Protein 8D07 (pdb70)

Solvent-accessible surface area: 18877 Å² total; per-residue (Å²): 183,116,41,113,88,17,18,53,95,2,3,16,38,2,0,0,0,12,0,5,1,6,60,68,8,10,166,81,136,20,0,33,98,6,35,92,12,1,47,77,2,0,144,59,28,12,55,136,143,39,38,134,75,0,42,134,31,0,102,116,0,63,176,124,10,88,66,14,63,87,32,9,51,127,13,14,7,60,2,0,0,0,10,1,10,1,6,72,75,3,13,176,93,108,17,0,15,100,8,46,108,13,2,50,74,2,0,145,55,3,10,44,92,72,29,33,116,64,0,75,141,37,0,82,157,1,62,149,154,181,137,65,31,108,94,8,11,52,107,10,12,7,52,4,0,0,0,12,0,6,1,5,62,68,6,10,172,91,151,16,0,45,130,7,31,103,14,2,41,76,1,0,149,66,14,11,53,141,99,29,31,90,79,0,60,129,42,0,93,122,0,66,152,135,142,129,66,7,91,64,2,14,73,20,8,15,1,1,3,0,0,0,12,0,4,1,4,62,77,5,24,174,82,118,20,0,16,104,8,50,104,12,1,50,63,0,0,89,51,13,10,60,88,122,49,16,120,33,0,62,43,0,0,76,88,0,68,146,138,78,12,21,17,61,74,14,34,79,85,3,22,10,75,2,0,0,2,12,0,10,2,6,56,71,11,26,137,81,122,10,0,22,84,7,37,91,9,2,47,86,2,0,142,78,34,14,16,124,28,46,32,112,37,0,48,124,33,0,74,134,0,62,155,148,146,33,121,61,6,21,50,20,2,5,10,64,1,0,0,2,13,2,6,1,6,61,76,7,18,170,94,117,22,0,18,104,9,50,106,9,2,60,65,0,0,131,45,8,11,52,135,108,33,45,110,27,0,58,94,23,0,56,79,7,66,142,156

Structure (mmCIF, N/CA/C/O backbone):
data_8D07
#
_entry.id   8D07
#
_cell.length_a   136.825
_cell.length_b   35.638
_cell.length_c   94.417
_cell.angle_alpha   90.000
_cell.angle_beta   129.740
_cell.angle_gamma   90.000
#
_symmetry.space_group_name_H-M   'C 1 2 1'
#
loop_
_atom_site.group_PDB
_atom_site.id
_atom_site.type_symbol
_atom_site.label_atom_id
_atom_site.label_alt_id
_atom_site.label_comp_id
_atom_site.label_asym_id
_atom_site.label_entity_id
_atom_site.label_seq_id
_atom_site.pdbx_PDB_ins_code
_atom_site.Cartn_x
_atom_site.Cartn_y
_atom_site.Cartn_z
_atom_site.occupancy
_atom_site.B_iso_or_equiv
_atom_site.auth_seq_id
_atom_site.auth_comp_id
_atom_site.auth_asym_id
_atom_site.auth_atom_id
_atom_site.pdbx_PDB_model_num
ATOM 1 N N . GLU A 1 5 ? 10.78160 13.83460 29.38638 1.000 90.93092 5 GLU D N 1
ATOM 2 C CA . GLU A 1 5 ? 9.68646 14.03370 30.32721 1.000 92.47445 5 GLU D CA 1
ATOM 3 C C . GLU A 1 5 ? 10.27527 14.27084 31.71527 1.000 96.79606 5 GLU D C 1
ATOM 4 O O . GLU A 1 5 ? 11.21426 15.05784 31.85932 1.000 99.26223 5 GLU D O 1
ATOM 10 N N . GLU A 1 6 ? 9.73112 13.60094 32.73526 1.000 98.21224 6 GLU D N 1
ATOM 11 C CA . GLU A 1 6 ? 10.31693 13.62807 34.07834 1.000 95.95863 6 GLU D CA 1
ATOM 12 C C . GLU A 1 6 ? 11.19488 12.39609 34.31058 1.000 94.25974 6 GLU D C 1
ATOM 13 O O . GLU A 1 6 ? 10.97875 11.59618 35.22463 1.000 90.44514 6 GLU D O 1
ATOM 19 N N . ILE A 1 7 ? 12.20700 12.24599 33.45174 1.000 94.20495 7 ILE D N 1
ATOM 20 C CA . ILE A 1 7 ? 13.19196 11.19700 33.68399 1.000 89.87873 7 ILE D CA 1
ATOM 21 C C . ILE A 1 7 ? 14.01179 11.51812 34.92807 1.000 85.33812 7 ILE D C 1
ATOM 22 O O . ILE A 1 7 ? 14.27666 10.63520 35.75120 1.000 84.69407 7 ILE D O 1
ATOM 27 N N . GLU A 1 8 ? 14.39678 12.78713 35.10400 1.000 88.26208 8 GLU D N 1
ATOM 28 C CA . GLU A 1 8 ? 15.17261 13.17924 36.27707 1.000 85.11079 8 GLU D CA 1
ATOM 29 C C . GLU A 1 8 ? 14.47843 12.76338 37.56701 1.000 81.86824 8 GLU D C 1
ATOM 30 O O . GLU A 1 8 ? 15.12529 12.25146 38.48715 1.000 78.51777 8 GLU D O 1
ATOM 36 N N . GLU A 1 9 ? 13.15642 12.94740 37.64481 1.000 83.37413 9 GLU D N 1
ATOM 37 C CA . GLU A 1 9 ? 12.43524 12.56553 38.85474 1.000 79.54203 9 GLU D CA 1
ATOM 38 C C . GLU A 1 9 ? 12.47220 11.05655 39.05990 1.000 77.41509 9 GLU D C 1
ATOM 39 O O . GLU A 1 9 ? 12.77504 10.58266 40.15899 1.000 76.28735 9 GLU D O 1
ATOM 45 N N . ALA A 1 10 ? 12.16834 10.28745 38.00993 1.000 79.69795 10 ALA D N 1
ATOM 46 C CA . ALA A 1 10 ? 12.12231 8.83346 38.14707 1.000 75.54641 10 ALA D CA 1
ATOM 47 C C . ALA A 1 10 ? 13.49025 8.27248 38.51132 1.000 72.30058 10 ALA D C 1
ATOM 48 O O . ALA A 1 10 ? 13.59912 7.38057 39.36043 1.000 70.52278 10 ALA D O 1
ATOM 50 N N . VAL A 1 11 ? 14.54634 8.79341 37.88242 1.000 69.41816 11 VAL D N 1
ATOM 51 C CA . VAL A 1 11 ? 15.90729 8.41343 38.25265 1.000 66.31492 11 VAL D CA 1
ATOM 52 C C . VAL A 1 11 ? 16.15608 8.67958 39.73166 1.000 65.66448 11 VAL D C 1
ATOM 53 O O . VAL A 1 11 ? 16.78397 7.87164 40.42483 1.000 64.91275 11 VAL D O 1
ATOM 57 N N . LYS A 1 12 ? 15.64702 9.79963 40.24647 1.000 68.28134 12 LYS D N 1
ATOM 58 C CA . LYS A 1 12 ? 15.95583 10.17877 41.61948 1.000 63.24594 12 LYS D CA 1
ATOM 59 C C . LYS A 1 12 ? 15.25768 9.27488 42.63047 1.000 56.04801 12 LYS D C 1
ATOM 60 O O . LYS A 1 12 ? 15.85753 8.92197 43.65059 1.000 53.30999 12 LYS D O 1
ATOM 66 N N . GLU A 1 13 ? 14.00271 8.88086 42.37233 1.000 58.45020 13 GLU D N 1
ATOM 67 C CA . GLU A 1 13 ? 13.30857 7.99196 43.30832 1.000 60.79718 13 GLU D CA 1
ATOM 68 C C . GLU A 1 13 ? 14.07452 6.69098 43.52556 1.000 53.20742 13 GLU D C 1
ATOM 69 O O . GLU A 1 13 ? 14.09636 6.15609 44.63662 1.000 53.81027 13 GLU D O 1
ATOM 75 N N . ALA A 1 14 ? 14.68367 6.15087 42.46970 1.000 55.05033 14 ALA D N 1
ATOM 76 C CA . ALA A 1 14 ? 15.40864 4.88587 42.58793 1.000 53.48783 14 ALA D CA 1
ATOM 77 C C . ALA A 1 14 ? 16.67852 5.06194 43.40509 1.000 53.28533 14 ALA D C 1
ATOM 78 O O . ALA A 1 14 ? 16.96339 4.26803 44.31521 1.000 53.63166 14 ALA D O 1
ATOM 80 N N . GLU A 1 15 ? 17.45158 6.10790 43.09810 1.000 49.15958 15 GLU D N 1
ATOM 81 C CA . GLU A 1 15 ? 18.59847 6.48497 43.91322 1.000 48.25121 15 GLU D CA 1
ATOM 82 C C . GLU A 1 15 ? 18.21826 6.56012 45.38416 1.000 44.18824 15 GLU D C 1
ATOM 83 O O . GLU A 1 15 ? 18.81313 5.89120 46.22731 1.000 41.81177 15 GLU D O 1
ATOM 89 N N . LEU A 1 16 ? 17.21322 7.38116 45.70094 1.000 43.07799 16 LEU D N 1
ATOM 90 C CA . LEU A 1 16 ? 16.89003 7.65631 47.09486 1.000 45.31196 16 LEU D CA 1
ATOM 91 C C . LEU A 1 16 ? 16.42392 6.39538 47.81292 1.000 46.44108 16 LEU D C 1
ATOM 92 O O . LEU A 1 16 ? 16.72675 6.20150 48.99299 1.000 44.48972 16 LEU D O 1
ATOM 97 N N . LYS A 1 17 ? 15.73101 5.50332 47.10391 1.000 45.99930 17 LYS D N 1
ATOM 98 C CA . LYS A 1 17 ? 15.24190 4.28439 47.73897 1.000 46.21060 17 LYS D CA 1
ATOM 99 C C . LYS A 1 17 ? 16.37486 3.30040 48.01723 1.000 40.14433 17 LYS D C 1
ATOM 100 O O . LYS A 1 17 ? 16.40770 2.66651 49.07929 1.000 40.73741 17 LYS D O 1
ATOM 106 N N . VAL A 1 18 ? 17.31399 3.14830 47.08237 1.000 38.25838 18 VAL D N 1
ATOM 107 C CA . VAL A 1 18 ? 18.46194 2.28532 47.34962 1.000 41.70823 18 VAL D CA 1
ATOM 108 C C . VAL A 1 18 ? 19.27178 2.83142 48.51068 1.000 37.84620 18 VAL D C 1
ATOM 109 O O . VAL A 1 18 ? 19.6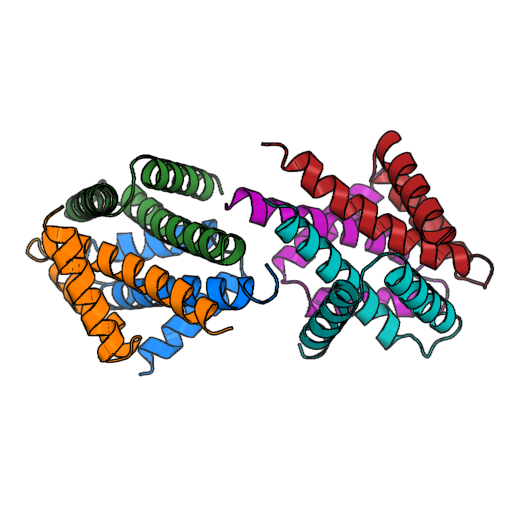9165 2.07951 49.39982 1.000 38.06263 18 VAL D O 1
ATOM 113 N N . LEU A 1 19 ? 19.50979 4.14442 48.51358 1.000 32.71208 19 LEU D N 1
ATOM 114 C CA . LEU A 1 19 ? 20.34365 4.75252 49.54564 1.000 36.04326 19 LEU D CA 1
ATOM 115 C C . LEU A 1 19 ? 19.67546 4.68066 50.91155 1.000 31.87215 19 LEU D C 1
ATOM 116 O O . LEU A 1 19 ? 20.36531 4.59675 51.93666 1.000 29.82626 19 LEU D O 1
ATOM 121 N N . ALA A 1 20 ? 18.33545 4.72868 50.94936 1.000 29.74308 20 ALA D N 1
ATOM 122 C CA . ALA A 1 20 ? 17.62627 4.57081 52.21828 1.000 35.11280 20 ALA D CA 1
ATOM 123 C C . ALA A 1 20 ? 17.73819 3.13886 52.73343 1.000 34.98788 20 ALA D C 1
ATOM 124 O O . ALA A 1 20 ? 17.78901 2.90098 53.94847 1.000 33.39027 20 ALA D O 1
ATOM 126 N N . ILE A 1 21 ? 17.77731 2.16777 51.82554 1.000 36.28486 21 ILE D N 1
ATOM 127 C CA . ILE A 1 21 ? 17.95823 0.78681 52.25070 1.000 34.04550 21 ILE D CA 1
ATOM 128 C C . ILE A 1 21 ? 19.34414 0.61486 52.84991 1.000 37.08480 21 ILE D C 1
ATOM 129 O O . ILE A 1 21 ? 19.50399 0.01096 53.92100 1.000 35.54539 21 ILE D O 1
ATOM 134 N N . VAL A 1 22 ? 20.36624 1.18278 52.19300 1.000 34.27676 22 VAL D N 1
ATOM 135 C CA . VAL A 1 22 ? 21.71816 1.12282 52.75020 1.000 33.69988 22 VAL D CA 1
ATOM 136 C C . VAL A 1 22 ? 21.76798 1.84696 54.08613 1.000 36.31898 22 VAL D C 1
ATOM 137 O O . VAL A 1 22 ? 22.40484 1.38404 55.04227 1.000 38.59002 22 VAL D O 1
ATOM 141 N N . LEU A 1 23 ? 21.09698 2.98997 54.18292 1.000 35.88007 23 LEU D N 1
ATOM 142 C CA . LEU A 1 23 ? 21.12081 3.72910 55.44285 1.000 35.30408 23 LEU D CA 1
ATOM 143 C C . LEU A 1 23 ? 20.50964 2.91422 56.57785 1.000 31.84692 23 LEU D C 1
ATOM 144 O O . LEU A 1 23 ? 21.08449 2.83432 57.66894 1.000 41.71603 23 LEU D O 1
ATOM 149 N N . VAL A 1 24 ? 19.33267 2.32221 56.35074 1.000 34.77442 24 VAL D N 1
ATOM 150 C CA . VAL A 1 24 ? 18.71051 1.46131 57.36674 1.000 44.01297 24 VAL D CA 1
ATOM 151 C C . VAL A 1 24 ? 19.68743 0.39735 57.85898 1.000 42.58429 24 VAL D C 1
ATOM 152 O O . VAL A 1 24 ? 19.83126 0.16947 59.06803 1.000 44.38717 24 VAL D O 1
ATOM 156 N N . ALA A 1 25 ? 20.37556 -0.27675 56.92515 1.000 34.98163 25 ALA D N 1
ATOM 157 C CA . ALA A 1 25 ? 21.25349 -1.38372 57.30238 1.000 39.93210 25 ALA D CA 1
ATOM 158 C C . ALA A 1 25 ? 22.43938 -0.89165 58.12250 1.000 39.56437 25 ALA D C 1
ATOM 159 O O . ALA A 1 25 ? 22.78123 -1.48355 59.15061 1.000 42.01561 25 ALA D O 1
ATOM 161 N N . LEU A 1 26 ? 23.08146 0.19230 57.68348 1.000 35.64627 26 LEU D N 1
ATOM 162 C CA . LEU A 1 26 ? 24.19135 0.74937 58.45559 1.000 38.31715 26 LEU D CA 1
ATOM 163 C C . LEU A 1 26 ? 23.72317 1.29650 59.78746 1.000 39.35966 26 LEU D C 1
ATOM 164 O O . LEU A 1 26 ? 24.45503 1.22360 60.78158 1.000 41.50361 26 LEU D O 1
ATOM 169 N N . ARG A 1 27 ? 22.51417 1.85352 59.83424 1.000 38.39778 27 ARG D N 1
ATOM 170 C CA . ARG A 1 27 ? 22.03499 2.36065 61.11212 1.000 47.92560 27 ARG D CA 1
ATOM 171 C C . ARG A 1 27 ? 21.89084 1.24476 62.13221 1.000 43.19218 27 ARG D C 1
ATOM 172 O O . ARG A 1 27 ? 22.35868 1.38687 63.26626 1.000 48.37002 27 ARG D O 1
ATOM 180 N N . SER A 1 28 ? 21.30288 0.10772 61.73424 1.000 43.55309 28 SER D N 1
ATOM 181 C CA . SER A 1 28 ? 21.07674 -0.98618 62.67932 1.000 45.66262 28 SER D CA 1
ATOM 182 C C . SER A 1 28 ? 22.37064 -1.41812 63.36154 1.000 38.71162 28 SER D C 1
ATOM 183 O O . SER A 1 28 ? 22.36547 -1.79801 64.53358 1.000 42.17675 28 SER D O 1
ATOM 186 N N . VAL A 1 29 ? 23.49174 -1.35921 62.65270 1.000 41.79488 29 VAL D N 1
ATOM 187 C CA . VAL A 1 29 ? 24.72366 -1.94517 63.15993 1.000 41.25579 29 VAL D CA 1
ATOM 188 C C . VAL A 1 29 ? 25.71461 -0.88814 63.58696 1.000 40.13323 29 VAL D C 1
ATOM 189 O O . VAL A 1 29 ? 26.88458 -1.21112 63.81716 1.000 41.19122 29 VAL D O 1
ATOM 193 N N . SER A 1 30 ? 25.27061 0.37488 63.71978 1.000 40.65394 30 SER D N 1
ATOM 194 C CA . SER A 1 30 ? 26.15460 1.53188 63.82379 1.000 51.28081 30 SER D CA 1
ATOM 195 C C . SER A 1 30 ? 26.87341 1.63201 65.15788 1.000 53.90866 30 SER D C 1
ATOM 196 O O . SER A 1 30 ? 27.66640 2.55602 65.32890 1.000 58.97456 30 SER D O 1
ATOM 199 N N . HIS A 1 31 ? 26.62527 0.74711 66.10893 1.000 46.24327 31 HIS D N 1
ATOM 200 C CA . HIS A 1 31 ? 27.35209 0.78022 67.36303 1.000 52.46398 31 HIS D CA 1
ATOM 201 C C . HIS A 1 31 ? 28.32706 -0.37777 67.51028 1.000 54.90236 31 HIS D C 1
ATOM 202 O O . HIS A 1 31 ? 28.98091 -0.48467 68.55239 1.000 60.36380 31 HIS D O 1
ATOM 209 N N . TYR A 1 32 ? 28.46720 -1.23487 66.49639 1.000 46.51325 32 TYR D N 1
ATOM 210 C CA . TYR A 1 32 ? 29.53618 -2.22488 66.50864 1.000 51.53134 32 TYR D CA 1
ATOM 211 C C . TYR A 1 32 ? 30.75829 -1.65096 65.80875 1.000 56.41283 32 TYR D C 1
ATOM 212 O O . TYR A 1 32 ? 30.67146 -1.18108 64.66569 1.000 55.93387 32 TYR D O 1
ATOM 221 N N . GLU A 1 33 ? 31.88219 -1.68291 66.51192 1.000 54.67654 33 GLU D N 1
ATOM 222 C CA . GLU A 1 33 ? 33.14727 -1.21297 65.97405 1.000 52.68265 33 GLU D CA 1
ATOM 223 C C . GLU A 1 33 ? 33.62942 -2.15109 64.86921 1.000 49.77377 33 GLU D C 1
ATOM 224 O O . GLU A 1 33 ? 33.57238 -3.37107 65.03332 1.000 55.84899 33 GLU D O 1
ATOM 230 N N . PRO A 1 34 ? 34.10458 -1.62721 63.73822 1.000 47.84414 34 PRO D N 1
ATOM 231 C CA . PRO A 1 34 ? 34.16565 -0.20424 63.38309 1.000 47.70630 34 PRO D CA 1
ATOM 232 C C . PRO A 1 34 ? 33.02278 0.22968 62.47189 1.000 46.16046 34 PRO D C 1
ATOM 233 O O . PRO A 1 34 ? 33.16689 1.21861 61.75881 1.000 47.20847 34 PRO D O 1
ATOM 237 N N . LEU A 1 35 ? 31.87377 -0.45331 62.47079 1.000 43.28373 35 LEU D N 1
ATOM 238 C CA . LEU A 1 35 ? 30.80791 -0.07039 61.54960 1.000 41.28595 35 LEU D CA 1
ATOM 239 C C . LEU A 1 35 ? 30.33189 1.35964 61.79939 1.000 49.77569 35 LEU D C 1
ATOM 240 O O . LEU A 1 35 ? 29.84702 2.01955 60.87226 1.000 47.82764 35 LEU D O 1
ATOM 245 N N . SER A 1 36 ? 30.53472 1.89276 63.01437 1.000 45.04709 36 SER D N 1
ATOM 246 C CA . SER A 1 36 ? 30.16270 3.27979 63.27118 1.000 46.43422 36 SER D CA 1
ATOM 247 C C . SER A 1 36 ? 30.96783 4.23069 62.39420 1.000 51.86163 36 SER D C 1
ATOM 248 O O . SER A 1 36 ? 30.47590 5.30166 62.01802 1.000 49.84109 36 SER D O 1
ATOM 251 N N . ARG A 1 37 ? 32.20587 3.85865 62.06141 1.000 46.76479 37 ARG D N 1
ATOM 252 C CA . ARG A 1 37 ? 32.98201 4.66855 61.13044 1.000 51.64729 37 ARG D CA 1
ATOM 253 C C . ARG A 1 37 ? 32.38121 4.64441 59.72635 1.000 43.84854 37 ARG D C 1
ATOM 254 O O . ARG A 1 37 ? 32.39532 5.66134 59.02426 1.000 43.85446 37 ARG D O 1
ATOM 262 N N . LEU A 1 38 ? 31.84226 3.50837 59.30539 1.000 40.21796 38 LEU D N 1
ATOM 263 C CA . LEU A 1 38 ? 31.22545 3.43625 57.98731 1.000 41.23118 38 LEU D CA 1
ATOM 264 C C . LEU A 1 38 ? 29.87346 4.14926 57.96405 1.000 44.88122 38 LEU D C 1
ATOM 265 O O . LEU A 1 38 ? 29.53260 4.80917 56.97294 1.000 35.18868 38 LEU D O 1
ATOM 270 N N . TYR A 1 39 ? 29.08930 4.02538 59.03895 1.000 38.81554 39 TYR D N 1
ATOM 271 C CA . TYR A 1 39 ? 27.87929 4.83740 59.17570 1.000 43.64428 39 TYR D CA 1
ATOM 272 C C . TYR A 1 39 ? 28.16734 6.32038 58.94059 1.000 40.84114 39 TYR D C 1
ATOM 273 O O . TYR A 1 39 ? 27.51646 6.97230 58.11643 1.000 38.85738 39 TYR D O 1
ATOM 282 N N . GLU A 1 40 ? 29.13624 6.87744 59.67467 1.000 37.89285 40 GLU D N 1
ATOM 283 C CA . GLU A 1 40 ? 29.40028 8.30442 59.53157 1.000 44.11406 40 GLU D CA 1
ATOM 284 C C . GLU A 1 40 ? 29.99047 8.61528 58.15762 1.000 40.91391 40 GLU D C 1
ATOM 285 O O . GLU A 1 40 ? 29.70257 9.66622 57.58547 1.000 36.36562 40 GLU D O 1
ATOM 291 N N . SER A 1 41 ? 30.79954 7.70222 57.61383 1.000 37.11669 41 SER D N 1
ATOM 292 C CA . SER A 1 41 ? 31.31274 7.86208 56.25788 1.000 37.33300 41 SER D CA 1
ATOM 293 C C . SER A 1 41 ? 30.17088 7.91799 55.24772 1.000 41.51119 41 SER D C 1
ATOM 294 O O . SER A 1 41 ? 30.12701 8.80790 54.38462 1.000 37.01876 41 SER D O 1
ATOM 297 N N . PHE A 1 42 ? 29.22886 6.96800 55.33668 1.000 36.77547 42 PHE D N 1
ATOM 298 C CA . PHE A 1 42 ? 28.10699 6.94992 54.40452 1.000 35.12087 42 PHE D CA 1
ATOM 299 C C . PHE A 1 42 ? 27.31699 8.24894 54.48928 1.000 35.80970 42 PHE D C 1
ATOM 300 O O . PHE A 1 42 ? 26.98414 8.85384 53.46417 1.000 35.81554 42 PHE D O 1
ATOM 308 N N . LEU A 1 43 ? 27.05582 8.71906 55.71219 1.000 40.76884 43 LEU D N 1
ATOM 309 C CA . LEU A 1 43 ? 26.29981 9.95109 55.90196 1.000 36.40028 43 LEU D CA 1
ATOM 310 C C . LEU A 1 43 ? 27.03290 11.14402 55.31495 1.000 39.89642 43 LEU D C 1
ATOM 311 O O . LEU A 1 43 ? 26.41901 11.98896 54.64778 1.000 37.80290 43 LEU D O 1
ATOM 316 N N . ASP A 1 44 ? 28.34687 11.23004 55.55113 1.000 36.70866 44 ASP D N 1
ATOM 317 C CA . ASP A 1 44 ? 29.14497 12.27496 54.92313 1.000 45.14524 44 ASP D CA 1
ATOM 318 C C . ASP A 1 44 ? 29.03618 12.21881 53.40313 1.000 41.53748 44 ASP D C 1
ATOM 319 O O . ASP A 1 44 ? 28.89029 13.26075 52.74800 1.000 38.62619 44 ASP D O 1
ATOM 324 N N . ALA A 1 45 ? 29.11925 11.01276 52.82426 1.000 35.16918 45 ALA D N 1
ATOM 325 C CA . ALA A 1 45 ? 29.03746 10.87961 51.36826 1.000 34.41034 45 ALA D CA 1
ATOM 326 C C . ALA A 1 45 ? 27.64954 11.25257 50.83903 1.000 34.43256 45 ALA D C 1
ATOM 327 O O . ALA A 1 45 ? 27.53970 11.78846 49.73196 1.000 36.29271 45 ALA D O 1
ATOM 329 N N . LEU A 1 46 ? 26.58942 1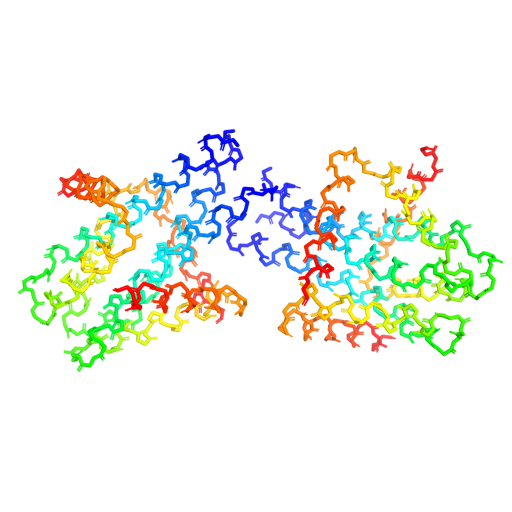0.99466 51.61190 1.000 32.38466 46 LEU D N 1
ATOM 330 C CA . LEU A 1 46 ? 25.23949 11.40163 51.20267 1.000 36.31095 46 LEU D CA 1
ATOM 331 C C . LEU A 1 46 ? 25.10450 12.92063 51.20350 1.000 41.48481 46 LEU D C 1
ATOM 332 O O . LEU A 1 46 ? 24.45463 13.50255 50.32935 1.000 41.38996 46 LEU D O 1
ATOM 337 N N . LYS A 1 47 ? 25.67937 13.57173 52.20952 1.000 40.75693 47 LYS D N 1
ATOM 338 C CA . LYS A 1 47 ? 25.57236 15.01774 52.33436 1.000 45.57233 47 LYS D CA 1
ATOM 339 C C . LYS A 1 47 ? 26.26053 15.72462 51.17238 1.000 42.01578 47 LYS D C 1
ATOM 340 O O . LYS A 1 47 ? 25.72562 16.69957 50.63521 1.000 48.15285 47 LYS D O 1
ATOM 346 N N . LYS A 1 48 ? 27.41859 15.21457 50.75060 1.000 44.22231 48 LYS D N 1
ATOM 347 C CA . LYS A 1 48 ? 28.13476 15.76744 49.60564 1.000 46.60880 48 LYS D CA 1
ATOM 348 C C . LYS A 1 48 ? 27.42994 15.50832 48.27857 1.000 44.25661 48 LYS D C 1
ATOM 349 O O . LYS A 1 48 ? 27.41207 16.39423 47.41948 1.000 43.62951 48 LYS D O 1
ATOM 355 N N . ALA A 1 49 ? 26.85096 14.31630 48.08661 1.000 39.48647 49 ALA D N 1
ATOM 356 C CA . ALA A 1 49 ? 26.33414 13.89618 46.78058 1.000 43.69723 49 ALA D CA 1
ATOM 357 C C . ALA A 1 49 ? 24.88918 14.29917 46.53433 1.000 41.24143 49 ALA D C 1
ATOM 358 O O . ALA A 1 49 ? 24.46434 14.36706 45.37526 1.000 40.89732 49 ALA D O 1
ATOM 360 N N . LEU A 1 50 ? 24.10303 14.49528 47.58520 1.000 36.63226 50 LEU D N 1
ATOM 361 C CA . LEU A 1 50 ? 22.68405 14.75728 47.43197 1.000 39.70229 50 LEU D CA 1
ATOM 362 C C . LEU A 1 50 ? 22.38701 16.18633 47.86079 1.000 46.12284 50 LEU D C 1
ATOM 363 O O . LEU A 1 50 ? 23.09490 16.76940 48.69383 1.000 39.82636 50 LEU D O 1
ATOM 368 N N . SER A 1 51 ? 21.32709 16.74028 47.29558 1.000 37.05578 51 SER D N 1
ATOM 369 C CA . SER A 1 51 ? 20.89204 18.03433 47.77939 1.000 46.67448 51 SER D CA 1
ATOM 370 C C . SER A 1 51 ? 20.32384 17.86848 49.18633 1.000 47.31912 51 SER D C 1
ATOM 371 O O . SER A 1 51 ? 20.15875 16.75253 49.69942 1.000 35.87048 51 SER D O 1
ATOM 374 N N . GLU A 1 52 ? 20.01876 19.00155 49.81817 1.000 37.57868 52 GLU D N 1
ATOM 375 C CA . GLU A 1 52 ? 19.50057 18.95769 51.18010 1.000 38.77009 52 GLU D CA 1
ATOM 376 C C . GLU A 1 52 ? 18.12255 18.31371 51.22497 1.000 43.83431 52 GLU D C 1
ATOM 377 O O . GLU A 1 52 ? 17.84242 17.50580 52.11801 1.000 48.00470 52 GLU D O 1
ATOM 383 N N . GLU A 1 53 ? 17.24169 18.66462 50.27581 1.000 38.90060 53 GLU D N 1
ATOM 384 C CA . GLU A 1 53 ? 15.89868 18.08763 50.28568 1.000 42.29791 53 GLU D CA 1
ATOM 385 C C . GLU A 1 53 ? 15.93571 16.58860 49.97884 1.000 41.62018 53 GLU D C 1
ATOM 386 O O . GLU A 1 53 ? 15.17362 15.81867 50.56481 1.000 40.90862 53 GLU D O 1
ATOM 392 N N . GLU A 1 54 ? 16.80184 16.16150 49.05300 1.000 41.40088 54 GLU D N 1
ATOM 393 C CA . GLU A 1 54 ? 16.95986 14.73047 48.76517 1.000 48.22467 54 GLU D CA 1
ATOM 394 C C . GLU A 1 54 ? 17.40768 13.95459 50.00731 1.000 42.26893 54 GLU D C 1
ATOM 395 O O . GLU A 1 54 ? 16.80862 12.94363 50.37332 1.000 50.72799 54 GLU D O 1
ATOM 401 N N . LEU A 1 55 ? 18.45359 14.43865 50.68141 1.000 41.85038 55 LEU D N 1
ATOM 402 C CA . LEU A 1 55 ? 18.91041 13.85177 51.93953 1.000 45.55825 55 LEU D CA 1
ATOM 403 C C . LEU A 1 55 ? 17.76726 13.68688 52.93639 1.000 50.50913 55 LEU D C 1
ATOM 404 O O . LEU A 1 55 ? 17.67515 12.67095 53.63647 1.000 47.62907 55 LEU D O 1
ATOM 409 N N . LYS A 1 56 ? 16.89326 14.68990 53.04616 1.000 48.26442 56 LYS D N 1
ATOM 410 C CA . LYS A 1 56 ? 15.76813 14.53200 53.95902 1.000 51.41217 56 LYS D CA 1
ATOM 411 C C . LYS A 1 56 ? 14.80619 13.46696 53.45099 1.000 52.21472 56 LYS D C 1
ATOM 412 O O . LYS A 1 56 ? 14.18607 12.75905 54.25597 1.000 47.95893 56 LYS D O 1
ATOM 418 N N . GLU A 1 57 ? 14.68538 13.32383 52.12399 1.000 48.00169 57 GLU D N 1
ATOM 419 C CA . GLU A 1 57 ? 13.83544 12.27778 51.56297 1.000 56.00392 57 GLU D CA 1
ATOM 420 C C . GLU A 1 57 ? 14.43040 10.88980 51.77819 1.000 50.80466 57 GLU D C 1
ATOM 421 O O . GLU A 1 57 ? 13.68936 9.92483 51.98918 1.000 49.19900 57 GLU D O 1
ATOM 427 N N . VAL A 1 58 ? 15.75941 10.75878 51.69939 1.000 47.60241 58 VAL D N 1
ATOM 428 C CA . VAL A 1 58 ? 16.37835 9.48781 52.05761 1.000 44.67442 58 VAL D CA 1
ATOM 429 C C . VAL A 1 58 ? 16.08814 9.15896 53.51760 1.000 49.14735 58 VAL D C 1
ATOM 430 O O . VAL A 1 58 ? 15.68908 8.03799 53.84566 1.000 43.68522 58 VAL D O 1
ATOM 434 N N . GLU A 1 59 ? 16.27102 10.13204 54.40953 1.000 44.27307 59 GLU D N 1
ATOM 435 C CA . GLU A 1 59 ? 16.08282 9.87919 55.83553 1.000 53.15851 59 GLU D CA 1
ATOM 436 C C . GLU A 1 59 ? 14.63377 9.54123 56.16536 1.000 53.71010 59 GLU D C 1
ATOM 437 O O . GLU A 1 59 ? 14.37563 8.74933 57.08340 1.000 55.61537 59 GLU D O 1
ATOM 443 N N . LYS A 1 60 ? 13.67988 10.11617 55.42716 1.000 54.33934 60 LYS D N 1
ATOM 444 C CA . LYS A 1 60 ? 12.27984 9.78421 55.66200 1.000 55.42391 60 LYS D CA 1
ATOM 445 C C . LYS A 1 60 ? 11.96689 8.37916 55.17210 1.000 54.78321 60 LYS D C 1
ATOM 446 O O . LYS A 1 60 ? 11.29879 7.60724 55.87108 1.000 53.26949 60 LYS D O 1
ATOM 452 N N . GLU A 1 61 ? 12.46706 8.01704 53.98620 1.000 45.68508 61 GLU D N 1
ATOM 453 C CA . GLU A 1 61 ? 12.25411 6.66199 53.49331 1.000 56.41453 61 GLU D CA 1
ATOM 454 C C . GLU A 1 61 ? 12.91498 5.63508 54.40250 1.000 51.58904 61 GLU D C 1
ATOM 455 O O . GLU A 1 61 ? 12.36994 4.54110 54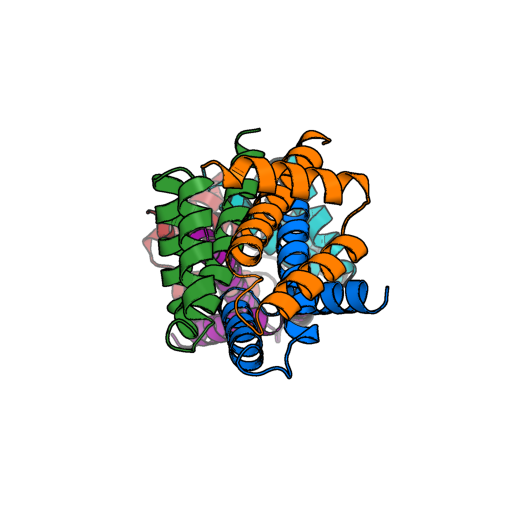.59454 1.000 53.31178 61 GLU D O 1
ATOM 461 N N . ALA A 1 62 ? 14.06990 5.97212 54.98863 1.000 43.92894 62 ALA D N 1
ATOM 462 C CA . ALA A 1 62 ? 14.69875 5.06821 55.95081 1.000 50.65145 62 ALA D CA 1
ATOM 463 C C . ALA A 1 62 ? 13.80258 4.82834 57.16971 1.000 54.32227 62 ALA D C 1
ATOM 464 O O . ALA A 1 62 ? 13.57651 3.67538 57.55879 1.000 47.93479 62 ALA D O 1
ATOM 466 N N . GLU A 1 63 ? 13.28050 5.90141 57.78353 1.000 52.04452 63 GLU D N 1
ATOM 467 C CA . GLU A 1 63 ? 12.38534 5.74053 58.93042 1.000 54.51743 63 GLU D CA 1
ATOM 468 C C . GLU A 1 63 ? 11.15038 4.91751 58.57333 1.000 54.84521 63 GLU D C 1
ATOM 469 O O . GLU A 1 63 ? 10.68626 4.10660 59.38034 1.000 64.28454 63 GLU D O 1
ATOM 475 N N . ARG A 1 64 ? 10.60055 5.11940 57.37723 1.000 57.74700 64 ARG D N 1
ATOM 476 C CA . ARG A 1 64 ? 9.48161 4.30136 56.91815 1.000 59.32364 64 ARG D CA 1
ATOM 477 C C . ARG A 1 64 ? 9.84559 2.82036 56.93435 1.000 64.77476 64 ARG D C 1
ATOM 478 O O . ARG A 1 64 ? 9.08451 1.97842 57.43133 1.000 61.36162 64 ARG D O 1
ATOM 486 N N . ILE A 1 65 ? 11.01466 2.48229 56.38555 1.000 58.19199 65 ILE D N 1
ATOM 487 C CA . ILE A 1 65 ? 11.48765 1.10029 56.39775 1.000 60.10199 65 ILE D CA 1
ATOM 488 C C . ILE A 1 65 ? 11.69344 0.61243 57.82583 1.000 58.90756 65 ILE D C 1
ATOM 489 O O . ILE A 1 65 ? 11.36638 -0.53253 58.15690 1.000 68.43587 65 ILE D O 1
ATOM 494 N N . GLU A 1 66 ? 12.22333 1.47451 58.69782 1.000 52.99855 66 GLU D N 1
ATOM 495 C CA . GLU A 1 66 ? 12.61313 1.04864 60.03892 1.000 64.98417 66 GLU D CA 1
ATOM 496 C C . GLU A 1 66 ? 11.42500 0.82175 60.96777 1.000 68.04648 66 GLU D C 1
ATOM 497 O O . GLU A 1 66 ? 11.57185 0.12585 61.98086 1.000 67.72139 66 GLU D O 1
ATOM 503 N N . LYS A 1 67 ? 10.26305 1.39373 60.66255 1.000 68.85332 67 LYS D N 1
ATOM 504 C CA . LYS A 1 67 ? 9.05394 1.10182 61.42141 1.000 74.18638 67 LYS D CA 1
ATOM 505 C C . LYS A 1 67 ? 8.33100 -0.14323 60.92043 1.000 75.56134 67 LYS D C 1
ATOM 506 O O . LYS A 1 67 ? 7.49089 -0.69115 61.64537 1.000 80.79936 67 LYS D O 1
ATOM 512 N N . LYS A 1 68 ? 8.65616 -0.61635 59.71653 1.000 72.24429 68 LYS D N 1
ATOM 513 C CA . LYS A 1 68 ? 8.00123 -1.78240 59.12355 1.000 74.07413 68 LYS D CA 1
ATOM 514 C C . LYS A 1 68 ? 8.33912 -3.08933 59.84973 1.000 78.09222 68 LYS D C 1
ATOM 515 O O . LYS A 1 68 ? 8.82996 -3.08423 60.98480 1.000 79.17497 68 LYS D O 1
ATOM 521 N N . ARG B 1 4 ? 10.33887 -4.98361 32.35074 1.000 96.09054 4 ARG A N 1
ATOM 522 C CA . ARG B 1 4 ? 11.76180 -5.26803 32.50257 1.000 90.90977 4 ARG A CA 1
ATOM 523 C C . ARG B 1 4 ? 11.97844 -6.74222 32.80592 1.000 85.26780 4 ARG A C 1
ATOM 524 O O . ARG B 1 4 ? 11.98421 -7.55182 31.89056 1.000 83.67775 4 ARG A O 1
ATOM 532 N N . GLU B 1 5 ? 12.16240 -7.08482 34.08176 1.000 89.98753 5 GLU A N 1
ATOM 533 C CA . GLU B 1 5 ? 12.30707 -8.48003 34.47714 1.000 87.38936 5 GLU A CA 1
ATOM 534 C C . GLU B 1 5 ? 13.38387 -9.15794 33.63881 1.000 87.79130 5 GLU A C 1
ATOM 535 O O . GLU B 1 5 ? 14.44001 -8.57109 33.38503 1.000 86.99006 5 GLU A O 1
ATOM 541 N N . GLU B 1 6 ? 13.12055 -10.38267 33.19128 1.000 86.38238 6 GLU A N 1
ATOM 542 C CA . GLU B 1 6 ? 13.92835 -11.02743 32.16497 1.000 83.94659 6 GLU A CA 1
ATOM 543 C C . GLU B 1 6 ? 13.31634 -10.85167 30.77707 1.000 82.15997 6 GLU A C 1
ATOM 544 O O . GLU B 1 6 ? 13.68013 -11.57235 29.84174 1.000 75.10143 6 GLU A O 1
ATOM 550 N N . ILE B 1 7 ? 12.36957 -9.91837 30.63851 1.000 76.76772 7 ILE A N 1
ATOM 551 C CA . ILE B 1 7 ? 11.91863 -9.49868 29.31971 1.000 78.61473 7 ILE A CA 1
ATOM 552 C C . ILE B 1 7 ? 12.99981 -8.66965 28.64504 1.000 70.31238 7 ILE A C 1
ATOM 553 O O . ILE B 1 7 ? 13.16076 -8.72616 27.42101 1.000 62.77747 7 ILE A O 1
ATOM 558 N N . GLU B 1 8 ? 13.75704 -7.89219 29.42435 1.000 68.88140 8 GLU A N 1
ATOM 559 C CA . GLU B 1 8 ? 14.85721 -7.11921 28.85865 1.000 73.91233 8 GLU A CA 1
ATOM 560 C C . GLU B 1 8 ? 15.88196 -8.03418 28.20421 1.000 69.55248 8 GLU A C 1
ATOM 561 O O . GLU B 1 8 ? 16.46101 -7.68988 27.16834 1.000 62.18497 8 GLU A O 1
ATOM 567 N N . GLU B 1 9 ? 16.10168 -9.21749 28.78069 1.000 68.12324 9 GLU A N 1
ATOM 568 C CA . GLU B 1 9 ? 17.05943 -10.14848 28.19725 1.000 67.82220 9 GLU A CA 1
ATOM 569 C C . GLU B 1 9 ? 16.58825 -10.64676 26.83304 1.000 62.22623 9 GLU A C 1
ATOM 570 O O . GLU B 1 9 ? 17.33624 -10.57652 25.85205 1.000 56.37115 9 GLU A O 1
ATOM 576 N N . ALA B 1 10 ? 15.34613 -11.14841 26.74487 1.000 53.57020 10 ALA A N 1
ATOM 577 C CA . ALA B 1 10 ? 14.83696 -11.61872 25.45668 1.000 64.40791 10 ALA A CA 1
ATOM 578 C C . ALA B 1 10 ? 14.83121 -10.50027 24.42217 1.000 56.47538 10 ALA A C 1
ATOM 579 O O . ALA B 1 10 ? 15.17911 -10.71984 23.25506 1.000 55.15103 10 ALA A O 1
ATOM 581 N N . VAL B 1 11 ? 14.42352 -9.30034 24.82971 1.000 55.60543 11 VAL A N 1
ATOM 582 C CA . VAL B 1 11 ? 14.38477 -8.15693 23.92021 1.000 56.45995 11 VAL A CA 1
ATOM 583 C C . VAL B 1 11 ? 15.78784 -7.82707 23.42831 1.000 59.39035 11 VAL A C 1
ATOM 584 O O . VAL B 1 11 ? 16.02384 -7.65760 22.22437 1.000 53.12620 11 VAL A O 1
ATOM 588 N N . LYS B 1 12 ? 16.74290 -7.73372 24.35931 1.000 56.87737 12 LYS A N 1
ATOM 589 C CA . LYS B 1 12 ? 18.08898 -7.32889 23.98344 1.000 57.96658 12 LYS A CA 1
ATOM 590 C C . LYS B 1 12 ? 18.75769 -8.37667 23.10996 1.000 55.89873 12 LYS A C 1
ATOM 591 O O . LYS B 1 12 ? 19.52675 -8.02348 22.21409 1.000 51.52464 12 LYS A O 1
ATOM 597 N N . GLU B 1 13 ? 18.44238 -9.65768 23.31241 1.000 50.68729 13 GLU A N 1
ATOM 598 C CA . GLU B 1 13 ? 19.03109 -10.69046 22.46694 1.000 50.74671 13 GLU A CA 1
ATOM 599 C C . GLU B 1 13 ? 18.55907 -10.55871 21.02201 1.000 57.41253 13 GLU A C 1
ATOM 600 O O . GLU B 1 13 ? 19.36201 -10.66650 20.08494 1.000 54.70709 13 GLU A O 1
ATOM 606 N N . ALA B 1 14 ? 17.26012 -10.32530 20.81616 1.000 49.47823 14 ALA A N 1
ATOM 607 C CA . ALA B 1 14 ? 16.75811 -10.19658 19.45523 1.000 56.27004 14 ALA A CA 1
ATOM 608 C C . ALA B 1 14 ? 17.24741 -8.90942 18.81478 1.000 49.31867 14 ALA A C 1
ATOM 609 O O . ALA B 1 14 ? 17.54037 -8.88397 17.61478 1.000 49.51776 14 ALA A O 1
ATOM 611 N N . GLU B 1 15 ? 17.34370 -7.83279 19.60425 1.000 46.06565 15 GLU A N 1
ATOM 612 C CA . GLU B 1 15 ? 17.88200 -6.58570 19.08577 1.000 50.87609 15 GLU A CA 1
ATOM 613 C C . GLU B 1 15 ? 19.32294 -6.76286 18.63465 1.000 46.97362 15 GLU A C 1
ATOM 614 O O . GLU B 1 15 ? 19.70302 -6.28149 17.56384 1.000 42.36009 15 GLU A O 1
ATOM 620 N N . LEU B 1 16 ? 20.12278 -7.48740 19.40730 1.000 43.45499 16 LEU A N 1
ATOM 621 C CA . LEU B 1 16 ? 21.51172 -7.68858 19.03916 1.000 47.75228 16 LEU A CA 1
ATOM 622 C C . LEU B 1 16 ? 21.67842 -8.72214 17.93171 1.000 42.41442 16 LEU A C 1
ATOM 623 O O . LEU B 1 16 ? 22.59743 -8.58701 17.11673 1.000 43.36272 16 LEU A O 1
ATOM 628 N N . LYS B 1 17 ? 20.79717 -9.71988 17.84230 1.000 41.53160 17 LYS A N 1
ATOM 629 C CA . LYS B 1 17 ? 20.86590 -10.62840 16.70190 1.000 43.72066 17 LYS A CA 1
ATOM 630 C C . LYS B 1 17 ? 20.51004 -9.90774 15.40523 1.000 43.86281 17 LYS A C 1
ATOM 631 O O . LYS B 1 17 ? 21.17195 -10.11046 14.37812 1.000 41.06175 17 LYS A O 1
ATOM 637 N N . VAL B 1 18 ? 19.47125 -9.06049 15.42364 1.000 39.40982 18 VAL A N 1
ATOM 638 C CA . VAL B 1 18 ? 19.16040 -8.29189 14.22098 1.000 42.75707 18 VAL A CA 1
ATOM 639 C C . VAL B 1 18 ? 20.35360 -7.42901 13.82532 1.000 36.96723 18 VAL A C 1
ATOM 640 O O . VAL B 1 18 ? 20.76357 -7.39661 12.66032 1.000 38.43486 18 VAL A O 1
ATOM 644 N N . LEU B 1 19 ? 20.95581 -6.74159 14.79660 1.000 36.79169 19 LEU A N 1
ATOM 645 C CA . LEU B 1 19 ? 22.11100 -5.91973 14.46192 1.000 37.85099 19 LEU A CA 1
ATOM 646 C C . LEU B 1 19 ? 23.25177 -6.75878 13.91651 1.000 34.39408 19 LEU A C 1
ATOM 647 O O . LEU B 1 19 ? 23.97785 -6.29857 13.02568 1.000 37.32101 19 LEU A O 1
ATOM 652 N N . ALA B 1 20 ? 23.40648 -7.99103 14.40596 1.000 33.90708 20 ALA A N 1
ATOM 653 C CA . ALA B 1 20 ? 24.49425 -8.84710 13.93455 1.000 35.13854 20 ALA A CA 1
ATOM 654 C C . ALA B 1 20 ? 24.23107 -9.35842 12.53434 1.000 36.97663 20 ALA A C 1
ATOM 655 O O . ALA B 1 20 ? 25.17000 -9.51530 11.73324 1.000 36.95659 20 ALA A O 1
ATOM 657 N N . ILE B 1 21 ? 22.96599 -9.65196 12.20825 1.000 37.55359 21 ILE A N 1
ATOM 658 C CA . ILE B 1 21 ? 22.65983 -10.07529 10.84108 1.000 32.12357 21 ILE A CA 1
ATOM 659 C C . ILE B 1 21 ? 23.05707 -8.98595 9.84954 1.000 35.94134 21 ILE A C 1
ATOM 660 O O . ILE B 1 21 ? 23.66697 -9.24864 8.80141 1.000 34.92336 21 ILE A O 1
ATOM 665 N N . VAL B 1 22 ? 22.69839 -7.74199 10.15610 1.000 32.25572 22 VAL A N 1
ATOM 666 C CA . VAL B 1 22 ? 23.04164 -6.62170 9.28158 1.000 33.06997 22 VAL A CA 1
ATOM 667 C C . VAL B 1 22 ? 24.55868 -6.47104 9.18859 1.000 34.84289 22 VAL A C 1
ATOM 668 O O . VAL B 1 22 ? 25.13266 -6.35970 8.09262 1.000 33.93694 22 VAL A O 1
ATOM 672 N N . LEU B 1 23 ? 25.22972 -6.46871 10.33857 1.000 26.94918 23 LEU A N 1
ATOM 673 C CA . LEU B 1 23 ? 26.69274 -6.38608 10.35555 1.000 27.86153 23 LEU A CA 1
ATOM 674 C C . LEU B 1 23 ? 27.33844 -7.45286 9.47206 1.000 37.42677 23 LEU A C 1
ATOM 675 O O . LEU B 1 23 ? 28.28149 -7.15976 8.71816 1.000 34.28414 23 LEU A O 1
ATOM 680 N N . VAL B 1 24 ? 26.87713 -8.70979 9.58553 1.000 32.98270 24 VAL A N 1
ATOM 681 C CA . VAL B 1 24 ? 27.43283 -9.78857 8.76404 1.000 36.67554 24 VAL A CA 1
ATOM 682 C C . VAL B 1 24 ? 27.21485 -9.49787 7.28917 1.000 33.05582 24 VAL A C 1
ATOM 683 O O . VAL B 1 24 ? 28.11878 -9.66174 6.46507 1.000 38.60604 24 VAL A O 1
ATOM 687 N N . ALA B 1 25 ? 25.98994 -9.10741 6.92438 1.000 29.91159 25 ALA A N 1
ATOM 688 C CA . ALA B 1 25 ? 25.70796 -8.79772 5.53053 1.000 35.15632 25 ALA A CA 1
ATOM 689 C C . ALA B 1 25 ? 26.59823 -7.65673 5.02900 1.000 37.52409 25 ALA A C 1
ATOM 690 O O . ALA B 1 25 ? 27.11718 -7.71237 3.90995 1.000 36.25393 25 ALA A O 1
ATOM 692 N N . LEU B 1 26 ? 26.83352 -6.63915 5.86943 1.000 33.08798 26 LEU A N 1
ATOM 693 C CA . LEU B 1 26 ? 27.66479 -5.50418 5.45890 1.000 37.13719 26 LEU A CA 1
ATOM 694 C C . LEU B 1 26 ? 29.14470 -5.86255 5.45769 1.000 41.84841 26 LEU A C 1
ATOM 695 O O . LEU B 1 26 ? 29.91280 -5.34838 4.63389 1.000 37.54338 26 LEU A O 1
ATOM 700 N N . ARG B 1 27 ? 29.56851 -6.74006 6.37129 1.000 34.53918 27 ARG A N 1
ATOM 701 C CA . ARG B 1 27 ? 30.96240 -7.17240 6.36406 1.000 39.74960 27 ARG A CA 1
ATOM 702 C C . ARG B 1 27 ? 31.30217 -7.91993 5.08172 1.000 40.02611 27 ARG A C 1
ATOM 703 O O . ARG B 1 27 ? 32.42118 -7.81198 4.56772 1.000 38.24829 27 ARG A O 1
ATOM 711 N N . SER B 1 28 ? 30.36495 -8.70846 4.55640 1.000 39.68312 28 SER A N 1
ATOM 712 C CA . SER B 1 28 ? 30.72670 -9.53605 3.40803 1.000 47.08982 28 SER A CA 1
ATOM 713 C C . SER B 1 28 ? 30.75786 -8.73149 2.11038 1.000 42.45396 28 SER A C 1
ATOM 714 O O . SER B 1 28 ? 31.36771 -9.18022 1.13516 1.000 43.98947 28 SER A O 1
ATOM 717 N N . VAL B 1 29 ? 30.15216 -7.54533 2.08492 1.000 42.95703 29 VAL A N 1
ATOM 718 C CA . VAL B 1 29 ? 30.25134 -6.64385 0.94031 1.000 47.42715 29 VAL A CA 1
ATOM 719 C C . VAL B 1 29 ? 31.21564 -5.48921 1.20378 1.000 39.55872 29 VAL A C 1
ATOM 720 O O . VAL B 1 29 ? 31.27485 -4.54888 0.41719 1.000 45.22139 29 VAL A O 1
ATOM 724 N N . SER B 1 30 ? 32.01366 -5.57087 2.26572 1.000 42.38912 30 SER A N 1
ATOM 725 C CA . SER B 1 30 ? 32.74597 -4.40427 2.75020 1.000 45.55754 30 SER A CA 1
ATOM 726 C C . SER B 1 30 ? 33.82706 -3.90412 1.79638 1.000 51.00072 30 SER A C 1
ATOM 727 O O . SER B 1 30 ? 34.29835 -2.77431 1.96286 1.000 47.56770 30 SER A O 1
ATOM 730 N N . HIS B 1 31 ? 34.25182 -4.69980 0.82102 1.000 48.36224 31 HIS A N 1
ATOM 731 C CA . HIS B 1 31 ? 35.31190 -4.26568 -0.07583 1.000 49.27820 31 HIS A CA 1
ATOM 732 C C . HIS B 1 31 ? 34.80598 -3.77596 -1.42359 1.000 51.10916 31 HIS A C 1
ATOM 733 O O . HIS B 1 31 ? 35.61406 -3.31281 -2.23442 1.000 60.80339 31 HIS A O 1
ATOM 740 N N . TYR B 1 32 ? 33.50095 -3.84752 -1.67658 1.000 51.85781 32 TYR A N 1
ATOM 741 C CA . TYR B 1 32 ? 32.91507 -3.19687 -2.84027 1.000 46.64187 32 TYR A CA 1
ATOM 742 C C . TYR B 1 32 ? 32.68945 -1.71994 -2.53462 1.000 54.93778 32 TYR A C 1
ATOM 743 O O . TYR B 1 32 ? 32.03457 -1.37321 -1.54345 1.000 55.28064 32 TYR A O 1
ATOM 752 N N . GLU B 1 33 ? 33.21463 -0.87772 -3.35427 1.000 49.94741 33 GLU A N 1
ATOM 753 C CA . GLU B 1 33 ? 32.85699 0.49925 -3.06466 1.000 49.28934 33 GLU A CA 1
ATOM 754 C C . GLU B 1 33 ? 31.55406 0.87088 -3.76445 1.000 52.24603 33 GLU A C 1
ATOM 755 O O . GLU B 1 33 ? 31.27690 0.39343 -4.87065 1.000 50.81141 33 GLU A O 1
ATOM 761 N N . PRO B 1 34 ? 30.72529 1.72181 -3.13805 1.000 51.73568 34 PRO A N 1
ATOM 762 C CA . PRO B 1 34 ? 30.91750 2.38820 -1.83876 1.000 51.23076 34 PRO A CA 1
ATOM 763 C C . PRO B 1 34 ? 30.36636 1.63081 -0.63007 1.000 47.78516 34 PRO A C 1
ATOM 764 O O . PRO B 1 34 ? 30.14955 2.26141 0.40621 1.000 43.71353 34 PRO A O 1
ATOM 768 N N . LEU B 1 35 ? 30.13202 0.31490 -0.71364 1.000 41.23457 35 LEU A N 1
ATOM 769 C CA . LEU B 1 35 ? 29.54388 -0.40445 0.41407 1.000 42.53963 35 LEU A CA 1
ATOM 770 C C . LEU B 1 35 ? 30.46593 -0.40621 1.62203 1.000 40.72467 35 LEU A C 1
ATOM 771 O O . LEU B 1 35 ? 29.98694 -0.50258 2.76001 1.000 43.18217 35 LEU A O 1
ATOM 776 N N . SER B 1 36 ? 31.77895 -0.27344 1.41104 1.000 39.42548 36 SER A N 1
ATOM 777 C CA . SER B 1 36 ? 32.69304 -0.09516 2.53809 1.000 40.41307 36 SER A CA 1
ATOM 778 C C . SER B 1 36 ? 32.25235 1.04855 3.43661 1.000 41.73209 36 SER A C 1
ATOM 779 O O . SER B 1 36 ? 32.38138 0.96199 4.66356 1.000 39.05449 36 SER A O 1
ATOM 782 N N . ARG B 1 37 ? 31.77361 2.14994 2.83410 1.000 41.35028 37 ARG A N 1
ATOM 783 C CA . ARG B 1 37 ? 31.40793 3.33969 3.60464 1.000 39.05957 37 ARG A CA 1
ATOM 784 C C . ARG B 1 37 ? 30.18390 3.08062 4.47557 1.000 38.86232 37 ARG A C 1
ATOM 785 O O . ARG B 1 37 ? 30.08507 3.61316 5.58480 1.000 35.97498 37 ARG A O 1
ATOM 793 N N . LEU B 1 38 ? 29.22468 2.28508 3.97425 1.000 39.29035 38 LEU A N 1
ATOM 794 C CA . LEU B 1 38 ? 28.06063 1.94401 4.78415 1.000 38.41821 38 LEU A CA 1
ATOM 795 C C . LEU B 1 38 ? 28.44743 1.01042 5.91272 1.000 38.04286 38 LEU A C 1
ATOM 796 O O . LEU B 1 38 ? 27.93450 1.13706 7.02780 1.000 37.47600 38 LEU A O 1
ATOM 801 N N . TYR B 1 39 ? 29.33418 0.05832 5.63728 1.000 40.44403 39 TYR A N 1
ATOM 802 C CA . TYR B 1 39 ? 29.87401 -0.79327 6.69088 1.000 38.95767 39 TYR A CA 1
ATOM 803 C C . TYR B 1 39 ? 30.49626 0.04008 7.80723 1.000 39.03973 39 TYR A C 1
ATOM 804 O O . TYR B 1 39 ? 30.22624 -0.18237 8.99714 1.000 32.84688 39 TYR A O 1
ATOM 813 N N . GLU B 1 40 ? 31.32749 1.01903 7.44463 1.000 37.58134 40 GLU A N 1
ATOM 814 C CA . GLU B 1 40 ? 31.95873 1.84142 8.47296 1.000 39.49736 40 GLU A CA 1
ATOM 815 C C . GLU B 1 40 ? 30.94298 2.74438 9.15439 1.000 37.65342 40 GLU A C 1
ATOM 816 O O . GLU B 1 40 ? 31.04809 2.99983 10.35850 1.000 39.81209 40 GLU A O 1
ATOM 822 N N . SER B 1 41 ? 29.98009 3.26896 8.38966 1.000 35.12476 41 SER A N 1
ATOM 823 C CA . SER B 1 41 ? 28.89830 4.05897 8.97104 1.000 36.24588 41 SER A CA 1
ATOM 824 C C . SER B 1 41 ? 28.09414 3.24473 9.97771 1.000 36.94487 41 SER A C 1
ATOM 825 O O . SER B 1 41 ? 27.72930 3.74336 11.05295 1.000 30.56115 41 SER A O 1
ATOM 828 N N . PHE B 1 42 ? 27.76081 2.00397 9.62318 1.000 27.27863 42 PHE A N 1
ATOM 829 C CA . PHE B 1 42 ? 27.00163 1.16176 10.55184 1.000 33.68451 42 PHE A CA 1
ATOM 830 C C . PHE B 1 42 ? 27.78362 0.90800 11.82570 1.000 33.22094 42 PHE A C 1
ATOM 831 O O . PHE B 1 42 ? 27.22768 0.98966 12.93076 1.000 35.77597 42 PHE A O 1
ATOM 839 N N . LEU B 1 43 ? 29.07353 0.58474 11.69952 1.000 35.09900 43 LEU A N 1
ATOM 840 C CA . LEU B 1 43 ? 29.88151 0.32201 12.88837 1.000 37.45184 43 LEU A CA 1
ATOM 841 C C . LEU B 1 43 ? 29.89984 1.53661 13.80290 1.000 39.89875 43 LEU A C 1
ATOM 842 O O . LEU B 1 43 ? 29.73786 1.41211 15.02986 1.000 37.12029 43 LEU A O 1
ATOM 847 N N . ASP B 1 44 ? 30.07712 2.72382 13.22142 1.000 35.43986 44 ASP A N 1
ATOM 848 C CA . ASP B 1 44 ? 30.08945 3.93446 14.03495 1.000 41.47519 44 ASP A CA 1
ATOM 849 C C . ASP B 1 44 ? 28.72753 4.17452 14.67210 1.000 37.08803 44 ASP A C 1
ATOM 850 O O . ASP B 1 44 ? 28.64669 4.63104 15.81630 1.000 44.45244 44 ASP A O 1
ATOM 855 N N . ALA B 1 45 ? 27.64044 3.89011 13.94401 1.000 35.79565 45 ALA A N 1
ATOM 856 C CA . ALA B 1 45 ? 26.31649 4.02218 14.54012 1.000 31.82881 45 ALA A CA 1
ATOM 857 C C . ALA B 1 45 ? 26.16029 3.05371 15.70870 1.000 38.26284 45 ALA A C 1
ATOM 858 O O . ALA B 1 45 ? 25.65442 3.43237 16.76988 1.000 38.70393 45 ALA A O 1
ATOM 860 N N . LEU B 1 46 ? 26.61797 1.80567 15.53014 1.000 32.77281 46 LEU A N 1
ATOM 861 C CA . LEU B 1 46 ? 26.61176 0.80721 16.59770 1.000 38.29956 46 LEU A CA 1
ATOM 862 C C . LEU B 1 46 ? 27.40292 1.26648 17.81087 1.000 47.51612 46 LEU A C 1
ATOM 863 O O . LEU B 1 46 ? 27.02389 0.98307 18.95876 1.000 48.21958 46 LEU A O 1
ATOM 868 N N . LYS B 1 47 ? 28.54907 1.91430 17.57712 1.000 42.32751 47 LYS A N 1
ATOM 869 C CA . LYS B 1 47 ? 29.37022 2.34460 18.69928 1.000 48.89332 47 LYS A CA 1
ATOM 870 C C . LYS B 1 47 ? 28.70353 3.48844 19.44480 1.000 53.40493 47 LYS A C 1
ATOM 871 O O . LYS B 1 47 ? 28.78259 3.55088 20.67582 1.000 51.30568 47 LYS A O 1
ATOM 877 N N . LYS B 1 48 ? 28.03973 4.39392 18.72222 1.000 45.39749 48 LYS A N 1
ATOM 878 C CA . LYS B 1 48 ? 27.31702 5.46281 19.39171 1.000 49.61198 48 LYS A CA 1
ATOM 879 C C . LYS B 1 48 ? 26.07292 4.95181 20.10853 1.000 51.36601 48 LYS A C 1
ATOM 880 O O . LYS B 1 48 ? 25.71009 5.48044 21.16378 1.000 50.37249 48 LYS A O 1
ATOM 886 N N . ALA B 1 49 ? 25.42164 3.92421 19.57211 1.000 47.22048 49 ALA A N 1
ATOM 887 C CA . ALA B 1 49 ? 24.11656 3.51932 20.06498 1.000 49.42163 49 ALA A CA 1
ATOM 888 C C . ALA B 1 49 ? 24.18534 2.47882 21.17052 1.000 43.14195 49 ALA A C 1
ATOM 889 O O . ALA B 1 49 ? 23.25835 2.39770 21.97552 1.000 50.61850 49 ALA A O 1
ATOM 891 N N . LEU B 1 50 ? 25.23814 1.67453 21.22113 1.000 42.31566 50 LEU A N 1
ATOM 892 C CA . LEU B 1 50 ? 25.30789 0.54911 22.13963 1.000 49.08304 50 LEU A CA 1
ATOM 893 C C . LEU B 1 50 ? 26.39198 0.76438 23.19169 1.000 50.07771 50 LEU A C 1
ATOM 894 O O . LEU B 1 50 ? 27.43612 1.36724 22.92092 1.000 46.79818 50 LEU A O 1
ATOM 899 N N . SER B 1 51 ? 26.13590 0.24892 24.38647 1.000 50.09147 51 SER A N 1
ATOM 900 C CA . SER B 1 51 ? 27.18390 0.12522 25.38138 1.000 56.16035 51 SER A CA 1
ATOM 901 C C . SER B 1 51 ? 28.28665 -0.78882 24.85694 1.000 59.62771 51 SER A C 1
ATOM 902 O O . SER B 1 51 ? 28.12744 -1.50434 23.84964 1.000 48.52558 51 SER A O 1
ATOM 905 N N . GLU B 1 52 ? 29.42568 -0.76442 25.55891 1.000 56.33627 52 GLU A N 1
ATOM 906 C CA . GLU B 1 52 ? 30.56747 -1.56451 25.12952 1.000 54.41971 52 GLU A CA 1
ATOM 907 C C . GLU B 1 52 ? 30.28310 -3.04950 25.27089 1.000 57.30352 52 GLU A C 1
ATOM 908 O O . GLU B 1 52 ? 30.80287 -3.85429 24.48751 1.000 57.37915 52 GLU A O 1
ATOM 914 N N . GLU B 1 53 ? 29.43704 -3.42571 26.23475 1.000 60.26572 53 GLU A N 1
ATOM 915 C CA . GLU B 1 53 ? 29.08269 -4.83170 26.40115 1.000 55.92854 53 GLU A CA 1
ATOM 916 C C . GLU B 1 53 ? 28.13454 -5.30598 25.31197 1.000 53.18671 53 GLU A C 1
ATOM 917 O O . GLU B 1 53 ? 28.21323 -6.46482 24.88846 1.000 51.86235 53 GLU A O 1
ATOM 923 N N . GLU B 1 54 ? 27.21674 -4.44256 24.86838 1.000 50.97084 54 GLU A N 1
ATOM 924 C CA . GLU B 1 54 ? 26.30460 -4.82986 23.79625 1.000 56.14495 54 GLU A CA 1
ATOM 925 C C . GLU B 1 54 ? 27.03454 -4.90946 22.45819 1.000 49.35207 54 GLU A C 1
ATOM 926 O O . GLU B 1 54 ? 26.70930 -5.75001 21.61783 1.000 49.93238 54 GLU A O 1
ATOM 932 N N . LEU B 1 55 ? 28.02574 -4.04561 22.23753 1.000 51.14278 55 LEU A N 1
ATOM 933 C CA . LEU B 1 55 ? 28.82167 -4.18628 21.02544 1.000 50.80788 55 LEU A CA 1
ATOM 934 C C . LEU B 1 55 ? 29.51133 -5.54344 20.99082 1.000 51.99678 55 LEU A C 1
ATOM 935 O O . LEU B 1 55 ? 29.50712 -6.22199 19.95652 1.000 49.33689 55 LEU A O 1
ATOM 940 N N . LYS B 1 56 ? 30.07626 -5.97708 22.12361 1.000 54.05720 56 LYS A N 1
ATOM 941 C CA . LYS B 1 56 ? 30.79494 -7.24927 22.14503 1.000 54.25933 56 LYS A CA 1
ATOM 942 C C . LYS B 1 56 ? 29.86364 -8.41190 21.85055 1.000 48.27705 56 LYS A C 1
ATOM 943 O O . LYS B 1 56 ? 30.27537 -9.40173 21.22811 1.000 47.87190 56 LYS A O 1
ATOM 949 N N . GLU B 1 57 ? 28.61667 -8.33980 22.32663 1.000 49.27533 57 GLU A N 1
ATOM 950 C CA . GLU B 1 57 ? 27.67139 -9.41544 22.03819 1.000 49.75867 57 GLU A CA 1
ATOM 951 C C . GLU B 1 57 ? 27.22035 -9.36569 20.57623 1.000 44.95398 57 GLU A C 1
ATOM 952 O O . GLU B 1 57 ? 27.06407 -10.41337 19.93478 1.000 39.79800 57 GLU A O 1
ATOM 958 N N . VAL B 1 58 ? 27.05164 -8.16240 20.01576 1.000 39.16869 58 VAL A N 1
ATOM 959 C CA . VAL B 1 58 ? 26.75261 -8.06570 18.58181 1.000 39.03666 58 VAL A CA 1
ATOM 960 C C . VAL B 1 58 ? 27.84941 -8.74762 17.78148 1.000 37.91876 58 VAL A C 1
ATOM 961 O O . VAL B 1 58 ? 27.59217 -9.60218 16.92711 1.000 39.28251 58 VAL A O 1
ATOM 965 N N . GLU B 1 59 ? 29.10051 -8.39506 18.07859 1.000 47.05835 59 GLU A N 1
ATOM 966 C CA . GLU B 1 59 ? 30.23635 -8.93503 17.34431 1.000 50.81541 59 GLU A CA 1
ATOM 967 C C . GLU B 1 59 ? 30.39098 -10.42716 17.56365 1.000 43.46534 59 GLU A C 1
ATOM 968 O O . GLU B 1 59 ? 30.80477 -11.15086 16.64632 1.000 48.00172 59 GLU A O 1
ATOM 974 N N . LYS B 1 60 ? 30.02790 -10.91759 18.74945 1.000 47.07475 60 LYS A N 1
ATOM 975 C CA . LYS B 1 60 ? 30.08055 -12.35271 18.98482 1.000 45.99835 60 LYS A CA 1
ATOM 976 C C . LYS B 1 60 ? 28.97734 -13.08610 18.22454 1.000 40.30044 60 LYS A C 1
ATOM 977 O O . LYS B 1 60 ? 29.21405 -14.17092 17.68706 1.000 49.20528 60 LYS A O 1
ATOM 983 N N . GLU B 1 61 ? 27.76448 -12.51977 18.17383 1.000 41.98867 61 GLU A N 1
ATOM 984 C CA . GLU B 1 61 ? 26.69730 -13.12715 17.37160 1.000 40.11692 61 GLU A CA 1
ATOM 985 C C . GLU B 1 61 ? 27.04825 -13.10159 15.88660 1.000 42.55807 61 GLU A C 1
ATOM 986 O O . GLU B 1 61 ? 26.81298 -14.08122 15.16618 1.000 39.48866 61 GLU A O 1
ATOM 992 N N . ALA B 1 62 ? 27.63551 -12.00053 15.41706 1.000 35.56542 62 ALA A N 1
ATOM 993 C CA . ALA B 1 62 ? 28.07848 -11.95104 14.03007 1.000 40.74476 62 ALA A CA 1
ATOM 994 C C . ALA B 1 62 ? 29.09419 -13.04517 13.74455 1.000 43.99115 62 ALA A C 1
ATOM 995 O O . ALA B 1 62 ? 28.95897 -13.77270 12.76124 1.000 43.06071 62 ALA A O 1
ATOM 997 N N . GLU B 1 63 ? 30.10319 -13.18880 14.60746 1.000 44.61967 63 GLU A N 1
ATOM 998 C CA . GLU B 1 63 ? 31.03890 -14.29697 14.46594 1.000 49.28965 63 GLU A CA 1
ATOM 999 C C . GLU B 1 63 ? 30.30657 -15.63176 14.41838 1.000 48.08429 63 GLU A C 1
ATOM 1000 O O . GLU B 1 63 ? 30.62333 -16.48148 13.58400 1.000 51.30726 63 GLU A O 1
ATOM 1006 N N . ARG B 1 64 ? 29.32755 -15.82890 15.29933 1.000 48.77460 64 ARG A N 1
ATOM 1007 C CA . ARG B 1 64 ? 28.51525 -17.04369 15.28082 1.000 52.82538 64 ARG A CA 1
ATOM 1008 C C . ARG B 1 64 ? 27.92413 -17.28794 13.89874 1.000 57.62700 64 ARG A C 1
ATOM 1009 O O . ARG B 1 64 ? 28.09684 -18.36773 13.31826 1.000 51.41264 64 ARG A O 1
ATOM 1017 N N . ILE B 1 65 ? 27.22637 -16.28453 13.35320 1.000 47.34311 65 ILE A N 1
ATOM 1018 C CA . ILE B 1 65 ? 26.57828 -16.44980 12.05415 1.000 52.20065 65 ILE A CA 1
ATOM 1019 C C . ILE B 1 65 ? 27.60717 -16.74458 10.97299 1.000 57.16817 65 ILE A C 1
ATOM 1020 O O . ILE B 1 65 ? 27.36694 -17.54212 10.05765 1.000 57.49700 65 ILE A O 1
ATOM 1025 N N . GLU B 1 66 ? 28.76233 -16.08990 11.04423 1.000 56.48081 66 GLU A N 1
ATOM 1026 C CA . GLU B 1 66 ? 29.73625 -16.26168 9.97712 1.000 57.06798 66 GLU A CA 1
ATOM 1027 C C . GLU B 1 66 ? 30.40491 -17.62588 10.05350 1.000 57.66004 66 GLU A C 1
ATOM 1028 O O . GLU B 1 66 ? 30.77074 -18.19652 9.01924 1.000 56.20686 66 GLU A O 1
ATOM 1034 N N . LYS B 1 67 ? 30.57482 -18.17245 11.25826 1.000 57.42010 67 LYS A N 1
ATOM 1035 C CA . LYS B 1 67 ? 31.16649 -19.50064 11.34866 1.000 68.83635 67 LYS A CA 1
ATOM 1036 C C . LYS B 1 67 ? 30.23420 -20.58217 10.81522 1.000 67.39585 67 LYS A C 1
ATOM 1037 O O . LYS B 1 67 ? 30.70692 -21.67215 10.48772 1.000 72.52376 67 LYS A O 1
ATOM 1043 N N . LYS B 1 68 ? 28.93227 -20.30980 10.70938 1.000 66.67230 68 LYS A N 1
ATOM 1044 C CA . LYS B 1 68 ? 28.00000 -21.29532 10.15198 1.000 69.90369 68 LYS A CA 1
ATOM 1045 C C . LYS B 1 68 ? 28.40185 -21.68180 8.72880 1.000 75.50301 68 LYS A C 1
ATOM 1046 O O . LYS B 1 68 ? 28.41854 -22.86464 8.35828 1.000 74.82669 68 LYS A O 1
ATOM 1052 N N . ARG C 1 4 ? 6.68058 -15.75969 29.68557 1.000 92.44685 4 ARG B N 1
ATOM 1053 C CA . ARG C 1 4 ? 6.11290 -17.00920 29.20009 1.000 91.85708 4 ARG B CA 1
ATOM 1054 C C . ARG C 1 4 ? 6.32384 -17.15976 27.69704 1.000 89.44105 4 ARG B C 1
ATOM 1055 O O . ARG C 1 4 ? 7.37904 -16.79714 27.16319 1.000 84.46178 4 ARG B O 1
ATOM 1063 N N . GLU C 1 5 ? 5.30455 -17.69595 27.01983 1.000 92.94336 5 GLU B N 1
ATOM 1064 C CA . GLU C 1 5 ? 5.34947 -17.88944 25.57576 1.000 87.39147 5 GLU B CA 1
ATOM 1065 C C . GLU C 1 5 ? 4.98716 -16.63495 24.79622 1.000 84.38190 5 GLU B C 1
ATOM 1066 O O . GLU C 1 5 ? 5.38625 -16.50574 23.63527 1.000 80.44114 5 GLU B O 1
ATOM 1072 N N . GLU C 1 6 ? 4.24466 -15.70677 25.39855 1.000 86.60096 6 GLU B N 1
ATOM 1073 C CA . GLU C 1 6 ? 3.96336 -14.45136 24.71701 1.000 83.80054 6 GLU B CA 1
ATOM 1074 C C . GLU C 1 6 ? 5.21982 -13.61798 24.53034 1.000 76.14174 6 GLU B C 1
ATOM 1075 O O . GLU C 1 6 ? 5.24531 -12.74567 23.65766 1.000 72.16857 6 GLU B O 1
ATOM 1081 N N . ILE C 1 7 ? 6.26567 -13.87485 25.31926 1.000 75.36944 7 ILE B N 1
ATOM 1082 C CA . ILE C 1 7 ? 7.48211 -13.07648 25.21957 1.000 72.38333 7 ILE B CA 1
ATOM 1083 C C . ILE C 1 7 ? 8.23494 -13.41241 23.93846 1.000 73.56175 7 ILE B C 1
ATOM 1084 O O . ILE C 1 7 ? 8.45543 -12.54222 23.08478 1.000 65.39195 7 ILE B O 1
ATOM 1089 N N . GLU C 1 8 ? 8.65125 -14.67659 23.79299 1.000 71.27215 8 GLU B N 1
ATOM 1090 C CA . GLU C 1 8 ? 9.28803 -15.10048 22.55084 1.000 67.12033 8 GLU B CA 1
ATOM 1091 C C . GLU C 1 8 ? 8.42125 -14.74256 21.35096 1.000 67.69107 8 GLU B C 1
ATOM 1092 O O . GLU C 1 8 ? 8.92553 -14.24546 20.33616 1.000 64.73757 8 GLU B O 1
ATOM 1098 N N . GLU C 1 9 ? 7.10614 -14.94188 21.47387 1.000 63.91013 9 GLU B N 1
ATOM 1099 C CA . GLU C 1 9 ? 6.18733 -14.61998 20.38798 1.000 66.93298 9 GLU B CA 1
ATOM 1100 C C . GLU C 1 9 ? 6.26314 -13.14588 20.00753 1.000 63.59021 9 GLU B C 1
ATOM 1101 O O . GLU C 1 9 ? 6.46134 -12.80555 18.83466 1.000 63.53532 9 GLU B O 1
ATOM 1107 N N . ALA C 1 10 ? 6.08162 -12.25014 20.98186 1.000 58.41854 10 ALA B N 1
ATOM 1108 C CA . ALA C 1 10 ? 6.10540 -10.82803 20.66639 1.000 58.36940 10 ALA B CA 1
ATOM 1109 C C . ALA C 1 10 ? 7.49366 -10.37264 20.24057 1.000 55.42945 10 ALA B C 1
ATOM 1110 O O . ALA C 1 10 ? 7.61914 -9.50838 19.37090 1.000 59.14624 10 ALA B O 1
ATOM 1112 N N . VAL C 1 11 ? 8.54233 -10.94543 20.83037 1.000 53.18445 11 VAL B N 1
ATOM 1113 C CA . VAL C 1 11 ? 9.89754 -10.57203 20.44553 1.000 53.41366 11 VAL B CA 1
ATOM 1114 C C . VAL C 1 11 ? 10.20931 -11.03567 19.02636 1.000 58.37480 11 VAL B C 1
ATOM 1115 O O . VAL C 1 11 ? 10.80873 -10.29171 18.23565 1.000 53.80776 11 VAL B O 1
ATOM 1119 N N . LYS C 1 12 ? 9.78964 -12.25531 18.67090 1.000 57.67175 12 LYS B N 1
ATOM 1120 C CA . LYS C 1 12 ? 10.06637 -12.78797 17.33971 1.000 53.35123 12 LYS B CA 1
ATOM 1121 C C . LYS C 1 12 ? 9.30780 -12.02815 16.25898 1.000 55.32352 12 LYS B C 1
ATOM 1122 O O . LYS C 1 12 ? 9.83193 -11.81003 15.16107 1.000 52.26222 12 LYS B O 1
ATOM 1128 N N . GLU C 1 13 ? 8.07202 -11.61858 16.53012 1.000 52.85140 13 GLU B N 1
ATOM 1129 C CA . GLU C 1 13 ? 7.36745 -10.85681 15.50839 1.000 52.61187 13 GLU B CA 1
ATOM 1130 C C . GLU C 1 13 ? 7.99121 -9.47308 15.30191 1.000 54.85313 13 GLU B C 1
ATOM 1131 O O . GLU C 1 13 ? 7.95152 -8.94264 14.18511 1.000 50.59854 13 GLU B O 1
ATOM 1137 N N . ALA C 1 14 ? 8.60452 -8.89680 16.33913 1.000 46.72130 14 ALA B N 1
ATOM 1138 C CA . ALA C 1 14 ? 9.30021 -7.62511 16.15962 1.000 47.67139 14 ALA B CA 1
ATOM 1139 C C . ALA C 1 14 ? 10.60012 -7.81554 15.40056 1.000 52.34011 14 ALA B C 1
ATOM 1140 O O . ALA C 1 14 ? 10.94758 -7.00341 14.53287 1.000 48.13070 14 ALA B O 1
ATOM 1142 N N . GLU C 1 15 ? 11.34754 -8.86708 15.73718 1.000 44.59262 15 GLU B N 1
ATOM 1143 C CA . GLU C 1 15 ? 12.61042 -9.10752 15.05611 1.000 46.63783 15 GLU B CA 1
ATOM 1144 C C . GLU C 1 15 ? 12.38429 -9.37484 13.57501 1.000 44.74475 15 GLU B C 1
ATOM 1145 O O . GLU C 1 15 ? 13.12458 -8.85994 12.73121 1.000 41.62405 15 GLU B O 1
ATOM 1151 N N . LEU C 1 16 ? 11.34387 -10.14015 13.22871 1.000 44.02624 16 LEU B N 1
ATOM 1152 C CA . LEU C 1 16 ? 11.10774 -10.42049 11.81560 1.000 47.91609 16 LEU B CA 1
ATOM 1153 C C . LEU C 1 16 ? 10.53041 -9.21191 11.08604 1.000 48.18712 16 LEU B C 1
ATOM 1154 O O . LEU C 1 16 ? 10.79252 -9.03661 9.89111 1.000 46.74140 16 LEU B O 1
ATOM 1159 N N . LYS C 1 17 ? 9.77787 -8.35675 11.78235 1.000 45.43209 17 LYS B N 1
ATOM 1160 C CA . LYS C 1 17 ? 9.30756 -7.11726 11.16680 1.000 49.46581 17 LYS B CA 1
ATOM 1161 C C . LYS C 1 17 ? 10.47007 -6.19377 10.80516 1.000 44.05655 17 LYS B C 1
ATOM 1162 O O . LYS C 1 17 ? 10.48441 -5.59437 9.72338 1.000 42.69097 17 LYS B O 1
ATOM 1168 N N . VAL C 1 18 ? 11.44813 -6.05464 11.70423 1.000 38.89995 18 VAL B N 1
ATOM 1169 C CA . VAL C 1 18 ? 12.61859 -5.23317 11.40255 1.000 38.93677 18 VAL B CA 1
ATOM 1170 C C . VAL C 1 18 ? 13.39028 -5.82615 10.22434 1.000 40.15069 18 VAL B C 1
ATOM 1171 O O . VAL C 1 18 ? 13.79868 -5.11203 9.29661 1.000 34.82004 18 VAL B O 1
ATOM 1175 N N . LEU C 1 19 ? 13.58855 -7.14726 10.23185 1.000 32.70543 19 LEU B N 1
ATOM 1176 C CA . LEU C 1 19 ? 14.33723 -7.76027 9.14163 1.000 38.29934 19 LEU B CA 1
ATOM 1177 C C . LEU C 1 19 ? 13.59933 -7.61038 7.82468 1.000 32.56265 19 LEU B C 1
ATOM 1178 O O . LEU C 1 19 ? 14.22943 -7.45633 6.77174 1.000 37.49282 19 LEU B O 1
ATOM 1183 N N . ALA C 1 20 ? 12.26430 -7.66466 7.85764 1.000 31.13831 20 ALA B N 1
ATOM 1184 C CA . ALA C 1 20 ? 11.49542 -7.48278 6.63170 1.000 39.56569 20 ALA B CA 1
ATOM 1185 C C . ALA C 1 20 ? 11.62420 -6.05966 6.10923 1.000 37.85153 20 ALA B C 1
ATOM 1186 O O . ALA C 1 20 ? 11.69234 -5.84324 4.89231 1.000 35.38754 20 ALA B O 1
ATOM 1188 N N . ILE C 1 21 ? 11.65673 -5.07801 7.01559 1.000 38.42315 21 ILE B N 1
ATOM 1189 C CA . ILE C 1 21 ? 11.83650 -3.68296 6.60211 1.000 36.01894 21 ILE B CA 1
ATOM 1190 C C . ILE C 1 21 ? 13.16061 -3.50141 5.87819 1.000 36.27989 21 ILE B C 1
ATOM 1191 O O . ILE C 1 21 ? 13.25001 -2.78809 4.87346 1.000 35.24320 21 ILE B O 1
ATOM 1196 N N . VAL C 1 22 ? 14.22928 -4.08920 6.42299 1.000 40.45942 22 VAL B N 1
ATOM 1197 C CA . VAL C 1 22 ? 15.52233 -4.00867 5.76004 1.000 36.12189 22 VAL B CA 1
ATOM 1198 C C . VAL C 1 22 ? 15.48993 -4.76916 4.44275 1.000 39.45457 22 VAL B C 1
ATOM 1199 O O . VAL C 1 22 ? 16.04620 -4.31209 3.43193 1.000 38.58126 22 VAL B O 1
ATOM 1203 N N . LEU C 1 23 ? 14.81630 -5.92078 4.41432 1.000 39.77835 23 LEU B N 1
ATOM 1204 C CA . LEU C 1 23 ? 14.72890 -6.68227 3.17003 1.000 41.23322 23 LEU B CA 1
ATOM 1205 C C . LEU C 1 23 ? 13.99835 -5.89347 2.09132 1.000 41.86433 23 LEU B C 1
ATOM 1206 O O . LEU C 1 23 ? 14.43338 -5.85928 0.93034 1.000 42.60363 23 LEU B O 1
ATOM 1211 N N . VAL C 1 24 ? 12.91972 -5.20702 2.46556 1.000 39.88917 24 VAL B N 1
ATOM 1212 C CA . VAL C 1 24 ? 12.19017 -4.39825 1.48985 1.000 47.99507 24 VAL B CA 1
ATOM 1213 C C . VAL C 1 24 ? 13.07679 -3.28354 0.94527 1.000 48.21100 24 VAL B C 1
ATOM 1214 O O . VAL C 1 24 ? 13.14793 -3.06313 -0.27364 1.000 47.21388 24 VAL B O 1
ATOM 1218 N N . ALA C 1 25 ? 13.74818 -2.54724 1.83856 1.000 38.53184 25 ALA B N 1
ATOM 1219 C CA . ALA C 1 25 ? 14.58879 -1.44453 1.38098 1.000 41.10578 25 ALA B CA 1
ATOM 1220 C C . ALA C 1 25 ? 15.61154 -1.92671 0.36081 1.000 41.52262 25 ALA B C 1
ATOM 1221 O O . ALA C 1 25 ? 15.81391 -1.28944 -0.68195 1.000 39.95309 25 ALA B O 1
ATOM 1223 N N . LEU C 1 26 ? 16.24391 -3.06916 0.62839 1.000 34.91225 26 LEU B N 1
ATOM 1224 C CA . LEU C 1 26 ? 17.26764 -3.59639 -0.26979 1.000 40.09065 26 LEU B CA 1
ATOM 1225 C C . LEU C 1 26 ? 16.67632 -4.20459 -1.53602 1.000 45.10358 26 LEU B C 1
ATOM 1226 O O . LEU C 1 26 ? 17.33134 -4.19156 -2.59301 1.000 47.09974 26 LEU B O 1
ATOM 1231 N N . ARG C 1 27 ? 15.47600 -4.78997 -1.43625 1.000 43.83833 27 ARG B N 1
ATOM 1232 C CA . ARG C 1 27 ? 14.77874 -5.29115 -2.61845 1.000 50.33861 27 ARG B CA 1
ATOM 1233 C C . ARG C 1 27 ? 14.58136 -4.18266 -3.63704 1.000 44.37843 27 ARG B C 1
ATOM 1234 O O . ARG C 1 27 ? 14.80726 -4.38134 -4.83211 1.000 45.41553 27 ARG B O 1
ATOM 1242 N N . SER C 1 28 ? 14.15000 -3.00460 -3.18061 1.000 40.04755 28 SER B N 1
ATOM 1243 C CA . SER C 1 28 ? 13.77458 -1.96204 -4.12923 1.000 47.42362 28 SER B CA 1
ATOM 1244 C C . SER C 1 28 ? 14.97689 -1.41942 -4.89101 1.000 45.83724 28 SER B C 1
ATOM 1245 O O . SER C 1 28 ? 14.82515 -0.96591 -6.02484 1.000 41.99590 28 SER B O 1
ATOM 1248 N N . VAL C 1 29 ? 16.17584 -1.48629 -4.31702 1.000 41.16103 29 VAL B N 1
ATOM 1249 C CA . VAL C 1 29 ? 17.36315 -0.94369 -4.96880 1.000 39.71844 29 VAL B CA 1
ATOM 1250 C C . VAL C 1 29 ? 18.33456 -2.03406 -5.41319 1.000 35.60388 29 VAL B C 1
ATOM 1251 O O . VAL C 1 29 ? 19.46873 -1.72655 -5.78007 1.000 45.10985 29 VAL B O 1
ATOM 1255 N N . SER C 1 30 ? 17.91586 -3.29983 -5.42267 1.000 39.86892 30 SER B N 1
ATOM 1256 C CA . SER C 1 30 ? 18.87228 -4.36925 -5.69305 1.000 49.38495 30 SER B CA 1
ATOM 1257 C C . SER C 1 30 ? 19.35329 -4.38998 -7.13806 1.000 50.73485 30 SER B C 1
ATOM 1258 O O . SER C 1 30 ? 20.26087 -5.16236 -7.45433 1.000 55.38367 30 SER B O 1
ATOM 1261 N N . HIS C 1 31 ? 18.78474 -3.58134 -8.02476 1.000 50.77161 31 HIS B N 1
ATOM 1262 C CA . HIS C 1 31 ? 19.28079 -3.53211 -9.38974 1.000 55.68880 31 HIS B CA 1
ATOM 1263 C C . HIS C 1 31 ? 20.20644 -2.35252 -9.63629 1.000 54.98452 31 HIS B C 1
ATOM 1264 O O . HIS C 1 31 ? 20.72053 -2.21539 -10.74723 1.000 62.49321 31 HIS B O 1
ATOM 1271 N N . TYR C 1 32 ? 20.46188 -1.52003 -8.63098 1.000 49.42612 32 TYR B N 1
ATOM 1272 C CA . TYR C 1 32 ? 21.48745 -0.48656 -8.73758 1.000 51.62917 32 TYR B CA 1
ATOM 1273 C C . TYR C 1 32 ? 22.79213 -1.06347 -8.19278 1.000 55.26413 32 TYR B C 1
ATOM 1274 O O . TYR C 1 32 ? 22.91898 -1.29999 -6.98686 1.000 51.17339 32 TYR B O 1
ATOM 1283 N N . GLU C 1 33 ? 23.76603 -1.26468 -9.07384 1.000 44.54150 33 GLU B N 1
ATOM 1284 C CA . GLU C 1 33 ? 25.03871 -1.84253 -8.67204 1.000 47.50166 33 GLU B CA 1
ATOM 1285 C C . GLU C 1 33 ? 25.82923 -0.86428 -7.80166 1.000 55.38389 33 GLU B C 1
ATOM 1286 O O . GLU C 1 33 ? 25.85289 0.33981 -8.08122 1.000 49.73196 33 GLU B O 1
ATOM 1292 N N . PRO C 1 34 ? 26.51495 -1.35105 -6.74683 1.000 51.92575 34 PRO B N 1
ATOM 1293 C CA . PRO C 1 34 ? 26.68018 -2.74929 -6.33835 1.000 48.99455 34 PRO B CA 1
ATOM 1294 C C . PRO C 1 34 ? 25.70191 -3.21616 -5.25854 1.000 50.15187 34 PRO B C 1
ATOM 1295 O O . PRO C 1 34 ? 25.97135 -4.21456 -4.58890 1.000 42.97513 34 PRO B O 1
ATOM 1299 N N . LEU C 1 35 ? 24.56928 -2.53461 -5.07630 1.000 45.46190 35 LEU B N 1
ATOM 1300 C CA . LEU C 1 35 ? 23.65407 -2.89650 -4.00444 1.000 49.58162 35 LEU B CA 1
ATOM 1301 C C . LEU C 1 35 ? 23.06531 -4.29112 -4.16897 1.000 49.27011 35 LEU B C 1
ATOM 1302 O O . LEU C 1 35 ? 22.52200 -4.83218 -3.20018 1.000 45.43396 35 LEU B O 1
ATOM 1307 N N . SER C 1 36 ? 23.15499 -4.89373 -5.35919 1.000 41.41097 36 SER B N 1
ATOM 1308 C CA . SER C 1 36 ? 22.68124 -6.26741 -5.49971 1.000 43.45717 36 SER B CA 1
ATOM 1309 C C . SER C 1 36 ? 23.51471 -7.21619 -4.64705 1.000 41.61460 36 SER B C 1
ATOM 1310 O O . SER C 1 36 ? 23.00914 -8.23409 -4.16343 1.000 46.26075 36 SER B O 1
ATOM 1313 N N . ARG C 1 37 ? 24.80688 -6.90796 -4.47592 1.000 38.64770 37 ARG B N 1
ATOM 1314 C CA . ARG C 1 37 ? 25.65643 -7.70475 -3.59220 1.000 42.89730 37 ARG B CA 1
ATOM 1315 C C . ARG C 1 37 ? 25.19545 -7.62004 -2.14018 1.000 41.56177 37 ARG B C 1
ATOM 1316 O O . ARG C 1 37 ? 25.25590 -8.61234 -1.40754 1.000 43.57377 37 ARG B O 1
ATOM 1324 N N . LEU C 1 38 ? 24.77510 -6.43398 -1.68974 1.000 39.20794 38 LEU B N 1
ATOM 1325 C CA . LEU C 1 38 ? 24.29715 -6.31322 -0.31570 1.000 41.34971 38 LEU B CA 1
ATOM 1326 C C . LEU C 1 38 ? 22.96076 -7.01855 -0.15898 1.000 42.53164 38 LEU B C 1
ATOM 1327 O O . LEU C 1 38 ? 22.72736 -7.71579 0.84076 1.000 36.74368 38 LEU B O 1
ATOM 1332 N N . TYR C 1 39 ? 22.09784 -6.90170 -1.17295 1.000 39.77389 39 TYR B N 1
ATOM 1333 C CA . TYR C 1 39 ? 20.85142 -7.66001 -1.18425 1.000 43.67509 39 TYR B CA 1
ATOM 1334 C C . TYR C 1 39 ? 21.10460 -9.15622 -1.00480 1.000 44.52689 39 TYR B C 1
ATOM 1335 O O . TYR C 1 39 ? 20.48023 -9.81419 -0.15905 1.000 41.48309 39 TYR B O 1
ATOM 1344 N N . GLU C 1 40 ? 22.03530 -9.71644 -1.78300 1.000 39.43333 40 GLU B N 1
ATOM 1345 C CA . GLU C 1 40 ? 22.29752 -11.14463 -1.65552 1.000 39.59957 40 GLU B CA 1
ATOM 1346 C C . GLU C 1 40 ? 23.05032 -11.46852 -0.36063 1.000 41.24533 40 GLU B C 1
ATOM 1347 O O . GLU C 1 40 ? 22.82173 -12.52862 0.23697 1.000 34.01152 40 GLU B O 1
ATOM 1353 N N . SER C 1 41 ? 23.93881 -10.57618 0.10471 1.000 34.16181 41 SER B N 1
ATOM 1354 C CA . SER C 1 41 ? 24.61163 -10.87102 1.36761 1.000 34.21506 41 SER B CA 1
ATOM 1355 C C . SER C 1 41 ? 23.64066 -10.78692 2.54363 1.000 37.38421 41 SER B C 1
ATOM 1356 O O . SER C 1 41 ? 23.73221 -11.58632 3.48633 1.000 38.22223 41 SER B O 1
ATOM 1359 N N . PHE C 1 42 ? 22.68817 -9.85039 2.50196 1.000 35.74438 42 PHE B N 1
ATOM 1360 C CA . PHE C 1 42 ? 21.65417 -9.83820 3.53095 1.000 35.56442 42 PHE B CA 1
ATOM 1361 C C . PHE C 1 42 ? 20.77448 -11.08269 3.43848 1.000 40.73692 42 PHE B C 1
ATOM 1362 O O . PHE C 1 42 ? 20.37317 -11.63584 4.46227 1.000 37.45375 42 PHE B O 1
ATOM 1370 N N . LEU C 1 43 ? 20.45824 -11.54906 2.22330 1.000 40.47044 43 LEU B N 1
ATOM 1371 C CA . LEU C 1 43 ? 19.69956 -12.79562 2.15583 1.000 42.95669 43 LEU B CA 1
ATOM 1372 C C . LEU C 1 43 ? 20.50092 -13.96127 2.71441 1.000 39.75329 43 LEU B C 1
ATOM 1373 O O . LEU C 1 43 ? 19.94844 -14.80523 3.42709 1.000 39.38297 43 LEU B O 1
ATOM 1378 N N . ASP C 1 44 ? 21.80489 -14.02187 2.42040 1.000 40.10135 44 ASP B N 1
ATOM 1379 C CA . ASP C 1 44 ? 22.61928 -15.11451 2.94001 1.000 42.40706 44 ASP B CA 1
ATOM 1380 C C . ASP C 1 44 ? 22.74229 -15.05715 4.46503 1.000 43.27922 44 ASP B C 1
ATOM 1381 O O . ASP C 1 44 ? 22.73271 -16.09539 5.14265 1.000 38.14640 44 ASP B O 1
ATOM 1386 N N . ALA C 1 45 ? 22.90694 -13.85444 5.02448 1.000 35.37634 45 ALA B N 1
ATOM 1387 C CA . ALA C 1 45 ? 22.98399 -13.73003 6.48053 1.000 34.37120 45 ALA B CA 1
ATOM 1388 C C . ALA C 1 45 ? 21.66677 -14.13155 7.13936 1.000 37.31622 45 ALA B C 1
ATOM 1389 O O . ALA C 1 45 ? 21.67142 -14.73095 8.21914 1.000 39.87109 45 ALA B O 1
ATOM 1391 N N . LEU C 1 46 ? 20.52995 -13.80069 6.51047 1.000 34.84076 46 LEU B N 1
ATOM 1392 C CA . LEU C 1 46 ? 19.22873 -14.19418 7.05531 1.000 37.02789 46 LEU B CA 1
ATOM 1393 C C . LEU C 1 46 ? 19.07490 -15.70611 7.08574 1.000 41.50488 46 LEU B C 1
ATOM 1394 O O . LEU C 1 46 ? 18.56059 -16.26119 8.06153 1.000 41.81292 46 LEU B O 1
ATOM 1399 N N . LYS C 1 47 ? 19.45355 -16.37891 5.99750 1.000 37.70558 47 LYS B N 1
ATOM 1400 C CA . LYS C 1 47 ? 19.29175 -17.82979 5.91296 1.000 44.78989 47 LYS B CA 1
ATOM 1401 C C . LYS C 1 47 ? 20.20834 -18.55865 6.88170 1.000 44.45300 47 LYS B C 1
ATOM 1402 O O . LYS C 1 47 ? 19.87573 -19.66264 7.33429 1.000 43.99220 47 LYS B O 1
ATOM 1408 N N . LYS C 1 48 ? 21.35966 -17.97541 7.21793 1.000 43.55665 48 LYS B N 1
ATOM 1409 C CA . LYS C 1 48 ? 22.19731 -18.58525 8.25072 1.000 46.05995 48 LYS B CA 1
ATOM 1410 C C . LYS C 1 48 ? 21.65244 -18.30747 9.64381 1.000 45.39972 48 LYS B C 1
ATOM 1411 O O . LYS C 1 48 ? 21.78798 -19.14088 10.53951 1.000 43.70242 48 LYS B O 1
ATOM 1417 N N . ALA C 1 49 ? 21.06409 -17.13223 9.86924 1.000 40.42649 49 ALA B N 1
ATOM 1418 C CA . ALA C 1 49 ? 20.71527 -16.76055 11.23938 1.000 39.38052 49 ALA B CA 1
ATOM 1419 C C . ALA C 1 49 ? 19.30605 -17.15692 11.64021 1.000 34.12145 49 ALA B C 1
ATOM 1420 O O . ALA C 1 49 ? 19.03596 -17.28722 12.83116 1.000 46.32839 49 ALA B O 1
ATOM 1422 N N . LEU C 1 50 ? 18.38598 -17.30607 10.69514 1.000 40.20992 50 LEU B N 1
ATOM 1423 C CA . LEU C 1 50 ? 17.00280 -17.61543 11.02401 1.000 44.67275 50 LEU B CA 1
ATOM 1424 C C . LEU C 1 50 ? 16.67302 -19.05911 10.65347 1.000 46.83575 50 LEU B C 1
ATOM 1425 O O . LEU C 1 50 ? 17.27671 -19.64911 9.75426 1.000 39.48063 50 LEU B O 1
ATOM 1430 N N . SER C 1 51 ? 15.69070 -19.62783 11.34825 1.000 44.77771 51 SER B N 1
ATOM 1431 C CA . SER C 1 51 ? 15.16100 -20.91739 10.92476 1.000 45.91115 51 SER B CA 1
ATOM 1432 C C . SER C 1 51 ? 14.47108 -20.79250 9.55980 1.000 48.01874 51 SER B C 1
ATOM 1433 O O . SER C 1 51 ? 14.17669 -19.69916 9.07120 1.000 40.14939 51 SER B O 1
ATOM 1436 N N . GLU C 1 52 ? 14.19746 -21.93512 8.93637 1.000 42.24810 52 GLU B N 1
ATOM 1437 C CA . GLU C 1 52 ? 13.57850 -21.89729 7.61538 1.000 47.11058 52 GLU B CA 1
ATOM 1438 C C . GLU C 1 52 ? 12.18284 -21.28055 7.67159 1.000 50.39236 52 GLU B C 1
ATOM 1439 O O . GLU C 1 52 ? 11.80327 -20.51001 6.77887 1.000 49.73394 52 GLU B O 1
ATOM 1445 N N . GLU C 1 53 ? 11.41666 -21.58452 8.71746 1.000 44.90939 53 GLU B N 1
ATOM 1446 C CA . GLU C 1 53 ? 10.07697 -21.01882 8.82666 1.000 50.07659 53 GLU B CA 1
ATOM 1447 C C . GLU C 1 53 ? 10.13778 -19.52697 9.15121 1.000 50.47745 53 GLU B C 1
ATOM 1448 O O . GLU C 1 53 ? 9.28821 -18.75634 8.69749 1.000 48.65650 53 GLU B O 1
ATOM 1454 N N . GLU C 1 54 ? 11.13800 -19.10681 9.93638 1.000 44.71340 54 GLU B N 1
ATOM 1455 C CA . GLU C 1 54 ? 11.31878 -17.68502 10.21791 1.000 49.08080 54 GLU B CA 1
ATOM 1456 C C . GLU C 1 54 ? 11.61821 -16.92071 8.93520 1.000 44.70049 54 GLU B C 1
ATOM 1457 O O . GLU C 1 54 ? 10.98377 -15.90025 8.64957 1.000 47.95503 54 GLU B O 1
ATOM 1463 N N . LEU C 1 55 ? 12.57395 -17.41693 8.14003 1.000 40.79540 55 LEU B N 1
ATOM 1464 C CA . LEU C 1 55 ? 12.92332 -16.77466 6.87327 1.000 42.41660 55 LEU B CA 1
ATOM 1465 C C . LEU C 1 55 ? 11.70244 -16.57966 5.98832 1.000 50.91054 55 LEU B C 1
ATOM 1466 O O . LEU C 1 55 ? 11.59999 -15.57934 5.26969 1.000 49.15872 55 LEU B O 1
ATOM 1471 N N . LYS C 1 56 ? 10.76792 -17.52915 5.99496 1.000 55.38392 56 LYS B N 1
ATOM 1472 C CA . LYS C 1 56 ? 9.62604 -17.32620 5.11602 1.000 57.53315 56 LYS B CA 1
ATOM 1473 C C . LYS C 1 56 ? 8.61356 -16.36286 5.71036 1.000 50.70540 56 LYS B C 1
ATOM 1474 O O . LYS C 1 56 ? 7.85991 -15.74117 4.95459 1.000 50.55671 56 LYS B O 1
ATOM 1480 N N . GLU C 1 57 ? 8.57162 -16.22833 7.03741 1.000 50.48013 57 GLU B N 1
ATOM 1481 C CA . GLU C 1 57 ? 7.79420 -15.14612 7.62681 1.000 53.71680 57 GLU B CA 1
ATOM 1482 C C . GLU C 1 57 ? 8.38295 -13.79431 7.25431 1.000 51.56009 57 GLU B C 1
ATOM 1483 O O . GLU C 1 57 ? 7.63347 -12.84281 7.00866 1.000 54.99267 57 GLU B O 1
ATOM 1489 N N . VAL C 1 58 ? 9.71701 -13.68501 7.18637 1.000 48.26303 58 VAL B N 1
ATOM 1490 C CA . VAL C 1 58 ? 10.30572 -12.39420 6.82786 1.000 50.38257 58 VAL B CA 1
ATOM 1491 C C . VAL C 1 58 ? 9.93794 -12.03347 5.39999 1.000 50.81448 58 VAL B C 1
ATOM 1492 O O . VAL C 1 58 ? 9.55557 -10.89216 5.11241 1.000 48.46412 58 VAL B O 1
ATOM 1496 N N . GLU C 1 59 ? 10.04442 -13.00219 4.48363 1.000 52.00455 59 GLU B N 1
ATOM 1497 C CA . GLU C 1 59 ? 9.69357 -12.76248 3.08671 1.000 55.30312 59 GLU B CA 1
ATOM 1498 C C . GLU C 1 59 ? 8.21576 -12.41562 2.93982 1.000 57.77332 59 GLU B C 1
ATOM 1499 O O . GLU C 1 59 ? 7.84724 -11.55611 2.12814 1.000 52.13242 59 GLU B O 1
ATOM 1505 N N . LYS C 1 60 ? 7.35239 -13.06043 3.72457 1.000 53.26850 60 LYS B N 1
ATOM 1506 C CA . LYS C 1 60 ? 5.93558 -12.72063 3.64768 1.000 60.86542 60 LYS B CA 1
ATOM 1507 C C . LYS C 1 60 ? 5.69435 -11.30368 4.15320 1.000 58.44750 60 LYS B C 1
ATOM 1508 O O . LYS C 1 60 ? 4.95078 -10.53105 3.53648 1.000 55.96072 60 LYS B O 1
ATOM 1514 N N . GLU C 1 61 ? 6.34154 -10.93145 5.25935 1.000 57.42837 61 GLU B N 1
ATOM 1515 C CA . GLU C 1 61 ? 6.15627 -9.59055 5.79584 1.000 60.48453 61 GLU B CA 1
ATOM 1516 C C . GLU C 1 61 ? 6.76486 -8.54154 4.87124 1.000 56.05413 61 GLU B C 1
ATOM 1517 O O . GLU C 1 61 ? 6.22946 -7.43620 4.74964 1.000 59.89417 61 GLU B O 1
ATOM 1523 N N . ALA C 1 62 ? 7.85568 -8.87888 4.17713 1.000 54.54312 62 ALA B N 1
ATOM 1524 C CA . ALA C 1 62 ? 8.42521 -7.93783 3.21649 1.000 54.56623 62 ALA B CA 1
ATOM 1525 C C . ALA C 1 62 ? 7.52131 -7.78089 2.00253 1.000 61.12679 62 ALA B C 1
ATOM 1526 O O . ALA C 1 62 ? 7.40592 -6.68462 1.44394 1.000 58.68366 62 ALA B O 1
ATOM 1528 N N . GLU C 1 63 ? 6.87472 -8.86037 1.57412 1.000 63.30343 63 GLU B N 1
ATOM 1529 C CA . GLU C 1 63 ? 5.91981 -8.72745 0.48416 1.000 66.57122 63 GLU B CA 1
ATOM 1530 C C . GLU C 1 63 ? 4.73527 -7.87396 0.91546 1.000 61.22203 63 GLU B C 1
ATOM 1531 O O . GLU C 1 63 ? 4.30277 -6.98644 0.17779 1.000 60.08259 63 GLU B O 1
ATOM 1537 N N . ARG C 1 64 ? 4.22513 -8.09913 2.12937 1.000 61.90060 64 ARG B N 1
ATOM 1538 C CA . ARG C 1 64 ? 3.10557 -7.29969 2.61765 1.000 60.74450 64 ARG B CA 1
ATOM 1539 C C . ARG C 1 64 ? 3.49137 -5.83096 2.77720 1.000 69.27036 64 ARG B C 1
ATOM 1540 O O . ARG C 1 64 ? 2.67986 -4.94042 2.50152 1.000 72.35278 64 ARG B O 1
ATOM 1548 N N . ILE C 1 65 ? 4.72552 -5.54880 3.21432 1.000 63.50672 65 ILE B N 1
ATOM 1549 C CA . ILE C 1 65 ? 5.15728 -4.15409 3.34585 1.000 65.24837 65 ILE B CA 1
ATOM 1550 C C . ILE C 1 65 ? 5.30766 -3.49966 1.98209 1.000 64.20762 65 ILE B C 1
ATOM 1551 O O . ILE C 1 65 ? 5.08532 -2.28949 1.83854 1.000 65.00217 65 ILE B O 1
ATOM 1556 N N . GLU C 1 66 ? 5.67524 -4.28550 0.99281 1.000 64.86389 66 GLU B N 1
ATOM 1557 C CA . GLU C 1 66 ? 5.96656 -3.73117 -0.31398 1.000 70.57070 66 GLU B CA 1
ATOM 1558 C C . GLU C 1 66 ? 4.78686 -3.19823 -1.11480 1.000 73.52890 66 GLU B C 1
ATOM 1559 O O . GLU C 1 66 ? 4.98720 -2.61095 -2.16558 1.000 74.75961 66 GLU B O 1
ATOM 1565 N N . LYS C 1 67 ? 3.57275 -3.39474 -0.63989 1.000 76.09975 67 LYS B N 1
ATOM 1566 C CA . LYS C 1 67 ? 2.42507 -2.81886 -1.31169 1.000 75.55836 67 LYS B CA 1
ATOM 1567 C C . LYS C 1 67 ? 2.47582 -1.44311 -0.72518 1.000 74.02325 67 LYS B C 1
ATOM 1568 O O . LYS C 1 67 ? 2.76835 -0.48501 -1.42682 1.000 76.15271 67 LYS B O 1
ATOM 1574 N N . LYS C 1 68 ? 2.20186 -1.34043 0.56185 1.000 72.85696 68 LYS B N 1
ATOM 1575 C CA . LYS C 1 68 ? 2.34355 -0.07277 1.25632 1.000 73.79266 68 LYS B CA 1
ATOM 1576 C C . LYS C 1 68 ? 1.98141 -0.29111 2.70924 1.000 74.21086 68 LYS B C 1
ATOM 1577 O O . LYS C 1 68 ? 1.84378 -1.42320 3.16282 1.000 77.80382 68 LYS B O 1
ATOM 1583 N N . ARG D 1 4 ? 1.36037 -8.12945 28.96170 1.000 82.01679 4 ARG C N 1
ATOM 1584 C CA . ARG D 1 4 ? 1.13726 -7.74807 27.57282 1.000 79.37526 4 ARG C CA 1
ATOM 1585 C C . ARG D 1 4 ? 1.64693 -6.34128 27.28498 1.000 75.72509 4 ARG C C 1
ATOM 1586 O O . ARG D 1 4 ? 2.56085 -6.16261 26.48781 1.000 72.27809 4 ARG C O 1
ATOM 1594 N N . GLU D 1 5 ? 1.04159 -5.35109 27.94730 1.000 78.88511 5 GLU C N 1
ATOM 1595 C CA . GLU D 1 5 ? 1.44028 -3.95626 27.76348 1.000 80.73567 5 GLU C CA 1
ATOM 1596 C C . GLU D 1 5 ? 2.91446 -3.73709 28.08119 1.000 78.25771 5 GLU C C 1
ATOM 1597 O O . GLU D 1 5 ? 3.57974 -2.92731 27.42320 1.000 74.95552 5 GLU C O 1
ATOM 1603 N N . GLU D 1 6 ? 3.43732 -4.42956 29.09495 1.000 76.29604 6 GLU C N 1
ATOM 1604 C CA . GLU D 1 6 ? 4.86144 -4.34236 29.39465 1.000 73.96969 6 GLU C CA 1
ATOM 1605 C C . GLU D 1 6 ? 5.70286 -4.98759 28.30034 1.000 71.69592 6 GLU C C 1
ATOM 1606 O O . GLU D 1 6 ? 6.78405 -4.48709 27.97320 1.000 73.43095 6 GLU C O 1
ATOM 1612 N N . ILE D 1 7 ? 5.21116 -6.07522 27.70725 1.000 74.13477 7 ILE C N 1
ATOM 1613 C CA . ILE D 1 7 ? 5.97156 -6.79842 26.69594 1.000 73.40024 7 ILE C CA 1
ATOM 1614 C C . ILE D 1 7 ? 6.01168 -6.02220 25.38508 1.000 67.23195 7 ILE C C 1
ATOM 1615 O O . ILE D 1 7 ? 7.08166 -5.81564 24.80689 1.000 65.33646 7 ILE C O 1
ATOM 1620 N N . GLU D 1 8 ? 4.84379 -5.59649 24.89242 1.000 69.56162 8 GLU C N 1
ATOM 1621 C CA . GLU D 1 8 ? 4.78390 -4.85822 23.63257 1.000 69.03680 8 GLU C CA 1
ATOM 1622 C C . GLU D 1 8 ? 5.60958 -3.58067 23.70163 1.000 64.93874 8 GLU C C 1
ATOM 1623 O O . GLU D 1 8 ? 6.29356 -3.22184 22.73555 1.000 64.50089 8 GLU C O 1
ATOM 1629 N N . GLU D 1 9 ? 5.57319 -2.89387 24.84477 1.000 65.77130 9 GLU C N 1
ATOM 1630 C CA . GLU D 1 9 ? 6.31188 -1.64628 25.00084 1.000 65.40093 9 GLU C CA 1
ATOM 1631 C C . GLU D 1 9 ? 7.81173 -1.86704 24.86447 1.000 64.71437 9 GLU C C 1
ATOM 1632 O O . GLU D 1 9 ? 8.49696 -1.12926 24.14646 1.000 65.59638 9 GLU C O 1
ATOM 1638 N N . ALA D 1 10 ? 8.34737 -2.85945 25.57617 1.000 58.29008 10 ALA C N 1
ATOM 1639 C CA . ALA D 1 10 ? 9.77822 -3.12718 25.50780 1.000 63.04820 10 ALA C CA 1
ATOM 1640 C C . ALA D 1 10 ? 10.17266 -3.61413 24.12362 1.000 60.86357 10 ALA C C 1
ATOM 1641 O O . ALA D 1 10 ? 11.23673 -3.25658 23.60546 1.000 63.03369 10 ALA C O 1
ATOM 1643 N N . VAL D 1 11 ? 9.31810 -4.43157 23.51366 1.000 57.92917 11 VAL C N 1
ATOM 1644 C CA . VAL D 1 11 ? 9.55854 -4.93344 22.16751 1.000 59.68595 11 VAL C CA 1
ATOM 1645 C C . VAL D 1 11 ? 9.60992 -3.78327 21.16771 1.000 60.72871 11 VAL C C 1
ATOM 1646 O O . VAL D 1 11 ? 10.50877 -3.70858 20.31953 1.000 58.78529 11 VAL C O 1
ATOM 1650 N N . LYS D 1 12 ? 8.64242 -2.86778 21.25210 1.000 59.17445 12 LYS C N 1
ATOM 1651 C CA . LYS D 1 12 ? 8.56977 -1.77756 20.28532 1.000 63.09868 12 LYS C CA 1
ATOM 1652 C C . LYS D 1 12 ? 9.76529 -0.83921 20.41424 1.000 60.68567 12 LYS C C 1
ATOM 1653 O O . LYS D 1 12 ? 10.31131 -0.37630 19.40421 1.000 53.91288 12 LYS C O 1
ATOM 1659 N N . GLU D 1 13 ? 10.20270 -0.56967 21.64519 1.000 59.18790 13 GLU C N 1
ATOM 1660 C CA . GLU D 1 13 ? 11.40016 0.23767 21.84208 1.000 56.12559 13 GLU C CA 1
ATOM 1661 C C . GLU D 1 13 ? 12.62969 -0.40786 21.21169 1.000 58.03400 13 GLU C C 1
ATOM 1662 O O . GLU D 1 13 ? 13.46992 0.28382 20.62864 1.000 55.02362 13 GLU C O 1
ATOM 1668 N N . ALA D 1 14 ? 12.78704 -1.72497 21.36441 1.000 55.43339 14 ALA C N 1
ATOM 1669 C CA . ALA D 1 14 ? 13.92756 -2.37244 20.72803 1.000 55.24698 14 ALA C CA 1
ATOM 1670 C C . ALA D 1 14 ? 13.82628 -2.27910 19.21407 1.000 49.26469 14 ALA C C 1
ATOM 1671 O O . ALA D 1 14 ? 14.83224 -2.05350 18.53090 1.000 49.33936 14 ALA C O 1
ATOM 1673 N N . GLU D 1 15 ? 12.61606 -2.47437 18.68030 1.000 44.38317 15 GLU C N 1
ATOM 1674 C CA . GLU D 1 15 ? 12.39479 -2.37198 17.24337 1.000 51.55707 15 GLU C CA 1
ATOM 1675 C C . GLU D 1 15 ? 12.77340 -0.99508 16.72155 1.000 45.43456 15 GLU C C 1
ATOM 1676 O O . GLU D 1 15 ? 13.53125 -0.87529 15.75540 1.000 42.33311 15 GLU C O 1
ATOM 1682 N N . LEU D 1 16 ? 12.28609 0.06005 17.36085 1.000 47.39275 16 LEU C N 1
ATOM 1683 C CA . LEU D 1 16 ? 12.58666 1.37800 16.82204 1.000 48.77375 16 LEU C CA 1
ATOM 1684 C C . LEU D 1 16 ? 14.05688 1.73820 17.00778 1.000 43.47953 16 LEU C C 1
ATOM 1685 O O . LEU D 1 16 ? 14.64901 2.35006 16.11477 1.000 44.78948 16 LEU C O 1
ATOM 1690 N N . LYS D 1 17 ? 14.67592 1.33466 18.11857 1.000 42.25834 17 LYS C N 1
ATOM 1691 C CA . LYS D 1 17 ? 16.09810 1.62089 18.28331 1.000 43.68422 17 LYS C CA 1
ATOM 1692 C C . LYS D 1 17 ? 16.92253 0.98267 17.17701 1.000 44.43167 17 LYS C C 1
ATOM 1693 O O . LYS D 1 17 ? 17.80575 1.63932 16.60894 1.000 38.31944 17 LYS C O 1
ATOM 1699 N N . VAL D 1 18 ? 16.64779 -0.29012 16.84783 1.000 35.07399 18 VAL C N 1
ATOM 1700 C CA . VAL D 1 18 ? 17.38522 -0.93130 15.75755 1.000 36.34554 18 VAL C CA 1
ATOM 1701 C C . VAL D 1 18 ? 17.17233 -0.17694 14.45774 1.000 34.07632 18 VAL C C 1
ATOM 1702 O O . VAL D 1 18 ? 18.11929 0.07071 13.69858 1.000 36.59926 18 VAL C O 1
ATOM 1706 N N . LEU D 1 19 ? 15.92246 0.19676 14.17208 1.000 33.71021 19 LEU C N 1
ATOM 1707 C CA . LEU D 1 19 ? 15.65759 0.95913 12.95628 1.000 36.22874 19 LEU C CA 1
ATOM 1708 C C . LEU D 1 19 ? 16.35830 2.31476 12.98339 1.000 35.99830 19 LEU C C 1
ATOM 1709 O O . LEU D 1 19 ? 16.74034 2.84176 11.92940 1.000 34.06665 19 LEU C O 1
ATOM 1714 N N . ALA D 1 20 ? 16.53687 2.90244 14.17046 1.000 31.97135 20 ALA C N 1
ATOM 1715 C CA . ALA D 1 20 ? 17.24155 4.18006 14.26055 1.000 36.33440 20 ALA C CA 1
ATOM 1716 C C . ALA D 1 20 ? 18.72040 4.01635 13.94319 1.000 34.11210 20 ALA C C 1
ATOM 1717 O O . ALA D 1 20 ? 19.31970 4.87216 13.27622 1.000 31.72457 20 ALA C O 1
ATOM 1719 N N . ILE D 1 21 ? 19.32694 2.93094 14.43085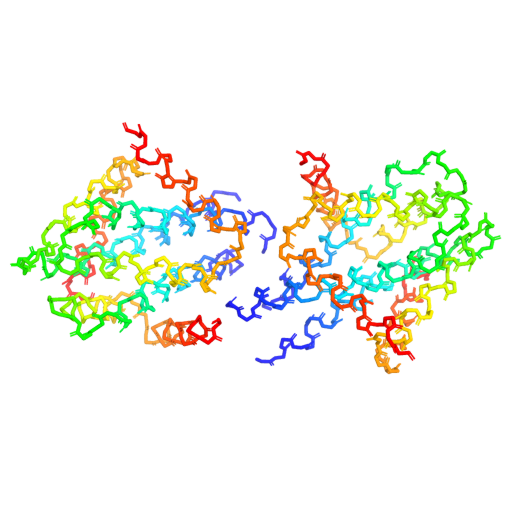 1.000 31.59128 21 ILE C N 1
ATOM 1720 C CA . ILE D 1 21 ? 20.73473 2.64826 14.14649 1.000 35.55279 21 ILE C CA 1
ATOM 1721 C C . ILE D 1 21 ? 20.95635 2.54843 12.64342 1.000 35.17255 21 ILE C C 1
ATOM 1722 O O . ILE D 1 21 ? 21.87455 3.16405 12.08134 1.000 33.34675 21 ILE C O 1
ATOM 1727 N N . VAL D 1 22 ? 20.10180 1.78900 11.96047 1.000 36.68083 22 VAL C N 1
ATOM 1728 C CA . VAL D 1 22 ? 20.25942 1.67019 10.51341 1.000 34.08818 22 VAL C CA 1
ATOM 1729 C C . VAL D 1 22 ? 20.06399 3.02642 9.86171 1.000 35.75445 22 VAL C C 1
ATOM 1730 O O . VAL D 1 22 ? 20.77797 3.38923 8.90762 1.000 37.26118 22 VAL C O 1
ATOM 1734 N N . LEU D 1 23 ? 19.12352 3.82281 10.39407 1.000 32.53389 23 LEU C N 1
ATOM 1735 C CA . LEU D 1 23 ? 18.86009 5.15805 9.85038 1.000 39.54328 23 LEU C CA 1
ATOM 1736 C C . LEU D 1 23 ? 20.06561 6.07839 10.01429 1.000 37.36609 23 LEU C C 1
ATOM 1737 O O . LEU D 1 23 ? 20.41780 6.82838 9.08935 1.000 35.86686 23 LEU C O 1
ATOM 1742 N N . VAL D 1 24 ? 20.69086 6.06284 11.20615 1.000 37.01110 24 VAL C N 1
ATOM 1743 C CA . VAL D 1 24 ? 21.90333 6.85116 11.43703 1.000 33.43010 24 VAL C CA 1
ATOM 1744 C C . VAL D 1 24 ? 22.98489 6.44479 10.43471 1.000 36.02517 24 VAL C C 1
ATOM 1745 O O . VAL D 1 24 ? 23.62520 7.29557 9.80173 1.000 31.36212 24 VAL C O 1
ATOM 1749 N N . ALA D 1 25 ? 23.16017 5.13173 10.23343 1.000 31.03468 25 ALA C N 1
ATOM 1750 C CA . ALA D 1 25 ? 24.16570 4.64539 9.28711 1.000 33.81064 25 ALA C CA 1
ATOM 1751 C C . ALA D 1 25 ? 23.88165 5.13481 7.86827 1.000 33.40492 25 ALA C C 1
ATOM 1752 O O . ALA D 1 25 ? 24.79571 5.55846 7.16115 1.000 38.10456 25 ALA C O 1
ATOM 1754 N N . LEU D 1 26 ? 22.62152 5.07555 7.43053 1.000 30.27523 26 LEU C N 1
ATOM 1755 C CA . LEU D 1 26 ? 22.30043 5.47997 6.05968 1.000 34.17417 26 LEU C CA 1
ATOM 1756 C C . LEU D 1 26 ? 22.35718 6.99198 5.87196 1.000 39.73686 26 LEU C C 1
ATOM 1757 O O . LEU D 1 26 ? 22.80219 7.46595 4.81095 1.000 36.76123 26 LEU C O 1
ATOM 1762 N N . ARG D 1 27 ? 21.93480 7.76501 6.88419 1.000 33.43192 27 ARG C N 1
ATOM 1763 C CA . ARG D 1 27 ? 22.08254 9.21695 6.80844 1.000 36.23812 27 ARG C CA 1
ATOM 1764 C C . ARG D 1 27 ? 23.52269 9.60324 6.56319 1.000 35.05841 27 ARG C C 1
ATOM 1765 O O . ARG D 1 27 ? 23.80995 10.45425 5.71629 1.000 39.36847 27 ARG C O 1
ATOM 1773 N N . SER D 1 28 ? 24.44852 8.97162 7.28387 1.000 37.39514 28 SER C N 1
ATOM 1774 C CA . SER D 1 28 ? 25.85071 9.37291 7.20364 1.000 44.90769 28 SER C CA 1
ATOM 1775 C C . SER D 1 28 ? 26.44029 9.14686 5.81147 1.000 43.40465 28 SER C C 1
ATOM 1776 O O . SER D 1 28 ? 27.39356 9.83044 5.43739 1.000 40.79002 28 SER C O 1
ATOM 1779 N N . VAL D 1 29 ? 25.89963 8.20729 5.03741 1.000 40.49387 29 VAL C N 1
ATOM 1780 C CA . VAL D 1 29 ? 26.40717 7.90028 3.69824 1.000 44.20558 29 VAL C CA 1
ATOM 1781 C C . VAL D 1 29 ? 25.41016 8.32100 2.61654 1.000 39.62100 29 VAL C C 1
ATOM 1782 O O . VAL D 1 29 ? 25.49666 7.85717 1.48143 1.000 46.17935 29 VAL C O 1
ATOM 1786 N N . SER D 1 30 ? 24.43567 9.16145 2.96591 1.000 43.48580 30 SER C N 1
ATOM 1787 C CA . SER D 1 30 ? 23.38066 9.53417 2.03121 1.000 43.96156 30 SER C CA 1
ATOM 1788 C C . SER D 1 30 ? 23.89482 10.33913 0.85325 1.000 49.53777 30 SER C C 1
ATOM 1789 O O . SER D 1 30 ? 23.17567 10.47469 -0.13757 1.000 51.24871 30 SER C O 1
ATOM 1792 N N . HIS D 1 31 ? 25.10212 10.88548 0.92809 1.000 46.24422 31 HIS C N 1
ATOM 1793 C CA . HIS D 1 31 ? 25.64425 11.60442 -0.20989 1.000 55.39881 31 HIS C CA 1
ATOM 1794 C C . HIS D 1 31 ? 26.46858 10.71716 -1.13424 1.000 54.87133 31 HIS C C 1
ATOM 1795 O O . HIS D 1 31 ? 26.79756 11.13920 -2.24623 1.000 57.66643 31 HIS C O 1
ATOM 1802 N N . TYR D 1 32 ? 26.79804 9.49991 -0.71955 1.000 48.62995 32 TYR C N 1
ATOM 1803 C CA . TYR D 1 32 ? 27.47737 8.61073 -1.63986 1.000 49.61514 32 TYR C CA 1
ATOM 1804 C C . TYR D 1 32 ? 26.47685 8.02744 -2.61975 1.000 51.93325 32 TYR C C 1
ATOM 1805 O O . TYR D 1 32 ? 25.29782 7.84299 -2.30453 1.000 55.08360 32 TYR C O 1
ATOM 1814 N N . GLU D 1 33 ? 26.94046 7.78142 -3.81690 1.000 46.70828 33 GLU C N 1
ATOM 1815 C CA . GLU D 1 33 ? 26.05691 7.10506 -4.73184 1.000 43.97171 33 GLU C CA 1
ATOM 1816 C C . GLU D 1 33 ? 26.55812 5.68084 -4.94622 1.000 47.99966 33 GLU C C 1
ATOM 1817 O O . GLU D 1 33 ? 27.77200 5.44820 -4.92653 1.000 54.88850 33 GLU C O 1
ATOM 1823 N N . PRO D 1 34 ? 25.67057 4.69733 -5.10621 1.000 45.67461 34 PRO C N 1
ATOM 1824 C CA . PRO D 1 34 ? 24.20860 4.76810 -5.14587 1.000 49.09999 34 PRO C CA 1
ATOM 1825 C C . PRO D 1 34 ? 23.57681 4.60217 -3.76977 1.000 45.35000 34 PRO C C 1
ATOM 1826 O O . PRO D 1 34 ? 22.39165 4.26277 -3.68857 1.000 42.43860 34 PRO C O 1
ATOM 1830 N N . LEU D 1 35 ? 24.32317 4.83257 -2.68189 1.000 41.29935 35 LEU C N 1
ATOM 1831 C CA . LEU D 1 35 ? 23.78832 4.54860 -1.35082 1.000 39.96181 35 LEU C CA 1
ATOM 1832 C C . LEU D 1 35 ? 22.63087 5.46014 -0.99140 1.000 40.97238 35 LEU C C 1
ATOM 1833 O O . LEU D 1 35 ? 21.76683 5.05744 -0.20928 1.000 39.07257 35 LEU C O 1
ATOM 1838 N N . SER D 1 36 ? 22.57837 6.66827 -1.56515 1.000 42.99293 36 SER C N 1
ATOM 1839 C CA . SER D 1 36 ? 21.41587 7.53084 -1.37374 1.000 39.73169 36 SER C CA 1
ATOM 1840 C C . SER D 1 36 ? 20.12241 6.83659 -1.78458 1.000 40.30398 36 SER C C 1
ATOM 1841 O O . SER D 1 36 ? 19.06669 7.11503 -1.20830 1.000 41.84285 36 SER C O 1
ATOM 1844 N N . ARG D 1 37 ? 20.17873 5.93675 -2.77677 1.000 37.52948 37 ARG C N 1
ATOM 1845 C CA . ARG D 1 37 ? 18.99624 5.15244 -3.14366 1.000 39.48002 37 ARG C CA 1
ATOM 1846 C C . ARG D 1 37 ? 18.52603 4.26446 -1.99072 1.000 40.92155 37 ARG C C 1
ATOM 1847 O O . ARG D 1 37 ? 17.31699 4.10505 -1.77248 1.000 37.75340 37 ARG C O 1
ATOM 1855 N N . LEU D 1 38 ? 19.46689 3.67783 -1.24404 1.000 37.55766 38 LEU C N 1
ATOM 1856 C CA . LEU D 1 38 ? 19.09367 2.80082 -0.13312 1.000 34.11406 38 LEU C CA 1
ATOM 1857 C C . LEU D 1 38 ? 18.56235 3.61387 1.04015 1.000 37.57037 38 LEU C C 1
ATOM 1858 O O . LEU D 1 38 ? 17.57229 3.23127 1.67629 1.000 37.83618 38 LEU C O 1
ATOM 1863 N N . TYR D 1 39 ? 19.21601 4.74747 1.33422 1.000 39.38880 39 TYR C N 1
ATOM 1864 C CA . TYR D 1 39 ? 18.67972 5.71157 2.29252 1.000 35.93086 39 TYR C CA 1
ATOM 1865 C C . TYR D 1 39 ? 17.21481 6.00639 1.99890 1.000 36.70895 39 TYR C C 1
ATOM 1866 O O . TYR D 1 39 ? 16.35395 5.89767 2.87907 1.000 35.25273 39 TYR C O 1
ATOM 1875 N N . GLU D 1 40 ? 16.90469 6.30279 0.73702 1.000 38.32714 40 GLU C N 1
ATOM 1876 C CA . GLU D 1 40 ? 15.54481 6.68357 0.36739 1.000 38.78452 40 GLU C CA 1
ATOM 1877 C C . GLU D 1 40 ? 14.59119 5.49506 0.38938 1.000 39.61739 40 GLU C C 1
ATOM 1878 O O . GLU D 1 40 ? 13.44136 5.62758 0.82565 1.000 36.34611 40 GLU C O 1
ATOM 1884 N N . SER D 1 41 ? 15.03448 4.31992 -0.06794 1.000 36.68920 41 SER C N 1
ATOM 1885 C CA . SER D 1 41 ? 14.12990 3.18138 0.00004 1.000 34.39603 41 SER C CA 1
ATOM 1886 C C . SER D 1 41 ? 13.90998 2.73022 1.42500 1.000 37.40092 41 SER C C 1
ATOM 1887 O O . SER D 1 41 ? 12.83478 2.21072 1.73814 1.000 39.15370 41 SER C O 1
ATOM 1890 N N . PHE D 1 42 ? 14.90526 2.90954 2.29482 1.000 38.38663 42 PHE C N 1
ATOM 1891 C CA . PHE D 1 42 ? 14.72039 2.55537 3.69779 1.000 36.51571 42 PHE C CA 1
ATOM 1892 C C . PHE D 1 42 ? 13.72602 3.49076 4.36319 1.000 41.57201 42 PHE C C 1
ATOM 1893 O O . PHE D 1 42 ? 12.85495 3.04307 5.11629 1.000 41.57887 42 PHE C O 1
ATOM 1901 N N . LEU D 1 43 ? 13.83864 4.79476 4.08541 1.000 37.37040 43 LEU C N 1
ATOM 1902 C CA . LEU D 1 43 ? 12.87225 5.75816 4.60280 1.000 40.10205 43 LEU C CA 1
ATOM 1903 C C . LEU D 1 43 ? 11.48198 5.45199 4.08305 1.000 41.67669 43 LEU C C 1
ATOM 1904 O O . LEU D 1 43 ? 10.49817 5.50736 4.83028 1.000 40.64370 43 LEU C O 1
ATOM 1909 N N . ASP D 1 44 ? 11.39153 5.14428 2.78601 1.000 36.44179 44 ASP C N 1
ATOM 1910 C CA . ASP D 1 44 ? 10.14317 4.70805 2.17121 1.000 40.50571 44 ASP C CA 1
ATOM 1911 C C . ASP D 1 44 ? 9.60467 3.45219 2.86809 1.000 51.70172 44 ASP C C 1
ATOM 1912 O O . ASP D 1 44 ? 8.40768 3.34876 3.16333 1.000 44.13487 44 ASP C O 1
ATOM 1917 N N . ALA D 1 45 ? 10.49223 2.48867 3.16771 1.000 43.19610 45 ALA C N 1
ATOM 1918 C CA . ALA D 1 45 ? 10.04073 1.25579 3.80557 1.000 43.09426 45 ALA C CA 1
ATOM 1919 C C . ALA D 1 45 ? 9.56018 1.52377 5.22773 1.000 48.73933 45 ALA C C 1
ATOM 1920 O O . ALA D 1 45 ? 8.60396 0.89118 5.68982 1.000 47.01749 45 ALA C O 1
ATOM 1922 N N . LEU D 1 46 ? 10.18784 2.48231 5.92577 1.000 44.27808 46 LEU C N 1
ATOM 1923 C CA . LEU D 1 46 ? 9.72332 2.85630 7.25995 1.000 43.97445 46 LEU C CA 1
ATOM 1924 C C . LEU D 1 46 ? 8.35065 3.50903 7.18937 1.000 49.00471 46 LEU C C 1
ATOM 1925 O O . LEU D 1 46 ? 7.45265 3.17735 7.96951 1.000 46.86947 46 LEU C O 1
ATOM 1930 N N . LYS D 1 47 ? 8.18695 4.47629 6.27759 1.000 44.55281 47 LYS C N 1
ATOM 1931 C CA . LYS D 1 47 ? 6.87821 5.06802 6.02499 1.000 53.18249 47 LYS C CA 1
ATOM 1932 C C . LYS D 1 47 ? 5.81061 3.99561 5.85502 1.000 50.63163 47 LYS C C 1
ATOM 1933 O O . LYS D 1 47 ? 4.74178 4.06305 6.47427 1.000 50.63335 47 LYS C O 1
ATOM 1939 N N . LYS D 1 48 ? 6.08990 2.97962 5.03477 1.000 46.73282 48 LYS C N 1
ATOM 1940 C CA . LYS D 1 48 ? 5.07531 1.97720 4.74480 1.000 51.99211 48 LYS C CA 1
ATOM 1941 C C . LYS D 1 48 ? 4.80707 1.02812 5.90068 1.000 53.08975 48 LYS C C 1
ATOM 1942 O O . LYS D 1 48 ? 3.68284 0.53169 6.01183 1.000 56.74495 48 LYS C O 1
ATOM 1948 N N . ALA D 1 49 ? 5.78313 0.76845 6.77142 1.000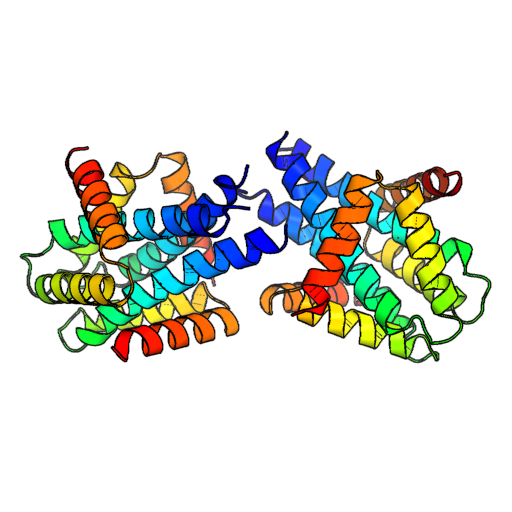 48.83800 49 ALA C N 1
ATOM 1949 C CA . ALA D 1 49 ? 5.60081 -0.26365 7.79026 1.000 47.85505 49 ALA C CA 1
ATOM 1950 C C . ALA D 1 49 ? 5.22140 0.27229 9.16545 1.000 48.96520 49 ALA C C 1
ATOM 1951 O O . ALA D 1 49 ? 4.64818 -0.47757 9.96443 1.000 49.47353 49 ALA C O 1
ATOM 1953 N N . LEU D 1 50 ? 5.53012 1.52807 9.47962 1.000 45.98527 50 LEU C N 1
ATOM 1954 C CA . LEU D 1 50 ? 5.25269 2.07496 10.80278 1.000 50.53416 50 LEU C CA 1
ATOM 1955 C C . LEU D 1 50 ? 4.18224 3.15653 10.73522 1.000 55.64811 50 LEU C C 1
ATOM 1956 O O . LEU D 1 50 ? 4.01137 3.83281 9.71539 1.000 51.68782 50 LEU C O 1
ATOM 1961 N N . SER D 1 51 ? 3.49059 3.34768 11.86041 1.000 54.55926 51 SER C N 1
ATOM 1962 C CA . SER D 1 51 ? 2.60222 4.49512 11.98482 1.000 57.11916 51 SER C CA 1
ATOM 1963 C C . SER D 1 51 ? 3.39588 5.79472 11.90989 1.000 61.07835 51 SER C C 1
ATOM 1964 O O . SER D 1 51 ? 4.62093 5.82505 12.08363 1.000 56.71114 51 SER C O 1
ATOM 1967 N N . GLU D 1 52 ? 2.66740 6.88914 11.67626 1.000 63.69300 52 GLU C N 1
ATOM 1968 C CA . GLU D 1 52 ? 3.31106 8.19483 11.57937 1.000 65.08878 52 GLU C CA 1
ATOM 1969 C C . GLU D 1 52 ? 4.08051 8.52319 12.85026 1.000 69.02007 52 GLU C C 1
ATOM 1970 O O . GLU D 1 52 ? 5.17180 9.10763 12.79413 1.000 69.21263 52 GLU C O 1
ATOM 1976 N N . GLU D 1 53 ? 3.54556 8.13225 14.00630 1.000 66.87182 53 GLU C N 1
ATOM 1977 C CA . GLU D 1 53 ? 4.22299 8.42965 15.26021 1.000 69.16207 53 GLU C CA 1
ATOM 1978 C C . GLU D 1 53 ? 5.48858 7.59597 15.40477 1.000 65.85997 53 GLU C C 1
ATOM 1979 O O . GLU D 1 53 ? 6.57891 8.14136 15.61564 1.000 67.89884 53 GLU C O 1
ATOM 1985 N N . GLU D 1 54 ? 5.36386 6.26606 15.27555 1.000 59.94610 54 GLU C N 1
ATOM 1986 C CA . GLU D 1 54 ? 6.50340 5.35145 15.34113 1.000 59.16465 54 GLU C CA 1
ATOM 1987 C C . GLU D 1 54 ? 7.65348 5.86101 14.47697 1.000 56.02497 54 GLU C C 1
ATOM 1988 O O . GLU D 1 54 ? 8.81057 5.86433 14.90672 1.000 53.09951 54 GLU C O 1
ATOM 1994 N N . LEU D 1 55 ? 7.34244 6.30141 13.25412 1.000 56.45930 55 LEU C N 1
ATOM 1995 C CA . LEU D 1 55 ? 8.38154 6.85503 12.38800 1.000 58.59509 55 LEU C CA 1
ATOM 1996 C C . LEU D 1 55 ? 9.02431 8.08858 13.01009 1.000 58.69577 55 LEU C C 1
ATOM 1997 O O . LEU D 1 55 ? 10.25339 8.23194 12.99185 1.000 50.12100 55 LEU C O 1
ATOM 2002 N N . LYS D 1 56 ? 8.21591 8.97889 13.59244 1.000 59.52311 56 LYS C N 1
ATOM 2003 C CA . LYS D 1 56 ? 8.78166 10.16848 14.21754 1.000 57.35652 56 LYS C CA 1
ATOM 2004 C C . LYS D 1 56 ? 9.66873 9.79379 15.39927 1.000 59.01011 56 LYS C C 1
ATOM 2005 O O . LYS D 1 56 ? 10.66814 10.46822 15.67818 1.000 53.53188 56 LYS C O 1
ATOM 2011 N N . GLU D 1 57 ? 9.33432 8.70683 16.09514 1.000 55.62309 57 GLU C N 1
ATOM 2012 C CA . GLU D 1 57 ? 10.15434 8.27619 17.21888 1.000 48.75196 57 GLU C CA 1
ATOM 2013 C C . GLU D 1 57 ? 11.46491 7.64560 16.75547 1.000 52.76215 57 GLU C C 1
ATOM 2014 O O . GLU D 1 57 ? 12.47611 7.73694 17.46227 1.000 49.04908 57 GLU C O 1
ATOM 2020 N N . VAL D 1 58 ? 11.47031 6.99982 15.58335 1.000 48.52942 58 VAL C N 1
ATOM 2021 C CA . VAL D 1 58 ? 12.71392 6.49428 15.00798 1.000 46.96909 58 VAL C CA 1
ATOM 2022 C C . VAL D 1 58 ? 13.64645 7.65285 14.66899 1.000 45.89030 58 VAL C C 1
ATOM 2023 O O . VAL D 1 58 ? 14.81855 7.67717 15.07374 1.000 44.47076 58 VAL C O 1
ATOM 2027 N N . GLU D 1 59 ? 13.14579 8.62626 13.91429 1.000 47.61554 59 GLU C N 1
ATOM 2028 C CA . GLU D 1 59 ? 13.97234 9.79489 13.60833 1.000 52.90086 59 GLU C CA 1
ATOM 2029 C C . GLU D 1 59 ? 14.40999 10.51242 14.87737 1.000 50.30178 59 GLU C C 1
ATOM 2030 O O . GLU D 1 59 ? 15.55624 10.96681 14.95420 1.000 55.28599 59 GLU C O 1
ATOM 2036 N N . LYS D 1 60 ? 13.56523 10.54366 15.91456 1.000 53.63393 60 LYS C N 1
ATOM 2037 C CA . LYS D 1 60 ? 14.00781 11.12019 17.18357 1.000 53.80204 60 LYS C CA 1
ATOM 2038 C C . LYS D 1 60 ? 15.12551 10.28549 17.79417 1.000 56.67386 60 LYS C C 1
ATOM 2039 O O . LYS D 1 60 ? 16.10991 10.82988 18.31405 1.000 59.09826 60 LYS C O 1
ATOM 2045 N N . GLU D 1 61 ? 14.96982 8.95657 17.79195 1.000 53.68092 61 GLU C N 1
ATOM 2046 C CA . GLU D 1 61 ? 16.01250 8.10692 18.35256 1.000 53.83653 61 GLU C CA 1
ATOM 2047 C C . GLU D 1 61 ? 17.29738 8.21841 17.55230 1.000 43.71737 61 GLU C C 1
ATOM 2048 O O . GLU D 1 61 ? 18.39050 8.20873 18.12806 1.000 39.49849 61 GLU C O 1
ATOM 2054 N N . ALA D 1 62 ? 17.18114 8.30572 16.22634 1.000 40.09369 62 ALA C N 1
ATOM 2055 C CA . ALA D 1 62 ? 18.35806 8.51226 15.39112 1.000 47.90594 62 ALA C CA 1
ATOM 2056 C C . ALA D 1 62 ? 19.07282 9.79381 15.78821 1.000 49.39305 62 ALA C C 1
ATOM 2057 O O . ALA D 1 62 ? 20.29286 9.79814 15.99094 1.000 47.51954 62 ALA C O 1
ATOM 2059 N N . GLU D 1 63 ? 18.31942 10.88618 15.94358 1.000 52.43284 63 GLU C N 1
ATOM 2060 C CA . GLU D 1 63 ? 18.93816 12.15879 16.30769 1.000 52.93290 63 GLU C CA 1
ATOM 2061 C C . GLU D 1 63 ? 19.62740 12.05217 17.66051 1.000 54.34535 63 GLU C C 1
ATOM 2062 O O . GLU D 1 63 ? 20.71574 12.60557 17.85938 1.000 55.84053 63 GLU C O 1
ATOM 2068 N N . ARG D 1 64 ? 19.04520 11.27230 18.57149 1.000 54.22351 64 ARG C N 1
ATOM 2069 C CA . ARG D 1 64 ? 19.65137 11.05474 19.87632 1.000 49.94950 64 ARG C CA 1
ATOM 2070 C C . ARG D 1 64 ? 20.94593 10.26709 19.75489 1.000 57.71550 64 ARG C C 1
ATOM 2071 O O . ARG D 1 64 ? 21.96326 10.63044 20.35973 1.000 49.79081 64 ARG C O 1
ATOM 2079 N N . ILE D 1 65 ? 20.92219 9.16824 18.98868 1.000 46.71801 65 ILE C N 1
ATOM 2080 C CA . ILE D 1 65 ? 22.14474 8.40965 18.74027 1.000 47.18656 65 ILE C CA 1
ATOM 2081 C C . ILE D 1 65 ? 23.20807 9.30722 18.11121 1.000 48.21481 65 ILE C C 1
ATOM 2082 O O . ILE D 1 65 ? 24.37716 9.29553 18.51495 1.000 46.88937 65 ILE C O 1
ATOM 2087 N N . GLU D 1 66 ? 22.81727 10.10861 17.11744 1.000 42.65095 66 GLU C N 1
ATOM 2088 C CA . GLU D 1 66 ? 23.79758 10.97522 16.45839 1.000 56.80706 66 GLU C CA 1
ATOM 2089 C C . GLU D 1 66 ? 24.50628 11.89467 17.44841 1.000 61.30606 66 GLU C C 1
ATOM 2090 O O . GLU D 1 66 ? 25.70838 12.15307 17.30520 1.000 55.36618 66 GLU C O 1
ATOM 2096 N N . LYS D 1 67 ? 23.80175 12.36184 18.47766 1.000 58.23718 67 LYS C N 1
ATOM 2097 C CA . LYS D 1 67 ? 24.39743 13.25934 19.46269 1.000 62.19788 67 LYS C CA 1
ATOM 2098 C C . LYS D 1 67 ? 25.29028 12.54369 20.47436 1.000 63.43091 67 LYS C C 1
ATOM 2099 O O . LYS D 1 67 ? 25.73882 13.17627 21.43138 1.000 62.17770 67 LYS C O 1
ATOM 2105 N N . LYS D 1 68 ? 25.58457 11.26157 20.29306 1.000 62.65517 68 LYS C N 1
ATOM 2106 C CA . LYS D 1 68 ? 26.35141 10.53298 21.30575 1.000 62.54054 68 LYS C CA 1
ATOM 2107 C C . LYS D 1 68 ? 27.82424 10.36128 20.92939 1.000 70.44927 68 LYS C C 1
ATOM 2108 O O . LYS D 1 68 ? 28.27229 10.87924 19.90439 1.000 67.83922 68 LYS C O 1
ATOM 2114 N N . ARG E 1 4 ? 12.70859 4.92427 26.00605 1.000 89.83249 4 ARG E N 1
ATOM 2115 C CA . ARG E 1 4 ? 13.49788 4.78547 24.78821 1.000 88.71506 4 ARG E CA 1
ATOM 2116 C C . ARG E 1 4 ? 14.97382 4.66462 25.12554 1.000 88.80478 4 ARG E C 1
ATOM 2117 O O . ARG E 1 4 ? 15.35070 3.93860 26.04656 1.000 89.54857 4 ARG E O 1
ATOM 2125 N N . GLU E 1 5 ? 15.81590 5.36879 24.36978 1.000 87.02270 5 GLU E N 1
ATOM 2126 C CA . GLU E 1 5 ? 17.21480 5.48994 24.75211 1.000 83.29308 5 GLU E CA 1
ATOM 2127 C C . GLU E 1 5 ? 17.40542 6.46387 25.90323 1.000 85.29046 5 GLU E C 1
ATOM 2128 O O . GLU E 1 5 ? 18.47828 6.47796 26.51747 1.000 82.26099 5 GLU E O 1
ATOM 2134 N N . GLU E 1 6 ? 16.38725 7.27372 26.20206 1.000 87.09062 6 GLU E N 1
ATOM 2135 C CA . GLU E 1 6 ? 16.42888 8.15463 27.35614 1.000 83.53512 6 GLU E CA 1
ATOM 2136 C C . GLU E 1 6 ? 16.22068 7.39750 28.65903 1.000 83.04449 6 GLU E C 1
ATOM 2137 O O . GLU E 1 6 ? 16.61138 7.89547 29.72016 1.000 81.88567 6 GLU E O 1
ATOM 2143 N N . ILE E 1 7 ? 15.61484 6.21343 28.60380 1.000 82.70731 7 ILE E N 1
ATOM 2144 C CA . ILE E 1 7 ? 15.46767 5.41132 29.81071 1.000 85.36947 7 ILE E CA 1
ATOM 2145 C C . ILE E 1 7 ? 16.70872 4.56145 30.07092 1.000 79.51322 7 ILE E C 1
ATOM 2146 O O . ILE E 1 7 ? 17.00450 4.25140 31.22696 1.000 74.99125 7 ILE E O 1
ATOM 2151 N N . GLU E 1 8 ? 17.45700 4.19863 29.02306 1.000 78.98642 8 GLU E N 1
ATOM 2152 C CA . GLU E 1 8 ? 18.70805 3.47277 29.21928 1.000 79.80446 8 GLU E CA 1
ATOM 2153 C C . GLU E 1 8 ? 19.75578 4.35685 29.88959 1.000 76.36827 8 GLU E C 1
ATOM 2154 O O . GLU E 1 8 ? 20.42162 3.93286 30.84270 1.000 71.40257 8 GLU E O 1
ATOM 2160 N N . GLU E 1 9 ? 19.93274 5.58591 29.39572 1.000 73.62897 9 GLU E N 1
ATOM 2161 C CA . GLU E 1 9 ? 20.82947 6.50697 30.08400 1.000 73.00222 9 GLU E CA 1
ATOM 2162 C C . GLU E 1 9 ? 20.30512 6.81179 31.47691 1.000 69.28152 9 GLU E C 1
ATOM 2163 O O . GLU E 1 9 ? 21.08688 7.09282 32.39210 1.000 63.59736 9 GLU E O 1
ATOM 2169 N N . ALA E 1 10 ? 18.98409 6.74661 31.65260 1.000 68.94015 10 ALA E N 1
ATOM 2170 C CA . ALA E 1 10 ? 18.38376 6.99543 32.95549 1.000 71.40559 10 ALA E CA 1
ATOM 2171 C C . ALA E 1 10 ? 18.79067 5.91641 33.95049 1.000 62.19988 10 ALA E C 1
ATOM 2172 O O . ALA E 1 10 ? 19.40941 6.21140 34.97666 1.000 61.24661 10 ALA E O 1
ATOM 2174 N N . VAL E 1 11 ? 18.46990 4.65039 33.64532 1.000 61.75276 11 VAL E N 1
ATOM 2175 C CA . VAL E 1 11 ? 18.74782 3.57135 34.59430 1.000 69.18229 11 VAL E CA 1
ATOM 2176 C C . VAL E 1 11 ? 20.23677 3.50051 34.88863 1.000 65.70236 11 VAL E C 1
ATOM 2177 O O . VAL E 1 11 ? 20.65252 3.41947 36.05072 1.000 59.80638 11 VAL E O 1
ATOM 2181 N N . LYS E 1 12 ? 21.06100 3.55970 33.83982 1.000 64.30403 12 LYS E N 1
ATOM 2182 C CA . LYS E 1 12 ? 22.50596 3.51587 34.01814 1.000 62.78651 12 LYS E CA 1
ATOM 2183 C C . LYS E 1 12 ? 22.98662 4.65286 34.91234 1.000 60.25931 12 LYS E C 1
ATOM 2184 O O . LYS E 1 12 ? 23.84145 4.44690 35.78151 1.000 56.98240 12 LYS E O 1
ATOM 2190 N N . GLU E 1 13 ? 22.42250 5.84980 34.74631 1.000 60.64356 13 GLU E N 1
ATOM 2191 C CA . GLU E 1 13 ? 22.88918 6.98480 35.53350 1.000 59.64025 13 GLU E CA 1
ATOM 2192 C C . GLU E 1 13 ? 22.54387 6.80864 37.00741 1.000 54.11899 13 GLU E C 1
ATOM 2193 O O . GLU E 1 13 ? 23.40766 6.97268 37.87462 1.000 51.99804 13 GLU E O 1
ATOM 2199 N N . ALA E 1 14 ? 21.28585 6.47346 37.30710 1.000 54.89631 14 ALA E N 1
ATOM 2200 C CA . ALA E 1 14 ? 20.88858 6.16330 38.68099 1.000 56.64045 14 ALA E CA 1
ATOM 2201 C C . ALA E 1 14 ? 21.81957 5.13436 39.29711 1.000 54.00133 14 ALA E C 1
ATOM 2202 O O . ALA E 1 14 ? 22.34330 5.32634 40.40125 1.000 48.73956 14 ALA E O 1
ATOM 2204 N N . GLU E 1 15 ? 22.04687 4.03545 38.57608 1.000 49.14682 15 GLU E N 1
ATOM 2205 C CA . GLU E 1 15 ? 22.87189 2.95551 39.09318 1.000 53.71779 15 GLU E CA 1
ATOM 2206 C C . GLU E 1 15 ? 24.26475 3.45566 39.45353 1.000 50.09594 15 GLU E C 1
ATOM 2207 O O . GLU E 1 15 ? 24.76253 3.20464 40.55462 1.000 46.76814 15 GLU E O 1
ATOM 2213 N N . LEU E 1 16 ? 24.88585 4.22581 38.56073 1.000 48.43735 16 LEU E N 1
ATOM 2214 C CA . LEU E 1 16 ? 26.29877 4.52097 38.75507 1.000 49.54422 16 LEU E CA 1
ATOM 2215 C C . LEU E 1 16 ? 26.54139 5.59592 39.81721 1.000 49.06677 16 LEU E C 1
ATOM 2216 O O . LEU E 1 16 ? 27.53924 5.51399 40.53943 1.000 46.22655 16 LEU E O 1
ATOM 2221 N N . LYS E 1 17 ? 25.66623 6.59480 39.96810 1.000 47.03991 17 LYS E N 1
ATOM 2222 C CA . LYS E 1 17 ? 25.89887 7.53474 41.06522 1.000 48.83293 17 LYS E CA 1
ATOM 2223 C C . LYS E 1 17 ? 25.67364 6.88560 42.42712 1.000 44.29199 17 LYS E C 1
ATOM 2224 O O . LYS E 1 17 ? 26.37038 7.22561 43.39530 1.000 43.91402 17 LYS E O 1
ATOM 2230 N N . VAL E 1 18 ? 24.70273 5.97947 42.54683 1.000 41.95142 18 VAL E N 1
ATOM 2231 C CA . VAL E 1 18 ? 24.52152 5.32335 43.83874 1.000 40.53820 18 VAL E CA 1
ATOM 2232 C C . VAL E 1 18 ? 25.75755 4.51147 44.18695 1.000 36.42891 18 VAL E C 1
ATOM 2233 O O . VAL E 1 18 ? 26.22629 4.52344 45.33106 1.000 36.63353 18 VAL E O 1
ATOM 2237 N N . LEU E 1 19 ? 26.31686 3.80762 43.20102 1.000 37.14451 19 LEU E N 1
ATOM 2238 C CA . LEU E 1 19 ? 27.51490 3.02075 43.44923 1.000 36.64644 19 LEU E CA 1
ATOM 2239 C C . LEU E 1 19 ? 28.70272 3.90588 43.77557 1.000 32.72622 19 LEU E C 1
ATOM 2240 O O . LEU E 1 19 ? 29.54758 3.51692 44.58673 1.000 35.37998 19 LEU E O 1
ATOM 2245 N N . ALA E 1 20 ? 28.78770 5.09993 43.16868 1.000 33.88402 20 ALA E N 1
ATOM 2246 C CA . ALA E 1 20 ? 29.84250 6.04204 43.53999 1.000 39.10323 20 ALA E CA 1
ATOM 2247 C C . ALA E 1 20 ? 29.70112 6.49491 44.98700 1.000 34.31073 20 ALA E C 1
ATOM 2248 O O . ALA E 1 20 ? 30.69894 6.64597 45.70223 1.000 34.52266 20 ALA E O 1
ATOM 2250 N N . ILE E 1 21 ? 28.47299 6.73772 45.43474 1.000 36.78004 21 ILE E N 1
ATOM 2251 C CA . ILE E 1 21 ? 28.27962 7.16658 46.82073 1.000 31.96136 21 ILE E CA 1
ATOM 2252 C C . ILE E 1 21 ? 28.73954 6.08156 47.78775 1.000 37.78286 21 ILE E C 1
ATOM 2253 O O . ILE E 1 21 ? 29.47429 6.34258 48.74493 1.000 40.64903 21 ILE E O 1
ATOM 2258 N N . VAL E 1 22 ? 28.31275 4.84153 47.55655 1.000 39.44777 22 VAL E N 1
ATOM 2259 C CA . VAL E 1 22 ? 28.77869 3.74652 48.40657 1.000 33.70965 22 VAL E CA 1
ATOM 2260 C C . VAL E 1 22 ? 30.30273 3.61572 48.31490 1.000 39.46480 22 VAL E C 1
ATOM 2261 O O . VAL E 1 22 ? 30.99852 3.45673 49.32705 1.000 38.75427 22 VAL E O 1
ATOM 2265 N N . LEU E 1 23 ? 30.85299 3.73188 47.10304 1.000 33.56434 23 LEU E N 1
ATOM 2266 C CA . LEU E 1 23 ? 32.29804 3.61108 46.95435 1.000 33.67896 23 LEU E CA 1
ATOM 2267 C C . LEU E 1 23 ? 33.03172 4.66110 47.77360 1.000 36.41201 23 LEU E C 1
ATOM 2268 O O . LEU E 1 23 ? 34.04261 4.35518 48.41680 1.000 34.96869 23 LEU E O 1
ATOM 2273 N N . VAL E 1 24 ? 32.55857 5.91005 47.74059 1.000 36.22920 24 VAL E N 1
ATOM 2274 C CA . VAL E 1 24 ? 33.19926 6.96607 48.52282 1.000 37.58210 24 VAL E CA 1
ATOM 2275 C C . VAL E 1 24 ? 33.11197 6.65594 50.00378 1.000 35.96556 24 VAL E C 1
ATOM 2276 O O . VAL E 1 24 ? 34.09778 6.79500 50.74201 1.000 35.71498 24 VAL E O 1
ATOM 2280 N N . ALA E 1 25 ? 31.92291 6.26075 50.47048 1.000 33.58448 25 ALA E N 1
ATOM 2281 C CA . ALA E 1 25 ? 31.76564 5.88662 51.87541 1.000 38.12400 25 ALA E CA 1
ATOM 2282 C C . ALA E 1 25 ? 32.76069 4.81071 52.28755 1.000 36.77220 25 ALA E C 1
ATOM 2283 O O . ALA E 1 25 ? 33.40144 4.91971 53.33970 1.000 38.10620 25 ALA E O 1
ATOM 2285 N N . LEU E 1 26 ? 32.88700 3.75079 51.48550 1.000 35.30256 26 LEU E N 1
ATOM 2286 C CA . LEU E 1 26 ? 33.76505 2.64987 51.87261 1.000 36.11803 26 LEU E CA 1
ATOM 2287 C C . LEU E 1 26 ? 35.22501 3.07106 51.79897 1.000 45.92149 26 LEU E C 1
ATOM 2288 O O . LEU E 1 26 ? 36.02886 2.70809 52.67212 1.000 39.44104 26 LEU E O 1
ATOM 2293 N N . ARG E 1 27 ? 35.58215 3.83519 50.75711 1.000 36.69763 27 ARG E N 1
ATOM 2294 C CA . ARG E 1 27 ? 36.97615 4.19938 50.55545 1.000 38.92173 27 ARG E CA 1
ATOM 2295 C C . ARG E 1 27 ? 37.52579 4.97536 51.74264 1.000 42.92774 27 ARG E C 1
ATOM 2296 O O . ARG E 1 27 ? 38.65172 4.73146 52.19087 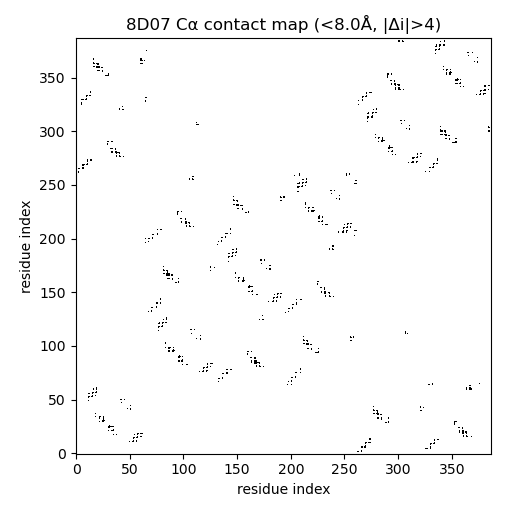1.000 43.90380 27 ARG E O 1
ATOM 2304 N N . SER E 1 28 ? 36.75155 5.91622 52.26154 1.000 39.51317 28 SER E N 1
ATOM 2305 C CA . SER E 1 28 ? 37.26621 6.79720 53.29572 1.000 45.35392 28 SER E CA 1
ATOM 2306 C C . SER E 1 28 ? 37.44999 6.10412 54.64771 1.000 44.17619 28 SER E C 1
ATOM 2307 O O . SER E 1 28 ? 38.12773 6.66313 55.51391 1.000 46.13261 28 SER E O 1
ATOM 2310 N N . VAL E 1 29 ? 36.90310 4.90203 54.84549 1.000 40.80814 29 VAL E N 1
ATOM 2311 C CA . VAL E 1 29 ? 37.12591 4.15896 56.08348 1.000 47.35605 29 VAL E CA 1
ATOM 2312 C C . VAL E 1 29 ? 37.81914 2.82307 55.81253 1.000 47.52317 29 VAL E C 1
ATOM 2313 O O . VAL E 1 29 ? 37.75407 1.91300 56.63045 1.000 41.22403 29 VAL E O 1
ATOM 2317 N N . SER E 1 30 ? 38.47842 2.68324 54.66767 1.000 41.58801 30 SER E N 1
ATOM 2318 C CA . SER E 1 30 ? 39.00566 1.37834 54.30369 1.000 45.87619 30 SER E CA 1
ATOM 2319 C C . SER E 1 30 ? 40.27354 0.99344 55.06894 1.000 49.40453 30 SER E C 1
ATOM 2320 O O . SER E 1 30 ? 40.71971 -0.15150 54.95095 1.000 53.76817 30 SER E O 1
ATOM 2323 N N . HIS E 1 31 ? 40.86725 1.87745 55.86414 1.000 44.72585 31 HIS E N 1
ATOM 2324 C CA . HIS E 1 31 ? 42.01414 1.39653 56.62936 1.000 51.19832 31 HIS E CA 1
ATOM 2325 C C . HIS E 1 31 ? 41.60196 0.60738 57.87321 1.000 54.03107 31 HIS E C 1
ATOM 2326 O O . HIS E 1 31 ? 42.33498 -0.30456 58.28030 1.000 57.30000 31 HIS E O 1
ATOM 2333 N N . TYR E 1 32 ? 40.43579 0.88619 58.46397 1.000 45.57789 32 TYR E N 1
ATOM 2334 C CA . TYR E 1 32 ? 39.96864 0.06004 59.57780 1.000 45.68308 32 TYR E CA 1
ATOM 2335 C C . TYR E 1 32 ? 39.66893 -1.35996 59.11162 1.000 49.30751 32 TYR E C 1
ATOM 2336 O O . TYR E 1 32 ? 39.09419 -1.57195 58.03847 1.000 53.29503 32 TYR E O 1
ATOM 2345 N N . GLU E 1 33 ? 40.03886 -2.33998 59.93462 1.000 41.42929 33 GLU E N 1
ATOM 2346 C CA . GLU E 1 33 ? 39.68912 -3.6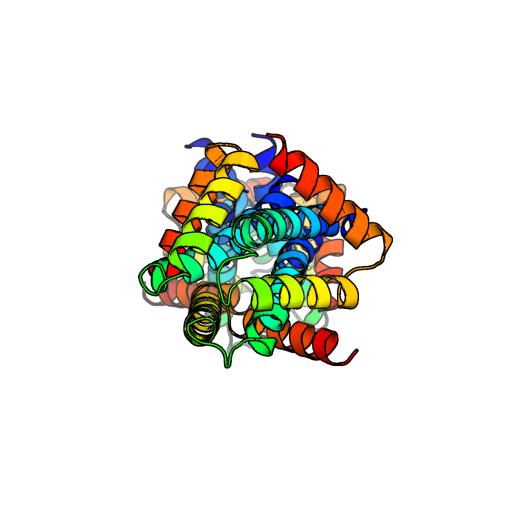9799 59.54244 1.000 45.88566 33 GLU E CA 1
ATOM 2347 C C . GLU E 1 33 ? 38.37303 -4.11121 60.19311 1.000 49.18473 33 GLU E C 1
ATOM 2348 O O . GLU E 1 33 ? 38.06372 -3.68633 61.31107 1.000 47.68717 33 GLU E O 1
ATOM 2354 N N . PRO E 1 34 ? 37.56128 -4.93125 59.51586 1.000 50.43571 34 PRO E N 1
ATOM 2355 C CA . PRO E 1 34 ? 37.73965 -5.45913 58.17286 1.000 47.10234 34 PRO E CA 1
ATOM 2356 C C . PRO E 1 34 ? 36.95077 -4.63115 57.17375 1.000 45.13895 34 PRO E C 1
ATOM 2357 O O . PRO E 1 34 ? 36.51507 -5.15712 56.14461 1.000 44.70470 34 PRO E O 1
ATOM 2361 N N . LEU E 1 35 ? 36.72354 -3.34120 57.47580 1.000 43.29628 35 LEU E N 1
ATOM 2362 C CA . LEU E 1 35 ? 36.20766 -2.42918 56.45876 1.000 40.82586 35 LEU E CA 1
ATOM 2363 C C . LEU E 1 35 ? 37.10493 -2.42897 55.23296 1.000 41.23432 35 LEU E C 1
ATOM 2364 O O . LEU E 1 35 ? 36.61617 -2.27295 54.10886 1.000 44.95263 35 LEU E O 1
ATOM 2369 N N . SER E 1 36 ? 38.41591 -2.60882 55.42624 1.000 42.13457 36 SER E N 1
ATOM 2370 C CA . SER E 1 36 ? 39.31419 -2.83262 54.29842 1.000 41.26722 36 SER E CA 1
ATOM 2371 C C . SER E 1 36 ? 38.78353 -3.93962 53.40322 1.000 48.66530 36 SER E C 1
ATOM 2372 O O . SER E 1 36 ? 38.72579 -3.78953 52.17721 1.000 43.05681 36 SER E O 1
ATOM 2375 N N . ARG E 1 37 ? 38.37154 -5.05772 54.01703 1.000 42.51079 37 ARG E N 1
ATOM 2376 C CA . ARG E 1 37 ? 37.94085 -6.22971 53.26084 1.000 43.51092 37 ARG E CA 1
ATOM 2377 C C . ARG E 1 37 ? 36.61398 -5.97282 52.54957 1.000 45.96548 37 ARG E C 1
ATOM 2378 O O . ARG E 1 37 ? 36.41029 -6.40776 51.40949 1.000 39.24622 37 ARG E O 1
ATOM 2386 N N . LEU E 1 38 ? 35.68975 -5.26699 53.20541 1.000 40.67149 38 LEU E N 1
ATOM 2387 C CA . LEU E 1 38 ? 34.45586 -4.93009 52.50816 1.000 42.93367 38 LEU E CA 1
ATOM 2388 C C . LEU E 1 38 ? 34.72700 -3.96897 51.36230 1.000 43.83178 38 LEU E C 1
ATOM 2389 O O . LEU E 1 38 ? 34.05124 -4.02297 50.33114 1.000 36.59775 38 LEU E O 1
ATOM 2394 N N . TYR E 1 39 ? 35.70485 -3.08386 51.52659 1.000 37.50303 39 TYR E N 1
ATOM 2395 C CA . TYR E 1 39 ? 36.07698 -2.19072 50.43974 1.000 40.66808 39 TYR E CA 1
ATOM 2396 C C . TYR E 1 39 ? 36.61235 -2.97456 49.24780 1.000 40.58766 39 TYR E C 1
ATOM 2397 O O . TYR E 1 39 ? 36.09858 -2.83154 48.13270 1.000 43.54146 39 TYR E O 1
ATOM 2406 N N . GLU E 1 40 ? 37.63641 -3.81945 49.46397 1.000 41.49264 40 GLU E N 1
ATOM 2407 C CA . GLU E 1 40 ? 38.13176 -4.69830 48.39401 1.000 43.34862 40 GLU E CA 1
ATOM 2408 C C . GLU E 1 40 ? 36.99600 -5.49540 47.76369 1.000 46.95055 40 GLU E C 1
ATOM 2409 O O . GLU E 1 40 ? 36.95830 -5.69630 46.54067 1.000 44.49785 40 GLU E O 1
ATOM 2415 N N . SER E 1 41 ? 36.06188 -5.97958 48.58944 1.000 37.05681 41 SER E N 1
ATOM 2416 C CA . SER E 1 41 ? 35.03010 -6.87167 48.06814 1.000 42.05002 41 SER E CA 1
ATOM 2417 C C . SER E 1 41 ? 33.99619 -6.10073 47.24597 1.000 44.71164 41 SER E C 1
ATOM 2418 O O . SER E 1 41 ? 33.50848 -6.59971 46.22582 1.000 40.44961 41 SER E O 1
ATOM 2421 N N . PHE E 1 42 ? 33.66595 -4.87481 47.65799 1.000 36.23111 42 PHE E N 1
ATOM 2422 C CA . PHE E 1 42 ? 32.86703 -4.00584 46.79788 1.000 40.35797 42 PHE E CA 1
ATOM 2423 C C . PHE E 1 42 ? 33.55930 -3.77565 45.46105 1.000 40.15730 42 PHE E C 1
ATOM 2424 O O . PHE E 1 42 ? 32.91754 -3.81464 44.40490 1.000 42.31194 42 PHE E O 1
ATOM 2432 N N . LEU E 1 43 ? 34.87226 -3.51748 45.48937 1.000 41.64729 43 LEU E N 1
ATOM 2433 C CA . LEU E 1 43 ? 35.60851 -3.28429 44.24555 1.000 43.92539 43 LEU E CA 1
ATOM 2434 C C . LEU E 1 43 ? 35.58287 -4.51823 43.36245 1.000 43.11144 43 LEU E C 1
ATOM 2435 O O . LEU E 1 43 ? 35.42613 -4.40215 42.14542 1.000 46.15727 43 LEU E O 1
ATOM 2440 N N . ASP E 1 44 ? 35.68188 -5.70626 43.95538 1.000 44.59064 44 ASP E N 1
ATOM 2441 C CA . ASP E 1 44 ? 35.58622 -6.93121 43.16726 1.000 44.60066 44 ASP E CA 1
ATOM 2442 C C . ASP E 1 44 ? 34.17836 -7.12134 42.61293 1.000 49.34642 44 ASP E C 1
ATOM 2443 O O . ASP E 1 44 ? 34.01768 -7.59027 41.48285 1.000 48.41425 44 ASP E O 1
ATOM 2448 N N . ALA E 1 45 ? 33.14315 -6.77754 43.39272 1.000 43.48467 45 ALA E N 1
ATOM 2449 C CA . ALA E 1 45 ? 31.77928 -6.93767 42.89540 1.000 44.46557 45 ALA E CA 1
ATOM 2450 C C . ALA E 1 45 ? 31.50342 -5.97361 41.74442 1.000 45.58609 45 ALA E C 1
ATOM 2451 O O . ALA E 1 45 ? 30.86968 -6.34261 40.75324 1.000 47.15191 45 ALA E O 1
ATOM 2453 N N . LEU E 1 46 ? 31.98023 -4.72956 41.85862 1.000 42.64198 46 LEU E N 1
ATOM 2454 C CA . LEU E 1 46 ? 31.86937 -3.78949 40.74667 1.000 46.44031 46 LEU E CA 1
ATOM 2455 C C . LEU E 1 46 ? 32.55371 -4.32630 39.49678 1.000 52.88330 46 LEU E C 1
ATOM 2456 O O . LEU E 1 46 ? 32.08294 -4.09927 38.37469 1.000 55.25743 46 LEU E O 1
ATOM 2461 N N . LYS E 1 47 ? 33.68576 -5.01917 39.67198 1.000 51.05428 47 LYS E N 1
ATOM 2462 C CA . LYS E 1 47 ? 34.43808 -5.50899 38.52211 1.000 58.39959 47 LYS E CA 1
ATOM 2463 C C . LYS E 1 47 ? 33.68938 -6.62103 37.80986 1.000 59.51590 47 LYS E C 1
ATOM 2464 O O . LYS E 1 47 ? 33.82668 -6.77991 36.59387 1.000 57.01086 47 LYS E O 1
ATOM 2470 N N . LYS E 1 48 ? 32.90031 -7.40018 38.54462 1.000 53.48140 48 LYS E N 1
ATOM 2471 C CA . LYS E 1 48 ? 32.15460 -8.46322 37.88936 1.000 62.32658 48 LYS E CA 1
ATOM 2472 C C . LYS E 1 48 ? 30.86467 -7.92934 37.28012 1.000 59.33716 48 LYS E C 1
ATOM 2473 O O . LYS E 1 48 ? 30.55896 -8.22329 36.11902 1.000 58.15452 48 LYS E O 1
ATOM 2479 N N . ALA E 1 49 ? 30.12439 -7.11649 38.03601 1.000 55.92253 49 ALA E N 1
ATOM 2480 C CA . ALA E 1 49 ? 28.82243 -6.63662 37.58676 1.000 53.90504 49 ALA E CA 1
ATOM 2481 C C . ALA E 1 49 ? 28.91953 -5.54152 36.53187 1.000 55.37682 49 ALA E C 1
ATOM 2482 O O . ALA E 1 49 ? 28.03071 -5.44457 35.68068 1.000 56.11938 49 ALA E O 1
ATOM 2484 N N . LEU E 1 50 ? 29.94942 -4.69440 36.57517 1.000 52.32624 50 LEU E N 1
ATOM 2485 C CA . LEU E 1 50 ? 30.01647 -3.53832 35.68827 1.000 49.22217 50 LEU E CA 1
ATOM 2486 C C . LEU E 1 50 ? 30.97077 -3.78311 34.52247 1.000 57.03819 50 LEU E C 1
ATOM 2487 O O . LEU E 1 50 ? 31.97483 -4.49599 34.64264 1.000 48.66573 50 LEU E O 1
ATOM 2492 N N . SER E 1 51 ? 30.64494 -3.17306 33.38844 1.000 57.74143 51 SER E N 1
ATOM 2493 C CA . SER E 1 51 ? 31.59118 -3.11385 32.29066 1.000 58.92550 51 SER E CA 1
ATOM 2494 C C . SER E 1 51 ? 32.71598 -2.15074 32.65099 1.000 57.60529 51 SER E C 1
ATOM 2495 O O . SER E 1 51 ? 32.67366 -1.45983 33.67204 1.000 51.96325 51 SER E O 1
ATOM 2498 N N . GLU E 1 52 ? 33.73217 -2.09754 31.79022 1.000 54.58914 52 GLU E N 1
ATOM 2499 C CA . GLU E 1 52 ? 34.84199 -1.19743 32.07154 1.000 53.11979 52 GLU E CA 1
ATOM 2500 C C . GLU E 1 52 ? 34.43484 0.26253 31.92757 1.000 56.31144 52 GLU E C 1
ATOM 2501 O O . GLU E 1 52 ? 34.94257 1.11254 32.66775 1.000 51.92150 52 GLU E O 1
ATOM 2507 N N . GLU E 1 53 ? 33.52401 0.58449 30.99839 1.000 52.83346 53 GLU E N 1
ATOM 2508 C CA . GLU E 1 53 ? 33.09186 1.97945 30.87940 1.000 55.09748 53 GLU E CA 1
ATOM 2509 C C . GLU E 1 53 ? 32.11356 2.35324 31.98721 1.000 53.65381 53 GLU E C 1
ATOM 2510 O O . GLU E 1 53 ? 32.03133 3.52220 32.37229 1.000 47.53477 53 GLU E O 1
ATOM 2516 N N . GLU E 1 54 ? 31.36657 1.38210 32.51597 1.000 50.72006 54 GLU E N 1
ATOM 2517 C CA . GLU E 1 54 ? 30.54127 1.67991 33.68180 1.000 56.18802 54 GLU E CA 1
ATOM 2518 C C . GLU E 1 54 ? 31.42096 1.90392 34.91402 1.000 49.03541 54 GLU E C 1
ATOM 2519 O O . GLU E 1 54 ? 31.23768 2.88584 35.64106 1.000 46.80052 54 GLU E O 1
ATOM 2525 N N . LEU E 1 55 ? 32.43503 1.05603 35.10818 1.000 52.96933 55 LEU E N 1
ATOM 2526 C CA . LEU E 1 55 ? 33.36575 1.24806 36.22041 1.000 51.26180 55 LEU E CA 1
ATOM 2527 C C . LEU E 1 55 ? 34.08361 2.59316 36.11667 1.000 50.31639 55 LEU E C 1
ATOM 2528 O O . LEU E 1 55 ? 34.20429 3.32510 37.10776 1.000 43.60023 55 LEU E O 1
ATOM 2533 N N . LYS E 1 56 ? 34.56983 2.93331 34.92081 1.000 47.81460 56 LYS E N 1
ATOM 2534 C CA . LYS E 1 56 ? 35.22371 4.22541 34.72006 1.000 47.74221 56 LYS E CA 1
ATOM 2535 C C . LYS E 1 56 ? 34.30848 5.38027 35.10894 1.000 43.96837 56 LYS E C 1
ATOM 2536 O O . LYS E 1 56 ? 34.76123 6.38628 35.66413 1.000 49.66795 56 LYS E O 1
ATOM 2542 N N . GLU E 1 57 ? 33.01556 5.26113 34.80664 1.000 47.63670 57 GLU E N 1
ATOM 2543 C CA . GLU E 1 57 ? 32.06636 6.32398 35.11751 1.000 48.70940 57 GLU E CA 1
ATOM 2544 C C . GLU E 1 57 ? 31.75902 6.36583 36.61245 1.000 46.16109 57 GLU E C 1
ATOM 2545 O O . GLU E 1 57 ? 31.55676 7.44576 37.17949 1.000 45.16184 57 GLU E O 1
ATOM 2551 N N . VAL E 1 58 ? 31.72702 5.20077 37.26835 1.000 43.05206 58 VAL E N 1
ATOM 2552 C CA . VAL E 1 58 ? 31.55669 5.17863 38.72131 1.000 39.14681 58 VAL E CA 1
ATOM 2553 C C . VAL E 1 58 ? 32.71745 5.90073 39.40163 1.000 40.57809 58 VAL E C 1
ATOM 2554 O O . VAL E 1 58 ? 32.52414 6.66363 40.35564 1.000 37.98115 58 VAL E O 1
ATOM 2558 N N . GLU E 1 59 ? 33.94659 5.67392 38.91689 1.000 44.77111 59 GLU E N 1
ATOM 2559 C CA . GLU E 1 59 ? 35.11136 6.25501 39.58219 1.000 49.01169 59 GLU E CA 1
ATOM 2560 C C . GLU E 1 59 ? 35.18622 7.76304 39.37933 1.000 49.46555 59 GLU E C 1
ATOM 2561 O O . GLU E 1 59 ? 35.67693 8.48403 40.25450 1.000 47.32782 59 GLU E O 1
ATOM 2567 N N . LYS E 1 60 ? 34.70542 8.25607 38.23826 1.000 50.30184 60 LYS E N 1
ATOM 2568 C CA . LYS E 1 60 ? 34.66128 9.70008 38.03137 1.000 56.75688 60 LYS E CA 1
ATOM 2569 C C . LYS E 1 60 ? 33.65099 10.35088 38.96719 1.000 46.08308 60 LYS E C 1
ATOM 2570 O O . LYS E 1 60 ? 33.97171 11.32886 39.65234 1.000 49.62406 60 LYS E O 1
ATOM 2576 N N . GLU E 1 61 ? 32.43704 9.80772 39.03087 1.000 46.33803 61 GLU E N 1
ATOM 2577 C CA . GLU E 1 61 ? 31.47276 10.29952 40.00670 1.000 49.86163 61 GLU E CA 1
ATOM 2578 C C . GLU E 1 61 ? 32.02245 10.20748 41.42681 1.000 47.74045 61 GLU E C 1
ATOM 2579 O O . GLU E 1 61 ? 31.80716 11.11639 42.23684 1.000 51.93721 61 GLU E O 1
ATOM 2585 N N . ALA E 1 62 ? 32.78152 9.15755 41.73290 1.000 44.06711 62 ALA E N 1
ATOM 2586 C CA . ALA E 1 62 ? 33.37523 9.05452 43.06603 1.000 47.10288 62 ALA E CA 1
ATOM 2587 C C . ALA E 1 62 ? 34.41303 10.14063 43.31835 1.000 50.09336 62 ALA E C 1
ATOM 2588 O O . ALA E 1 62 ? 34.45672 10.71055 44.41240 1.000 50.96467 62 ALA E O 1
ATOM 2590 N N . GLU E 1 63 ? 35.27922 10.41982 42.34356 1.000 54.52406 63 GLU E N 1
ATOM 2591 C CA . GLU E 1 63 ? 36.23904 11.50792 42.52586 1.000 57.17335 63 GLU E CA 1
ATOM 2592 C C . GLU E 1 63 ? 35.52785 12.84983 42.61281 1.000 52.37743 63 GLU E C 1
ATOM 2593 O O . GLU E 1 63 ? 35.91657 13.71481 43.40697 1.000 57.77043 63 GLU E O 1
ATOM 2599 N N . ARG E 1 64 ? 34.48601 13.03476 41.80059 1.000 48.15009 64 ARG E N 1
ATOM 2600 C CA . ARG E 1 64 ? 33.66184 14.23165 41.89150 1.000 54.40573 64 ARG E CA 1
ATOM 2601 C C . ARG E 1 64 ? 33.17849 14.45248 43.31741 1.000 53.04174 64 ARG E C 1
ATOM 2602 O O . ARG E 1 64 ? 33.36723 15.53145 43.88754 1.000 54.47515 64 ARG E O 1
ATOM 2610 N N . ILE E 1 65 ? 32.57849 13.42335 43.92319 1.000 50.68494 65 ILE E N 1
ATOM 2611 C CA . ILE E 1 65 ? 32.02516 13.57118 45.27008 1.000 57.81569 65 ILE E CA 1
ATOM 2612 C C . ILE E 1 65 ? 33.13690 13.85724 46.27235 1.000 57.66288 65 ILE E C 1
ATOM 2613 O O . ILE E 1 65 ? 33.00860 14.72115 47.14539 1.000 56.71318 65 ILE E O 1
ATOM 2618 N N . GLU E 1 66 ? 34.25102 13.13139 46.16255 1.000 61.74750 66 GLU E N 1
ATOM 2619 C CA . GLU E 1 66 ? 35.33778 13.31545 47.11580 1.000 62.90444 66 GLU E CA 1
ATOM 2620 C C . GLU E 1 66 ? 35.94462 14.71053 47.04005 1.000 65.49954 66 GLU E C 1
ATOM 2621 O O . GLU E 1 66 ? 36.56135 15.16253 48.00923 1.000 65.96933 66 GLU E O 1
ATOM 2627 N N . LYS E 1 67 ? 35.77179 15.40760 45.91907 1.000 63.78150 67 LYS E N 1
ATOM 2628 C CA . LYS E 1 67 ? 36.43267 16.68970 45.70632 1.000 71.40628 67 LYS E CA 1
ATOM 2629 C C . LYS E 1 67 ? 35.78236 17.84855 46.45826 1.000 67.85191 67 LYS E C 1
ATOM 2630 O O . LYS E 1 67 ? 36.35522 18.94262 46.48148 1.000 66.60215 67 LYS E O 1
ATOM 2636 N N . LYS E 1 68 ? 34.62424 17.63936 47.08199 1.000 65.40592 68 LYS E N 1
ATOM 2637 C CA . LYS E 1 68 ? 33.91695 18.72022 47.76691 1.000 67.52918 68 LYS E CA 1
ATOM 2638 C C . LYS E 1 68 ? 34.34161 18.80915 49.23301 1.000 73.67932 68 LYS E C 1
ATOM 2639 O O . LYS E 1 68 ? 34.43634 19.89112 49.83112 1.000 73.99265 68 LYS E O 1
ATOM 2645 N N . GLU F 1 6 ? 4.76965 3.87434 33.62749 1.000 97.44279 6 GLU F N 1
ATOM 2646 C CA . GLU F 1 6 ? 5.29575 3.43100 32.34265 1.000 95.60594 6 GLU F CA 1
ATOM 2647 C C . GLU F 1 6 ? 6.74471 2.96895 32.48791 1.000 96.10792 6 GLU F C 1
ATOM 2648 O O . GLU F 1 6 ? 7.14570 1.94479 31.92620 1.000 95.52681 6 GLU F O 1
ATOM 2654 N N . ILE F 1 7 ? 7.52167 3.72410 33.26779 1.000 96.17805 7 ILE F N 1
ATOM 2655 C CA . ILE F 1 7 ? 8.96466 3.55603 33.32198 1.000 98.19001 7 ILE F CA 1
ATOM 2656 C C . ILE F 1 7 ? 9.48251 3.23035 34.71711 1.000 95.04491 7 ILE F C 1
ATOM 2657 O O . ILE F 1 7 ? 10.67047 2.89432 34.85330 1.000 91.11306 7 ILE F O 1
ATOM 2662 N N . GLU F 1 8 ? 8.63741 3.29765 35.75001 1.000 93.17046 8 GLU F N 1
ATOM 2663 C CA . GLU F 1 8 ? 9.01325 2.83996 37.08316 1.000 91.10661 8 GLU F CA 1
ATOM 2664 C C . GLU F 1 8 ? 9.45118 1.37992 37.04456 1.000 88.35158 8 GLU F C 1
ATOM 2665 O O . GLU F 1 8 ? 10.06306 0.88212 37.99574 1.000 87.05147 8 GLU F O 1
ATOM 2671 N N . GLU F 1 9 ? 9.12624 0.68167 35.95370 1.000 87.56309 9 GLU F N 1
ATOM 2672 C CA . GLU F 1 9 ? 9.65419 -0.66241 35.75508 1.000 87.95412 9 GLU F CA 1
ATOM 2673 C C . GLU F 1 9 ? 11.16521 -0.62754 35.55022 1.000 85.22413 9 GLU F C 1
ATOM 2674 O O . GLU F 1 9 ? 11.89611 -1.41043 36.16448 1.000 83.17895 9 GLU F O 1
ATOM 2680 N N . ALA F 1 10 ? 11.65634 0.28122 34.69804 1.000 87.81606 10 ALA F N 1
ATOM 2681 C CA . ALA F 1 10 ? 13.09837 0.38309 34.48316 1.000 87.83958 10 ALA F CA 1
ATOM 2682 C C . ALA F 1 10 ? 13.80630 1.08333 35.63605 1.000 86.56442 10 ALA F C 1
ATOM 2683 O O . ALA F 1 10 ? 14.98526 0.80533 35.88824 1.000 86.71839 10 ALA F O 1
ATOM 2685 N N . VAL F 1 11 ? 13.12128 1.99854 36.32276 1.000 82.90713 11 VAL F N 1
ATOM 2686 C CA . VAL F 1 11 ? 13.58319 2.53183 37.59768 1.000 74.51098 11 VAL F CA 1
ATOM 2687 C C . VAL F 1 11 ? 13.92203 1.36303 38.51100 1.000 78.91691 11 VAL F C 1
ATOM 2688 O O . VAL F 1 11 ? 15.01297 1.30212 39.09112 1.000 77.53767 11 VAL F O 1
ATOM 2692 N N . LYS F 1 12 ? 12.97697 0.42612 38.63213 1.000 76.92586 12 LYS F N 1
ATOM 2693 C CA . LYS F 1 12 ? 13.14882 -0.71267 39.52543 1.000 72.74639 12 LYS F CA 1
ATOM 2694 C C . LYS F 1 12 ? 14.39581 -1.51283 39.18075 1.000 73.31596 12 LYS F C 1
ATOM 2695 O O . LYS F 1 12 ? 15.09569 -1.99165 40.07993 1.000 68.24195 12 LYS F O 1
ATOM 2701 N N . GLU F 1 13 ? 14.70093 -1.66916 37.88582 1.000 67.38530 13 GLU F N 1
ATOM 2702 C CA . GLU F 1 13 ? 15.85291 -2.49032 37.52413 1.000 70.57906 13 GLU F CA 1
ATOM 2703 C C . GLU F 1 13 ? 17.15890 -1.86527 37.99410 1.000 68.13139 13 GLU F C 1
ATOM 2704 O O . GLU F 1 13 ? 18.07182 -2.58722 38.41637 1.000 64.15622 13 GLU F O 1
ATOM 2710 N N . ALA F 1 14 ? 17.26098 -0.53429 37.94679 1.000 69.92680 14 ALA F N 1
ATOM 2711 C CA . ALA F 1 14 ? 18.40096 0.14879 38.55273 1.000 66.44955 14 ALA F CA 1
ATOM 2712 C C . ALA F 1 14 ? 18.52680 -0.21185 40.02583 1.000 55.51800 14 ALA F C 1
ATOM 2713 O O . ALA F 1 14 ? 19.61973 -0.53079 40.50701 1.000 56.31295 14 ALA F O 1
ATOM 2715 N N . GLU F 1 15 ? 17.40973 -0.17461 40.75371 1.000 52.78835 15 GLU F N 1
ATOM 2716 C CA . GLU F 1 15 ? 17.43358 -0.46226 42.18379 1.000 60.04878 15 GLU F CA 1
ATOM 2717 C C . GLU F 1 15 ? 17.95747 -1.86222 42.44818 1.000 52.11479 15 GLU F C 1
ATOM 2718 O O . GLU F 1 15 ? 18.93939 -2.05310 43.17932 1.000 41.78277 15 GLU F O 1
ATOM 2724 N N . LEU F 1 16 ? 17.30548 -2.85633 41.85036 1.000 50.74043 16 LEU F N 1
ATOM 2725 C CA . LEU F 1 16 ? 17.62237 -4.24428 42.14573 1.000 51.44213 16 LEU F CA 1
ATOM 2726 C C . LEU F 1 16 ? 19.05439 -4.58645 41.75896 1.000 49.52163 16 LEU F C 1
ATOM 2727 O O . LEU F 1 16 ? 19.71428 -5.35232 42.46721 1.000 47.41925 16 LEU F O 1
ATOM 2732 N N . LYS F 1 17 ? 19.57053 -3.98675 40.68286 1.000 50.76316 17 LYS F N 1
ATOM 2733 C CA . LYS F 1 17 ? 20.93955 -4.27492 40.27506 1.000 49.34483 17 LYS F CA 1
ATOM 2734 C C . LYS F 1 17 ? 21.96850 -3.62375 41.20000 1.000 49.86330 17 LYS F C 1
ATOM 2735 O O . LYS F 1 17 ? 23.01343 -4.22574 41.47825 1.000 45.61774 17 LYS F O 1
ATOM 2741 N N . VAL F 1 18 ? 21.70751 -2.41362 41.69968 1.000 41.74213 18 VAL F N 1
ATOM 2742 C CA . VAL F 1 18 ? 22.60145 -1.86342 42.71163 1.000 38.84380 18 VAL F CA 1
ATOM 2743 C C . VAL F 1 18 ? 22.53428 -2.70410 43.97883 1.000 37.04452 18 VAL F C 1
ATOM 2744 O O . VAL F 1 18 ? 23.55920 -3.10802 44.54003 1.000 39.61674 18 VAL F O 1
ATOM 2748 N N . LEU F 1 19 ? 21.32322 -3.00092 44.44079 1.000 34.69315 19 LEU F N 1
ATOM 2749 C CA . LEU F 1 19 ? 21.18605 -3.81762 45.64397 1.000 40.91514 19 LEU F CA 1
ATOM 2750 C C . LEU F 1 19 ? 21.84899 -5.18970 45.47038 1.000 42.02361 19 LEU F C 1
ATOM 2751 O O . LEU F 1 19 ? 22.42887 -5.73649 46.42457 1.000 40.49090 19 LEU F O 1
ATOM 2756 N N . ALA F 1 20 ? 21.81408 -5.74499 44.25851 1.000 39.33929 20 ALA F N 1
ATOM 2757 C CA . ALA F 1 20 ? 22.44803 -7.04108 44.03689 1.000 42.16898 20 ALA F CA 1
ATOM 2758 C C . ALA F 1 20 ? 23.96402 -6.95214 44.14601 1.000 39.82755 20 ALA F C 1
ATOM 2759 O O . ALA F 1 20 ? 24.60393 -7.90706 44.60131 1.000 37.93173 20 ALA F O 1
ATOM 2761 N N . ILE F 1 21 ? 24.54113 -5.81527 43.74279 1.000 35.67634 21 ILE F N 1
ATOM 2762 C CA . ILE F 1 21 ? 25.98913 -5.61534 43.79688 1.000 34.89610 21 ILE F CA 1
ATOM 2763 C C . ILE F 1 21 ? 26.45900 -5.45601 45.23489 1.000 35.46195 21 ILE F C 1
ATOM 2764 O O . ILE F 1 21 ? 27.53094 -5.94398 45.62111 1.000 37.99275 21 ILE F O 1
ATOM 2769 N N . VAL F 1 22 ? 25.69797 -4.69877 46.02863 1.000 35.97372 22 VAL F N 1
ATOM 2770 C CA . VAL F 1 22 ? 25.97783 -4.59944 47.45663 1.000 33.10654 22 VAL F CA 1
ATOM 2771 C C . VAL F 1 22 ? 25.85269 -5.97027 48.11196 1.000 35.08345 22 VAL F C 1
ATOM 2772 O O . VAL F 1 22 ? 26.71860 -6.38812 48.89814 1.000 38.60179 22 VAL F O 1
ATOM 2776 N N . LEU F 1 23 ? 24.77268 -6.69629 47.80403 1.000 36.94464 23 LEU F N 1
ATOM 2777 C CA . LEU F 1 23 ? 24.60255 -8.03914 48.37334 1.000 38.71885 23 LEU F CA 1
ATOM 2778 C C . LEU F 1 23 ? 25.80353 -8.92928 48.06568 1.000 40.79673 23 LEU F C 1
ATOM 2779 O O . LEU F 1 23 ? 26.28641 -9.66309 48.93691 1.000 38.16411 23 LEU F O 1
ATOM 2784 N N . VAL F 1 24 ? 26.31066 -8.87161 46.83071 1.000 43.28140 24 VAL F N 1
ATOM 2785 C CA . VAL F 1 24 ? 27.45265 -9.71076 46.47103 1.000 39.16147 24 VAL F CA 1
ATOM 2786 C C . VAL F 1 24 ? 28.66858 -9.34162 47.31206 1.000 35.33493 24 VAL F C 1
ATOM 2787 O O . VAL F 1 24 ? 29.38849 -10.21354 47.80634 1.000 34.23689 24 VAL F O 1
ATOM 2791 N N . ALA F 1 25 ? 28.91864 -8.03759 47.48676 1.000 35.94186 25 ALA F N 1
ATOM 2792 C CA . ALA F 1 25 ? 30.06359 -7.61346 48.28677 1.000 41.29930 25 ALA F CA 1
ATOM 2793 C C . ALA F 1 25 ? 29.92442 -8.08310 49.72887 1.000 41.92352 25 ALA F C 1
ATOM 2794 O O . ALA F 1 25 ? 30.89534 -8.54700 50.33908 1.000 39.56304 25 ALA F O 1
ATOM 2796 N N . LEU F 1 26 ? 28.71837 -7.96690 50.28173 1.000 42.30459 26 LEU F N 1
ATOM 2797 C CA . LEU F 1 26 ? 28.48922 -8.34454 51.66580 1.000 32.64995 26 LEU F CA 1
ATOM 2798 C C . LEU F 1 26 ? 28.59812 -9.85950 51.85418 1.000 41.72137 26 LEU F C 1
ATOM 2799 O O . LEU F 1 26 ? 29.09199 -10.32228 52.88834 1.000 36.12827 26 LEU F O 1
ATOM 2804 N N . ARG F 1 27 ? 28.19517 -10.64773 50.84633 1.000 40.46435 27 ARG F N 1
ATOM 2805 C CA . ARG F 1 27 ? 28.27408 -12.10470 50.97870 1.000 43.23638 27 ARG F CA 1
ATOM 2806 C C . ARG F 1 27 ? 29.72404 -12.57677 51.02396 1.000 41.71358 27 ARG F C 1
ATOM 2807 O O . ARG F 1 27 ? 30.04992 -13.48860 51.78421 1.000 42.44252 27 ARG F O 1
ATOM 2815 N N . SER F 1 28 ? 30.62115 -11.95101 50.25489 1.000 41.39111 28 SER F N 1
ATOM 2816 C CA . SER F 1 28 ? 31.99513 -12.45610 50.20215 1.000 43.99300 28 SER F CA 1
ATOM 2817 C C . SER F 1 28 ? 32.82903 -12.14384 51.44615 1.000 45.86849 28 SER F C 1
ATOM 2818 O O . SER F 1 28 ? 33.91098 -12.71786 51.59540 1.000 52.33414 28 SER F O 1
ATOM 2821 N N . VAL F 1 29 ? 32.37699 -11.25560 52.33289 1.000 44.46720 29 VAL F N 1
ATOM 2822 C CA . VAL F 1 29 ? 33.08889 -10.92033 53.55488 1.000 44.43364 29 VAL F CA 1
ATOM 2823 C C . VAL F 1 29 ? 32.23776 -11.15998 54.79785 1.000 45.44892 29 VAL F C 1
ATOM 2824 O O . VAL F 1 29 ? 32.59568 -10.70773 55.88778 1.000 47.62796 29 VAL F O 1
ATOM 2828 N N . SER F 1 30 ? 31.09773 -11.83995 54.65591 1.000 41.60168 30 SER F N 1
ATOM 2829 C CA . SER F 1 30 ? 30.24061 -12.06262 55.81388 1.000 47.92026 30 SER F CA 1
ATOM 2830 C C . SER F 1 30 ? 30.84746 -13.02040 56.83517 1.000 52.88302 30 SER F C 1
ATOM 2831 O O . SER F 1 30 ? 30.18934 -13.31012 57.83918 1.000 58.47483 30 SER F O 1
ATOM 2834 N N . HIS F 1 31 ? 32.06345 -13.51852 56.61442 1.000 48.87887 31 HIS F N 1
ATOM 2835 C CA . HIS F 1 31 ? 32.77931 -14.27932 57.62767 1.000 58.10808 31 HIS F CA 1
ATOM 2836 C C . HIS F 1 31 ? 33.77528 -13.43618 58.41356 1.000 55.63524 31 HIS F C 1
ATOM 2837 O O . HIS F 1 31 ? 34.36916 -13.94398 59.36774 1.000 52.52728 31 HIS F O 1
ATOM 2844 N N . TYR F 1 32 ? 33.97839 -12.17228 58.04927 1.000 48.80094 32 TYR F N 1
ATOM 2845 C CA . TYR F 1 32 ? 34.83736 -11.27814 58.81513 1.000 51.64477 32 TYR F CA 1
ATOM 2846 C C . TYR F 1 32 ? 33.95532 -10.43187 59.72284 1.000 56.05215 32 TYR F C 1
ATOM 2847 O O . TYR F 1 32 ? 33.27742 -9.51394 59.25455 1.000 56.47973 32 TYR F O 1
ATOM 2856 N N . GLU F 1 33 ? 33.97118 -10.72855 61.01591 1.000 51.67238 33 GLU F N 1
ATOM 2857 C CA . GLU F 1 33 ? 33.17113 -9.96127 61.95465 1.000 50.30756 33 GLU F CA 1
ATOM 2858 C C . GLU F 1 33 ? 33.75219 -8.56226 62.12336 1.000 48.86372 33 GLU F C 1
ATOM 2859 O O . GLU F 1 33 ? 34.95922 -8.36137 61.97343 1.000 54.25053 33 GLU F O 1
ATOM 2865 N N . PRO F 1 34 ? 32.91022 -7.57014 62.42603 1.000 48.84175 34 PRO F N 1
ATOM 2866 C CA . PRO F 1 34 ? 31.45020 -7.65204 62.52391 1.000 48.42425 34 PRO F CA 1
ATOM 2867 C C . PRO F 1 34 ? 30.73934 -7.51333 61.18681 1.000 43.56413 34 PRO F C 1
ATOM 2868 O O . PRO F 1 34 ? 29.57236 -7.15326 61.19761 1.000 43.09794 34 PRO F O 1
ATOM 2872 N N . LEU F 1 35 ? 31.36744 -7.77164 60.03593 1.000 42.68683 35 LEU F N 1
ATOM 2873 C CA . LEU F 1 35 ? 30.65757 -7.55391 58.77581 1.000 42.56771 35 LEU F CA 1
ATOM 2874 C C . LEU F 1 35 ? 29.44253 -8.45287 58.66592 1.000 38.29612 35 LEU F C 1
ATOM 2875 O O . LEU F 1 35 ? 28.43861 -8.05096 58.07172 1.000 37.85075 35 LEU F O 1
ATOM 2880 N N . SER F 1 36 ? 29.48041 -9.64172 59.28721 1.000 41.72843 36 SER F N 1
ATOM 2881 C CA . SER F 1 36 ? 28.29136 -10.48266 59.28630 1.000 40.67653 36 SER F CA 1
ATOM 2882 C C . SER F 1 36 ? 27.09034 -9.75245 59.87301 1.000 37.35468 36 SER F C 1
ATOM 2883 O O . SER F 1 36 ? 25.95136 -10.04647 59.50697 1.000 44.10165 36 SER F O 1
ATOM 2886 N N . ARG F 1 37 ? 27.30931 -8.80723 60.78280 1.000 36.37473 37 ARG F N 1
ATOM 2887 C CA . ARG F 1 37 ? 26.17931 -8.02105 61.27149 1.000 38.22045 37 ARG F CA 1
ATOM 2888 C C . ARG F 1 37 ? 25.63946 -7.09029 60.18221 1.000 37.31310 37 ARG F C 1
ATOM 2889 O O . ARG F 1 37 ? 24.41849 -6.95726 60.01906 1.000 33.73450 37 ARG F O 1
ATOM 2897 N N . LEU F 1 38 ? 26.52357 -6.46053 59.39814 1.000 34.21592 38 LEU F N 1
ATOM 2898 C CA . LEU F 1 38 ? 26.01573 -5.61777 58.31189 1.000 33.81993 38 LEU F CA 1
ATOM 2899 C C . LEU F 1 38 ? 25.35078 -6.47300 57.23803 1.000 32.41739 38 LEU F C 1
ATOM 2900 O O . LEU F 1 38 ? 24.33286 -6.07008 56.65983 1.000 39.13828 38 LEU F O 1
ATOM 2905 N N . TYR F 1 39 ? 25.88774 -7.67309 56.97838 1.000 37.64746 39 TYR F N 1
ATOM 2906 C CA . TYR F 1 39 ? 25.27479 -8.56430 55.98854 1.000 35.11221 39 TYR F CA 1
ATOM 2907 C C . TYR F 1 39 ? 23.84573 -8.88512 56.38448 1.000 36.60882 39 TYR F C 1
ATOM 2908 O O . TYR F 1 39 ? 22.91482 -8.72027 55.58835 1.000 34.21791 39 TYR F O 1
ATOM 2917 N N . GLU F 1 40 ? 23.64359 -9.26780 57.64655 1.000 38.33861 40 GLU F N 1
ATOM 2918 C CA . GLU F 1 40 ? 22.29852 -9.53560 58.14749 1.000 40.19351 40 GLU F CA 1
ATOM 2919 C C . GLU F 1 40 ? 21.43459 -8.27554 58.21210 1.000 35.98712 40 GLU F C 1
ATOM 2920 O O . GLU F 1 40 ? 20.24762 -8.31956 57.86299 1.000 34.25269 40 GLU F O 1
ATOM 2926 N N . SER F 1 41 ? 21.98860 -7.15345 58.68087 1.000 33.67357 41 SER F N 1
ATOM 2927 C CA . SER F 1 41 ? 21.23868 -5.89242 58.63549 1.000 38.99942 41 SER F CA 1
ATOM 2928 C C . SER F 1 41 ? 20.74783 -5.57674 57.22837 1.000 39.72056 41 SER F C 1
ATOM 2929 O O . SER F 1 41 ? 19.60188 -5.13073 57.03714 1.000 35.41576 41 SER F O 1
ATOM 2932 N N . PHE F 1 42 ? 21.61192 -5.77004 56.22950 1.000 35.03837 42 PHE F N 1
ATOM 2933 C CA . PHE F 1 42 ? 21.22207 -5.47935 54.85339 1.000 32.59479 42 PHE F CA 1
ATOM 2934 C C . PHE F 1 42 ? 20.11006 -6.41641 54.38451 1.000 38.08533 42 PHE F C 1
ATOM 2935 O O . PHE F 1 42 ? 19.10014 -5.96449 53.83030 1.000 37.60542 42 PHE F O 1
ATOM 2943 N N . LEU F 1 43 ? 20.25496 -7.72835 54.63585 1.000 37.82678 43 LEU F N 1
ATOM 2944 C CA . LEU F 1 43 ? 19.18395 -8.65438 54.27797 1.000 38.85474 43 LEU F CA 1
ATOM 2945 C C . LEU F 1 43 ? 17.89689 -8.32313 55.01776 1.000 38.11959 43 LEU F C 1
ATOM 2946 O O . LEU F 1 43 ? 16.79994 -8.48320 54.46770 1.000 44.08305 43 LEU F O 1
ATOM 2951 N N . ASP F 1 44 ? 18.01480 -7.86783 56.25866 1.000 37.47610 44 ASP F N 1
ATOM 2952 C CA . ASP F 1 44 ? 16.85175 -7.41058 57.01544 1.000 41.10844 44 ASP F CA 1
ATOM 2953 C C . ASP F 1 44 ? 16.25388 -6.12469 56.42206 1.000 49.00301 44 ASP F C 1
ATOM 2954 O O . ASP F 1 44 ? 15.02790 -5.96864 56.36491 1.000 49.69615 44 ASP F O 1
ATOM 2959 N N . ALA F 1 45 ? 17.09398 -5.18284 55.98691 1.000 39.68164 45 ALA F N 1
ATOM 2960 C CA . ALA F 1 45 ? 16.56111 -4.00498 55.30657 1.000 39.04595 45 ALA F CA 1
ATOM 2961 C C . ALA F 1 45 ? 15.93922 -4.36728 53.95760 1.000 46.41751 45 ALA F C 1
ATOM 2962 O O . ALA F 1 45 ? 14.88628 -3.83131 53.59437 1.000 41.17705 45 ALA F O 1
ATOM 2964 N N . LEU F 1 46 ? 16.57324 -5.27750 53.20889 1.000 44.33025 46 LEU F N 1
ATOM 2965 C CA . LEU F 1 46 ? 16.03234 -5.70178 51.92194 1.000 41.91959 46 LEU F CA 1
ATOM 2966 C C . LEU F 1 46 ? 14.63729 -6.28467 52.08195 1.000 49.71919 46 LEU F C 1
ATOM 2967 O O . LEU F 1 46 ? 13.70638 -5.92280 51.34977 1.000 46.46677 46 LEU F O 1
ATOM 2972 N N . LYS F 1 47 ? 14.48815 -7.20642 53.04316 1.000 47.03038 47 LYS F N 1
ATOM 2973 C CA . LYS F 1 47 ? 13.20909 -7.85329 53.28919 1.000 50.73134 47 LYS F CA 1
ATOM 2974 C C . LYS F 1 47 ? 12.14111 -6.83014 53.64684 1.000 48.24540 47 LYS F C 1
ATOM 2975 O O . LYS F 1 47 ? 11.00615 -6.90820 53.16475 1.000 52.90464 47 LYS F O 1
ATOM 2981 N N . LYS F 1 48 ? 12.48708 -5.85296 54.48263 1.000 49.62789 48 LYS F N 1
ATOM 2982 C CA . LYS F 1 48 ? 11.50610 -4.83981 54.86629 1.000 52.59160 48 LYS F CA 1
ATOM 2983 C C . LYS F 1 48 ? 11.08127 -3.99308 53.67004 1.000 60.50212 48 LYS F C 1
ATOM 2984 O O . LYS F 1 48 ? 9.88630 -3.73706 53.46986 1.000 59.84804 48 LYS F O 1
ATOM 2990 N N . ALA F 1 49 ? 12.04337 -3.56333 52.85503 1.000 52.53531 49 ALA F N 1
ATOM 2991 C CA . ALA F 1 49 ? 11.79252 -2.50156 51.89074 1.000 56.05537 49 ALA F CA 1
ATOM 2992 C C . ALA F 1 49 ? 11.19962 -2.99685 50.57781 1.000 57.20956 49 ALA F C 1
ATOM 2993 O O . ALA F 1 49 ? 10.55573 -2.21498 49.87155 1.000 60.16572 49 ALA F O 1
ATOM 2995 N N . LEU F 1 50 ? 11.41059 -4.25594 50.22914 1.000 53.59732 50 LEU F N 1
ATOM 2996 C CA . LEU F 1 50 ? 11.03068 -4.78224 48.93023 1.000 58.66744 50 LEU F CA 1
ATOM 2997 C C . LEU F 1 50 ? 10.06660 -5.95415 49.08142 1.000 62.09691 50 LEU F C 1
ATOM 2998 O O . LEU F 1 50 ? 10.10246 -6.68691 50.07661 1.000 59.77957 50 LEU F O 1
ATOM 3003 N N . SER F 1 51 ? 9.20969 -6.13135 48.07838 1.000 64.61446 51 SER F N 1
ATOM 3004 C CA . SER F 1 51 ? 8.34963 -7.30331 48.04159 1.000 65.52793 51 SER F CA 1
ATOM 3005 C C . SER F 1 51 ? 9.18458 -8.55542 47.79298 1.000 62.83285 51 SER F C 1
ATOM 3006 O O . SER F 1 51 ? 10.36362 -8.48457 47.43107 1.000 59.86737 51 SER F O 1
ATOM 3009 N N . GLU F 1 52 ? 8.55950 -9.72033 47.99420 1.000 63.36571 52 GLU F N 1
ATOM 3010 C CA . GLU F 1 52 ? 9.30044 -10.96442 47.82158 1.000 61.32310 52 GLU F CA 1
ATOM 3011 C C . GLU F 1 52 ? 9.74957 -11.14580 46.37467 1.000 60.40584 52 GLU F C 1
ATOM 3012 O O . GLU F 1 52 ? 10.84157 -11.67092 46.12990 1.000 58.19910 52 GLU F O 1
ATOM 3018 N N . GLU F 1 53 ? 8.95369 -10.67899 45.40648 1.000 56.42540 53 GLU F N 1
ATOM 3019 C CA . GLU F 1 53 ? 9.38382 -10.77036 44.01554 1.000 61.32940 53 GLU F CA 1
ATOM 3020 C C . GLU F 1 53 ? 10.59990 -9.89349 43.76644 1.000 59.31631 53 GLU F C 1
ATOM 3021 O O . GLU F 1 53 ? 11.48495 -10.25173 42.98062 1.000 56.57117 53 GLU F O 1
ATOM 3027 N N . GLU F 1 54 ? 10.66590 -8.74033 44.43017 1.000 55.25945 54 GLU F N 1
ATOM 3028 C CA . GLU F 1 54 ? 11.83396 -7.88443 44.28807 1.000 57.31812 54 GLU F CA 1
ATOM 3029 C C . GLU F 1 54 ? 13.05886 -8.53234 44.92035 1.000 51.00595 54 GLU F C 1
ATOM 3030 O O . GLU F 1 54 ? 14.13892 -8.55055 44.31846 1.000 49.75885 54 GLU F O 1
ATOM 3036 N N . LEU F 1 55 ? 12.90071 -9.08403 46.13047 1.000 53.96686 55 LEU F N 1
ATOM 3037 C CA . LEU F 1 55 ? 14.00961 -9.74693 46.81674 1.000 54.36353 55 LEU F CA 1
ATOM 3038 C C . LEU F 1 55 ? 14.60763 -10.85217 45.95407 1.000 57.95219 55 LEU F C 1
ATOM 3039 O O . LEU F 1 55 ? 15.83064 -10.94128 45.78821 1.000 49.65097 55 LEU F O 1
ATOM 3044 N N . LYS F 1 56 ? 13.75664 -11.68427 45.35619 1.000 58.04430 56 LYS F N 1
ATOM 3045 C CA . LYS F 1 56 ? 14.28666 -12.77650 44.55551 1.000 57.54738 56 LYS F CA 1
ATOM 3046 C C . LYS F 1 56 ? 14.94281 -12.29285 43.26745 1.000 59.38080 56 LYS F C 1
ATOM 3047 O O . LYS F 1 56 ? 15.81282 -12.99203 42.74071 1.000 57.15202 56 LYS F O 1
ATOM 3053 N N . GLU F 1 57 ? 14.58193 -11.10296 42.76713 1.000 56.64693 57 GLU F N 1
ATOM 3054 C CA . GLU F 1 57 ? 15.26707 -10.56328 41.59106 1.000 56.10036 57 GLU F CA 1
ATOM 3055 C C . GLU F 1 57 ? 16.67406 -10.07628 41.93708 1.000 49.56083 57 GLU F C 1
ATOM 3056 O O . GLU F 1 57 ? 17.60713 -10.24052 41.14321 1.000 45.77182 57 GLU F O 1
ATOM 3062 N N . VAL F 1 58 ? 16.83899 -9.44800 43.10494 1.000 51.02934 58 VAL F N 1
ATOM 3063 C CA . VAL F 1 58 ? 18.17296 -9.07096 43.57097 1.000 48.79820 58 VAL F CA 1
ATOM 3064 C C . VAL F 1 58 ? 19.03188 -10.31497 43.73836 1.000 51.37618 58 VAL F C 1
ATOM 3065 O O . VAL F 1 58 ? 20.20791 -10.34513 43.34549 1.000 46.59376 58 VAL F O 1
ATOM 3069 N N . GLU F 1 59 ? 18.44176 -11.36879 44.30857 1.000 49.37033 59 GLU F N 1
ATOM 3070 C CA . GLU F 1 59 ? 19.14967 -12.63078 44.50495 1.000 52.79480 59 GLU F CA 1
ATOM 3071 C C . GLU F 1 59 ? 19.64277 -13.20214 43.18513 1.000 53.04280 59 GLU F C 1
ATOM 3072 O O . GLU F 1 59 ? 20.83077 -13.49524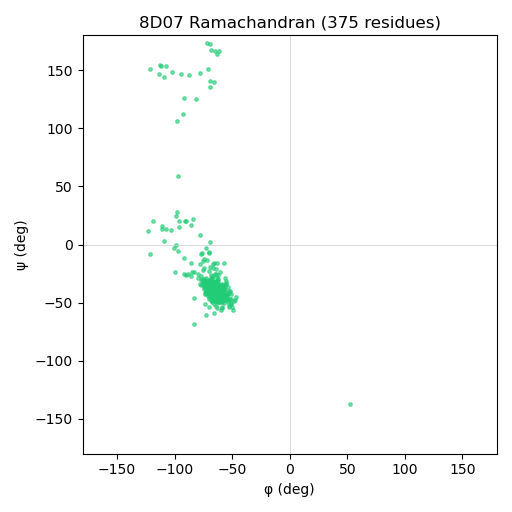 43.03032 1.000 48.87861 59 GLU F O 1
ATOM 3078 N N . LYS F 1 60 ? 18.74085 -13.35932 42.21408 1.000 50.69659 60 LYS F N 1
ATOM 3079 C CA . LYS F 1 60 ? 19.14194 -13.97066 40.94927 1.000 58.22923 60 LYS F CA 1
ATOM 3080 C C . LYS F 1 60 ? 20.15006 -13.09689 40.22316 1.000 60.15206 60 LYS F C 1
ATOM 3081 O O . LYS F 1 60 ? 21.12409 -13.60609 39.65538 1.000 50.93826 60 LYS F O 1
ATOM 3087 N N . GLU F 1 61 ? 19.96013 -11.77487 40.27281 1.000 52.77005 61 GLU F N 1
ATOM 3088 C CA . GLU F 1 61 ? 20.95224 -10.87407 39.70169 1.000 55.53797 61 GLU F CA 1
ATOM 3089 C C . GLU F 1 61 ? 22.28716 -11.01396 40.42785 1.000 49.34882 61 GLU F C 1
ATOM 3090 O O . GLU F 1 61 ? 23.35022 -11.00918 39.79895 1.000 45.00404 61 GLU F O 1
ATOM 3096 N N . ALA F 1 62 ? 22.25102 -11.15763 41.75288 1.000 45.92861 62 ALA F N 1
ATOM 3097 C CA . ALA F 1 62 ? 23.48894 -11.41052 42.47907 1.000 49.51657 62 ALA F CA 1
ATOM 3098 C C . ALA F 1 62 ? 24.13691 -12.72067 42.03145 1.000 51.14791 62 ALA F C 1
ATOM 3099 O O . ALA F 1 62 ? 25.36592 -12.79177 41.89759 1.000 46.49605 62 ALA F O 1
ATOM 3101 N N . GLU F 1 63 ? 23.33188 -13.75669 41.75963 1.000 51.41528 63 GLU F N 1
ATOM 3102 C CA . GLU F 1 63 ? 23.91086 -15.00185 41.25899 1.000 56.56770 63 GLU F CA 1
ATOM 3103 C C . GLU F 1 63 ? 24.54600 -14.79222 39.89000 1.000 55.32217 63 GLU F C 1
ATOM 3104 O O . GLU F 1 63 ? 25.67300 -15.24534 39.65722 1.000 62.47610 63 GLU F O 1
ATOM 3110 N N . ARG F 1 64 ? 23.85513 -14.09641 38.97276 1.000 58.34601 64 ARG F N 1
ATOM 3111 C CA . ARG F 1 64 ? 24.45027 -13.86376 37.65576 1.000 58.53349 64 ARG F CA 1
ATOM 3112 C C . ARG F 1 64 ? 25.75530 -13.09681 37.77070 1.000 64.16382 64 ARG F C 1
ATOM 3113 O O . ARG F 1 64 ? 26.68936 -13.34705 36.99985 1.000 66.60274 64 ARG F O 1
ATOM 3121 N N . ILE F 1 65 ? 25.85226 -12.17458 38.72948 1.000 59.16681 65 ILE F N 1
ATOM 3122 C CA . ILE F 1 65 ? 27.10828 -11.46560 38.93143 1.000 58.23165 65 ILE F CA 1
ATOM 3123 C C . ILE F 1 65 ? 28.15917 -12.40452 39.50176 1.000 54.14832 65 ILE F C 1
ATOM 3124 O O . ILE F 1 65 ? 29.30421 -12.42769 39.04588 1.000 51.38512 65 ILE F O 1
ATOM 3129 N N . GLU F 1 66 ? 27.78203 -13.20325 40.50092 1.000 55.62957 66 GLU F N 1
ATOM 3130 C CA . GLU F 1 66 ? 28.75692 -14.09415 41.12324 1.000 65.00842 66 GLU F CA 1
ATOM 3131 C C . GLU F 1 66 ? 29.30996 -15.10843 40.12754 1.000 65.92938 66 GLU F C 1
ATOM 3132 O O . GLU F 1 66 ? 30.43892 -15.58445 40.29477 1.000 67.36571 66 GLU F O 1
ATOM 3138 N N . LYS F 1 67 ? 28.54104 -15.44464 39.09055 1.000 65.11460 67 LYS F N 1
ATOM 3139 C CA . LYS F 1 67 ? 28.97209 -16.39691 38.06982 1.000 69.91018 67 LYS F CA 1
ATOM 3140 C C . LYS F 1 67 ? 29.78523 -15.74823 36.95874 1.000 71.55182 67 LYS F C 1
ATOM 3141 O O . LYS F 1 67 ? 29.94030 -16.35050 35.89091 1.000 77.59209 67 LYS F O 1
ATOM 3147 N N . LYS F 1 68 ? 30.29428 -14.53821 37.17249 1.000 73.24953 68 LYS F N 1
ATOM 3148 C CA . LYS F 1 68 ? 31.09741 -13.85650 36.16740 1.000 68.62363 68 LYS F CA 1
ATOM 3149 C C . LYS F 1 68 ? 32.56337 -13.80748 36.58853 1.000 74.86328 68 LYS F C 1
ATOM 3150 O O . LYS F 1 68 ? 33.44047 -13.42572 35.80852 1.000 80.27395 68 LYS F O 1
#

Sequence (387 aa):
EEIEEAVKEAELKVLAIVLVALRSVSHYEPLSRLYESFLDALKKALSEEELKEVEKEAERIEKKREEIEEAVKEAELKVLAIVLVALRSVSHYEPLSRLYESFLDALKKALSEEELKEVEKEAERIEKKREEIEEAVKEAELKVLAIVLVALRSVSHYEPLSRLYESFLDALKKALSEEELKEVEKEAERIEKKREEIEEAVKEAELKVLAIVLVALRSVSHYEPLSRLYESFLDALKKALSEEELKEVEKEAERIEKKREEIEEAVKEAELKVLAIVLVALRSVSHYEPLSRLYESFLDALKKALSEEELKEVEKEAERIEKKEIEEAVKEAELKVLAIVLVALRSVSHYEPLSRLYESFLDALKKALSEEELKEVEKEAERIEKK

Secondary structure (DSSP, 8-state):
-TTHHHHHHHHHHHHHHHHHHHHHHTTTSTTHHHHHHHHHHHHHHHS-HHHHHHHHHHHHHHHH-/-HHHHHHHHHHHHHHHHHHHHHHHHTTTSTTHHHHHHHHHHHHHHHS-HHHHHHHHHHHHHHTT-/-HHHHHHHHHHHHHHHHHHHHHHHHTTTSTTHHHHHHHHHHHHHHHS-HHHHHHHHHHHHHHHT-/--HHHHHHHHHHHHHHHHHHHHHHTTTSTTHHHHHHHHHHHHHHHS-HHHHHHHHHHHHHHHH-/-HHHHHHHHHHHHHHHHHHHHHHHHTTTSTTHHHHHHHHHHHHHHHS-HHHHHHHHHHHHHHHT-/--HHHHHHHHHHHHHHHHHHHHHTTTSTTHHHHHHHHHHHHHHHS-HHHHHHHHHHHHHHHT-

Foldseek 3Di:
DVPVVVVLVVVLLVLLVVLLVLVVCLPPPPSVVVNVVSLVVCPVPDDPVSSVVSVVSNVVVVVD/DPCVVVVVLLVVLLVLLVVLLVLVVCLPDPPSVVVNVVSVVVCPVPDDPVSVVVSVVSNVVVVVD/DVVVCVVVLVVVLLVLLVVLLVLVVCLPPPPSVVVNVVSLVVCPVPDDPVSSVVSVVSNVVVVVD/DVVVVVVVLVVVLLVLLVVLLVLVVCCPPPPSVVVNVVSLVVCVVPDDPVSSVVSPVSNVVVVVD/DVVVVCVVLVVVLLVLLVVLLVLVVPLVDPPSVVVNVVSVVVCVVPDDPVSVVSSVVSNVVVVVD/DCVVVVLVVVLLVLLVVLLVLVVCCVPPPSVVVNVVSVVVCPVPDDPVSVVSSVVSNVVVVVD

Nearest PDB structures (foldseek):
  8d07-assembly1_E  TM=9.891E-01  e=5.292E-07  synthetic construct
  3vpq-assembly1_A  TM=3.934E-01  e=6.231E+00  Bombyx mori
  8tew-assembly1_Y  TM=4.438E-01  e=8.005E+00  Human herpesvirus 5 strain AD169
  8d07-assembly1_E  TM=9.894E-01  e=1.947E-07  synthetic construct
  3vpq-assembly1_A  TM=4.077E-01  e=8.891E+00  Bombyx mori

Radius of gyration: 24.14 Å; Cα contacts (8 Å, |Δi|>4): 515; chains: 6; bounding box: 41×41×77 Å

B-factor: mean 54.49, std 15.63, range [26.73, 112.09]